Protein AF-A0A7W1ZS65-F1 (afdb_monomer_lite)

Structure (mmCIF, N/CA/C/O backbone):
data_AF-A0A7W1ZS65-F1
#
_entry.id   AF-A0A7W1ZS65-F1
#
loop_
_atom_site.group_PDB
_atom_site.id
_atom_site.type_symbol
_atom_site.label_atom_id
_atom_site.label_alt_id
_atom_site.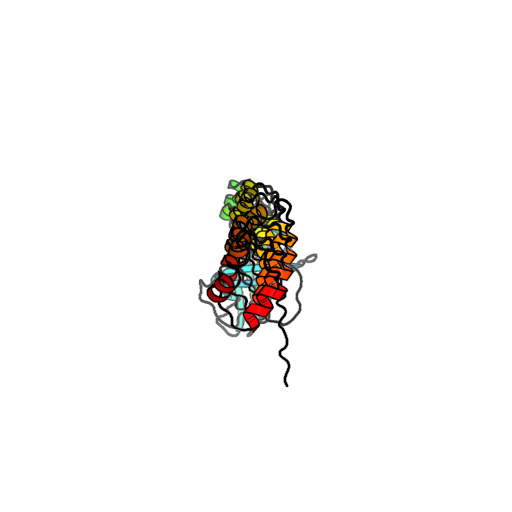label_comp_id
_atom_site.label_asym_id
_atom_site.label_entity_id
_atom_site.label_seq_id
_atom_site.pdbx_PDB_ins_code
_atom_site.Cartn_x
_atom_site.Cartn_y
_atom_site.Cartn_z
_atom_site.occupancy
_atom_site.B_iso_or_equiv
_atom_site.auth_seq_id
_atom_site.auth_comp_id
_atom_site.auth_asym_id
_atom_site.auth_atom_id
_atom_site.pdbx_PDB_model_num
ATOM 1 N N . MET A 1 1 ? 13.173 -16.748 40.685 1.00 35.66 1 MET A N 1
ATOM 2 C CA . MET A 1 1 ? 13.364 -15.341 40.264 1.00 35.66 1 MET A CA 1
ATOM 3 C C . MET A 1 1 ? 14.194 -15.289 38.989 1.00 35.66 1 MET A C 1
ATOM 5 O O . MET A 1 1 ? 15.410 -15.343 39.077 1.00 35.66 1 MET A O 1
ATOM 9 N N . ARG A 1 2 ? 13.559 -15.205 37.815 1.00 26.62 2 ARG A N 1
ATOM 10 C CA . ARG A 1 2 ? 14.152 -14.618 36.602 1.00 26.62 2 ARG A CA 1
ATOM 11 C C . ARG A 1 2 ? 13.025 -13.950 35.818 1.00 26.62 2 ARG A C 1
ATOM 13 O O . ARG A 1 2 ? 11.978 -14.543 35.590 1.00 26.62 2 ARG A O 1
ATOM 20 N N . THR A 1 3 ? 13.232 -12.673 35.559 1.00 27.73 3 THR A N 1
ATOM 21 C CA . THR A 1 3 ? 12.312 -11.674 35.022 1.00 27.73 3 THR A CA 1
ATOM 22 C C . THR A 1 3 ? 11.997 -11.933 33.549 1.00 27.73 3 THR A C 1
ATOM 24 O O . THR A 1 3 ? 12.894 -12.165 32.744 1.00 27.73 3 THR A O 1
ATOM 27 N N . ILE A 1 4 ? 10.710 -11.872 33.203 1.00 28.89 4 ILE A N 1
ATOM 28 C CA . ILE A 1 4 ? 10.190 -11.946 31.835 1.00 28.89 4 ILE A CA 1
ATOM 29 C C . ILE A 1 4 ? 10.238 -10.531 31.246 1.00 28.89 4 ILE A C 1
ATOM 31 O O . ILE A 1 4 ? 9.525 -9.636 31.699 1.00 28.89 4 ILE A O 1
ATOM 35 N N . GLY A 1 5 ? 11.122 -10.323 30.269 1.00 25.95 5 GLY A N 1
ATOM 36 C CA . GLY A 1 5 ? 11.260 -9.078 29.514 1.00 25.95 5 GLY A CA 1
ATOM 37 C C . GLY A 1 5 ? 10.257 -9.001 28.360 1.00 25.95 5 GLY A C 1
ATOM 38 O O . GLY A 1 5 ? 10.151 -9.907 27.541 1.00 25.95 5 GLY A O 1
ATOM 39 N N . ARG A 1 6 ? 9.513 -7.899 28.341 1.00 25.19 6 ARG A N 1
ATOM 40 C CA . ARG A 1 6 ? 8.398 -7.518 27.465 1.00 25.19 6 ARG A CA 1
ATOM 41 C C . ARG A 1 6 ? 8.912 -7.130 26.064 1.00 25.19 6 ARG A C 1
ATOM 43 O O . ARG A 1 6 ? 9.745 -6.235 25.966 1.00 25.19 6 ARG A O 1
ATOM 50 N N . TRP A 1 7 ? 8.413 -7.751 24.991 1.00 23.91 7 TRP A N 1
ATOM 51 C CA . TRP A 1 7 ? 8.736 -7.360 23.608 1.00 23.91 7 TRP A CA 1
ATOM 52 C C . TRP A 1 7 ? 7.819 -6.224 23.133 1.00 23.91 7 TR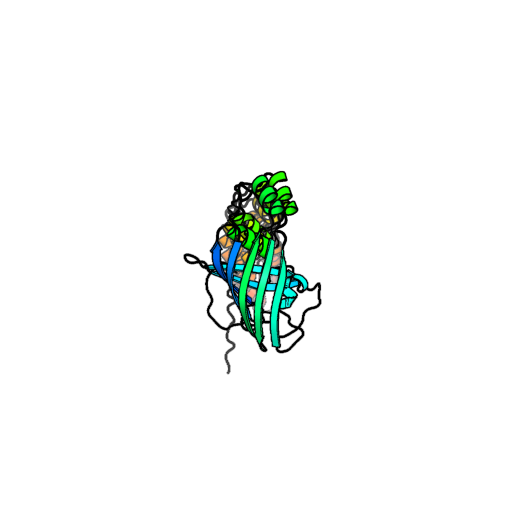P A C 1
ATOM 54 O O . TRP A 1 7 ? 6.597 -6.370 23.108 1.00 23.91 7 TRP A O 1
ATOM 64 N N . LEU A 1 8 ? 8.421 -5.090 22.765 1.00 21.08 8 LEU A N 1
ATOM 65 C CA . LEU A 1 8 ? 7.777 -3.961 22.094 1.00 21.08 8 LEU A CA 1
ATOM 66 C C . LEU A 1 8 ? 7.903 -4.182 20.576 1.00 21.08 8 LEU A C 1
ATOM 68 O O . LEU A 1 8 ? 9.012 -4.233 20.048 1.00 21.08 8 LEU A O 1
ATOM 72 N N . LEU A 1 9 ? 6.781 -4.347 19.876 1.00 22.48 9 LEU A N 1
ATOM 73 C CA . LEU A 1 9 ? 6.745 -4.545 18.425 1.00 22.48 9 LEU A CA 1
ATOM 74 C C . LEU A 1 9 ? 6.771 -3.169 17.730 1.00 22.48 9 LEU A C 1
ATOM 76 O O . LEU A 1 9 ? 5.744 -2.499 17.645 1.00 22.48 9 LEU A O 1
ATOM 80 N N . VAL A 1 10 ? 7.936 -2.726 17.253 1.00 22.97 10 VAL A N 1
ATOM 81 C CA . VAL A 1 10 ? 8.062 -1.513 16.423 1.00 22.97 10 VAL A CA 1
ATOM 82 C C . VAL A 1 10 ? 7.948 -1.919 14.952 1.00 22.97 10 VAL A C 1
ATOM 84 O O . VAL A 1 10 ? 8.750 -2.701 14.452 1.00 22.97 10 VAL A O 1
ATOM 87 N N . HIS A 1 11 ? 6.916 -1.418 14.268 1.00 24.03 11 HIS A N 1
ATOM 88 C CA . HIS A 1 11 ? 6.710 -1.597 12.828 1.00 24.03 11 HIS A CA 1
ATOM 89 C C . HIS A 1 11 ? 7.783 -0.833 12.035 1.00 24.03 11 HIS A C 1
ATOM 91 O O . HIS A 1 11 ? 7.823 0.396 12.073 1.00 24.03 11 HIS A O 1
ATOM 97 N N . LEU A 1 12 ? 8.630 -1.554 11.295 1.00 22.78 12 LEU A N 1
ATOM 98 C CA . LEU A 1 12 ? 9.552 -0.977 10.315 1.00 22.78 12 LEU A CA 1
ATOM 99 C C . LEU A 1 12 ? 8.816 -0.729 8.992 1.00 22.78 12 LEU A C 1
ATOM 101 O O . LEU A 1 12 ? 8.352 -1.649 8.321 1.00 22.78 12 LEU A O 1
ATOM 105 N N . VAL A 1 13 ? 8.705 0.553 8.657 1.00 25.09 13 VAL A N 1
ATOM 106 C CA . VAL A 1 13 ? 8.140 1.109 7.426 1.00 25.09 13 VAL A CA 1
ATOM 107 C C . VAL A 1 13 ? 9.149 0.924 6.287 1.00 25.09 13 VAL A C 1
ATOM 109 O O . VAL A 1 13 ? 10.250 1.467 6.335 1.00 25.09 13 VAL A O 1
ATOM 112 N N . GLY A 1 14 ? 8.783 0.154 5.261 1.00 23.91 14 GLY A N 1
ATOM 113 C CA . GLY A 1 14 ? 9.602 -0.072 4.068 1.00 23.91 14 GLY A CA 1
ATOM 114 C C . GLY A 1 14 ? 9.494 1.080 3.072 1.00 23.91 14 GLY A C 1
ATOM 115 O O . GLY A 1 14 ? 8.602 1.100 2.227 1.00 23.91 14 GLY A O 1
ATOM 116 N N . LEU A 1 15 ? 10.415 2.034 3.180 1.00 23.50 15 LEU A N 1
ATOM 117 C CA . LEU A 1 15 ? 10.683 3.077 2.197 1.00 23.50 15 LEU A CA 1
ATOM 118 C C . LEU A 1 15 ? 11.772 2.554 1.244 1.00 23.50 15 LEU A C 1
ATOM 120 O O . LEU A 1 15 ? 12.951 2.579 1.584 1.00 23.50 15 LEU A O 1
ATOM 124 N N . ALA A 1 16 ? 11.406 2.055 0.062 1.00 25.17 16 ALA A N 1
ATOM 125 C CA . ALA A 1 16 ? 12.384 1.775 -0.990 1.00 25.17 16 ALA A CA 1
ATOM 126 C C . ALA A 1 16 ? 12.754 3.098 -1.682 1.00 25.17 16 ALA A C 1
ATOM 128 O O . ALA A 1 16 ? 12.179 3.470 -2.705 1.00 25.17 16 ALA A O 1
ATOM 129 N N . LEU A 1 17 ? 13.669 3.849 -1.066 1.00 22.97 17 LEU A N 1
ATOM 130 C CA . LEU A 1 17 ? 14.401 4.918 -1.735 1.00 22.97 17 LEU A CA 1
ATOM 131 C C . LEU A 1 17 ? 15.629 4.302 -2.418 1.00 22.97 17 LEU A C 1
ATOM 133 O O . LEU A 1 17 ? 16.367 3.533 -1.802 1.00 22.97 17 LEU A O 1
ATOM 137 N N . LEU A 1 18 ? 15.877 4.689 -3.673 1.00 29.05 18 LEU A N 1
ATOM 138 C CA . LEU A 1 18 ? 17.245 4.765 -4.180 1.00 29.05 18 LEU A CA 1
ATOM 139 C C . LEU A 1 18 ? 18.079 5.539 -3.146 1.00 29.05 18 LEU A C 1
ATOM 141 O O . LEU A 1 18 ? 17.686 6.652 -2.811 1.00 29.05 18 LEU A O 1
ATOM 145 N N . VAL A 1 19 ? 19.185 4.959 -2.664 1.00 25.03 19 VAL A N 1
ATOM 146 C CA . VAL A 1 19 ? 20.503 5.592 -2.413 1.00 25.03 19 VAL A CA 1
ATOM 147 C C . VAL A 1 19 ? 21.371 4.676 -1.525 1.00 25.03 19 VAL A C 1
ATOM 149 O O . VAL A 1 19 ? 20.917 4.157 -0.515 1.00 25.03 19 VAL A O 1
ATOM 152 N N . ALA A 1 20 ? 22.628 4.512 -1.959 1.00 25.64 20 ALA A N 1
ATOM 153 C CA . ALA A 1 20 ? 23.846 4.118 -1.235 1.00 25.64 20 ALA A CA 1
ATOM 154 C C . ALA A 1 20 ? 23.787 3.003 -0.159 1.00 25.64 20 ALA A C 1
ATOM 156 O O . ALA A 1 20 ? 23.299 3.175 0.952 1.00 25.64 20 ALA A O 1
ATOM 157 N N . CYS A 1 21 ? 24.472 1.893 -0.463 1.00 24.88 21 CYS A N 1
ATOM 158 C CA . CYS A 1 21 ? 25.056 0.955 0.513 1.00 24.88 21 CYS A CA 1
ATOM 159 C C . CYS A 1 21 ? 25.908 1.745 1.542 1.00 24.88 21 CYS A C 1
ATOM 161 O O . CYS A 1 21 ? 26.608 2.659 1.095 1.00 24.88 21 CYS A O 1
ATOM 163 N N . PRO A 1 22 ? 25.939 1.418 2.858 1.00 34.38 22 PRO A N 1
ATOM 164 C CA . PRO A 1 22 ? 26.480 0.132 3.329 1.00 34.38 22 PRO A CA 1
ATOM 165 C C . PRO A 1 22 ? 25.867 -0.438 4.634 1.00 34.38 22 PRO A C 1
ATOM 167 O O . PRO A 1 22 ? 25.628 0.296 5.582 1.00 34.38 22 PRO A O 1
ATOM 170 N N . ALA A 1 23 ? 25.719 -1.766 4.734 1.00 25.64 23 ALA A N 1
ATOM 171 C CA . ALA A 1 23 ? 26.045 -2.579 5.925 1.00 25.64 23 ALA A CA 1
ATOM 172 C C . ALA A 1 23 ? 25.527 -4.018 5.774 1.00 25.64 23 ALA A C 1
ATOM 174 O O . ALA A 1 23 ? 24.454 -4.267 5.233 1.00 25.64 23 ALA A O 1
ATOM 175 N N . LYS A 1 24 ? 26.320 -4.971 6.274 1.00 30.25 24 LYS A N 1
ATOM 176 C CA . LYS A 1 24 ? 25.993 -6.397 6.363 1.00 30.25 24 LYS A CA 1
ATOM 177 C C . LYS A 1 24 ? 24.825 -6.608 7.332 1.00 30.25 24 LYS A C 1
ATOM 179 O O . LYS A 1 24 ? 24.974 -6.364 8.524 1.00 30.25 24 LYS A O 1
ATOM 184 N N . GLY A 1 25 ? 23.712 -7.111 6.820 1.00 25.52 25 GLY A N 1
ATOM 185 C CA . GLY A 1 25 ? 22.581 -7.601 7.598 1.00 25.52 25 GLY A CA 1
ATOM 186 C C . GLY A 1 25 ? 21.496 -8.077 6.645 1.00 25.52 25 GLY A C 1
ATOM 187 O O . GLY A 1 25 ? 21.153 -7.359 5.708 1.00 25.52 25 GLY A O 1
ATOM 188 N N . ASP A 1 26 ? 21.010 -9.300 6.838 1.00 25.50 26 ASP A N 1
ATOM 189 C CA . ASP A 1 26 ? 19.958 -9.879 6.006 1.00 25.50 26 ASP A CA 1
ATOM 190 C C . ASP A 1 26 ? 18.664 -9.072 6.183 1.00 25.50 26 ASP A C 1
ATOM 192 O O . ASP A 1 26 ? 18.070 -9.046 7.262 1.00 25.50 26 ASP A O 1
ATOM 196 N N . VAL A 1 27 ? 18.230 -8.388 5.122 1.00 26.95 27 VAL A N 1
ATOM 197 C CA . VAL A 1 27 ? 16.934 -7.705 5.069 1.00 26.95 27 VAL A CA 1
ATOM 198 C C . VAL A 1 27 ? 16.056 -8.450 4.074 1.00 26.95 27 VAL A C 1
ATOM 200 O O . VAL A 1 27 ? 16.292 -8.428 2.867 1.00 26.95 27 VAL A O 1
ATOM 203 N N . ASN A 1 28 ? 15.017 -9.103 4.593 1.00 25.05 28 ASN A N 1
ATOM 204 C CA . ASN A 1 28 ? 13.953 -9.688 3.785 1.00 25.05 28 ASN A CA 1
ATOM 205 C C . ASN A 1 28 ? 13.086 -8.563 3.206 1.00 25.05 28 ASN A C 1
ATOM 207 O O . ASN A 1 28 ? 12.281 -7.967 3.922 1.00 25.05 28 ASN A O 1
ATOM 211 N N . ILE A 1 29 ? 13.233 -8.279 1.911 1.00 28.14 29 ILE A N 1
ATOM 212 C CA . ILE A 1 29 ? 12.344 -7.367 1.186 1.00 28.14 29 ILE A CA 1
ATOM 213 C C . ILE A 1 29 ? 11.383 -8.213 0.349 1.00 28.14 29 ILE A C 1
ATOM 215 O O . ILE A 1 29 ? 11.762 -8.799 -0.662 1.00 28.14 29 ILE A O 1
ATOM 219 N N . ASN A 1 30 ? 10.122 -8.280 0.780 1.00 24.48 30 ASN A N 1
ATOM 220 C CA . ASN A 1 30 ? 9.039 -8.873 -0.003 1.00 24.48 30 ASN A CA 1
ATOM 221 C C . ASN A 1 30 ? 8.569 -7.862 -1.058 1.00 24.48 30 ASN A C 1
ATOM 223 O O . ASN A 1 30 ? 7.776 -6.973 -0.755 1.00 24.48 30 ASN A O 1
ATOM 227 N N . ILE A 1 31 ? 9.021 -8.021 -2.302 1.00 28.30 31 ILE A N 1
ATOM 228 C CA . ILE A 1 31 ? 8.366 -7.423 -3.472 1.00 28.30 31 ILE A CA 1
ATOM 229 C C . ILE A 1 31 ? 7.464 -8.517 -4.056 1.00 28.30 31 ILE A C 1
ATOM 231 O O . ILE A 1 31 ? 7.940 -9.539 -4.548 1.00 28.30 31 ILE A O 1
ATOM 235 N N . LEU A 1 32 ? 6.148 -8.354 -3.896 1.00 32.81 32 LEU A N 1
ATOM 236 C CA . LEU A 1 32 ? 5.144 -9.389 -4.168 1.00 32.81 32 LEU A CA 1
ATOM 237 C C . LEU A 1 32 ? 5.222 -9.915 -5.613 1.00 32.81 32 LEU A C 1
ATOM 239 O O . LEU A 1 32 ? 4.905 -9.204 -6.563 1.00 32.81 32 LEU A O 1
ATOM 243 N N . GLY A 1 33 ? 5.610 -11.188 -5.733 1.00 26.00 33 GLY A N 1
ATOM 244 C CA . GLY A 1 33 ? 5.665 -11.978 -6.969 1.00 26.00 33 GLY A CA 1
ATOM 245 C C . GLY A 1 33 ? 6.920 -12.848 -7.074 1.00 26.00 33 GLY A C 1
ATOM 246 O O . GLY A 1 33 ? 6.868 -13.935 -7.642 1.00 26.00 33 GLY A O 1
ATOM 247 N N . PHE A 1 34 ? 8.021 -12.423 -6.451 1.00 27.86 34 PHE A N 1
ATOM 248 C CA . PHE A 1 34 ? 9.287 -13.151 -6.455 1.00 27.86 34 PHE A CA 1
ATOM 249 C C . PHE A 1 34 ? 9.768 -13.342 -5.019 1.00 27.86 34 PHE A C 1
ATOM 251 O O . PHE A 1 34 ? 9.956 -12.384 -4.273 1.00 27.86 34 PHE A O 1
ATOM 258 N N . ARG A 1 35 ? 9.942 -14.602 -4.608 1.00 25.70 35 ARG A N 1
ATOM 259 C CA . ARG A 1 35 ? 10.555 -14.943 -3.323 1.00 25.70 35 ARG A CA 1
ATOM 260 C C . ARG A 1 35 ? 12.026 -14.510 -3.396 1.00 25.70 35 ARG A C 1
ATOM 262 O O . ARG A 1 35 ? 12.832 -15.187 -4.026 1.00 25.70 35 ARG A O 1
ATOM 269 N N . TYR A 1 36 ? 12.354 -13.361 -2.812 1.00 34.22 36 TYR A N 1
ATOM 270 C CA . TYR A 1 36 ? 13.725 -12.865 -2.728 1.00 34.22 36 TYR A CA 1
ATOM 271 C C . TYR A 1 36 ? 14.412 -13.517 -1.524 1.00 34.22 36 TYR A C 1
ATOM 273 O O . TYR A 1 36 ? 14.196 -13.116 -0.384 1.00 34.22 36 TYR A O 1
ATOM 281 N N . GLU A 1 37 ? 15.225 -14.546 -1.763 1.00 29.00 37 GLU A N 1
ATOM 282 C CA . GLU A 1 37 ? 16.276 -14.904 -0.811 1.00 29.00 37 GLU A CA 1
ATOM 283 C C . GLU A 1 37 ? 17.369 -13.844 -0.941 1.00 29.00 37 GLU A C 1
ATOM 285 O O . GLU A 1 37 ? 18.032 -13.757 -1.977 1.00 29.00 37 GLU A O 1
ATOM 290 N N . SER A 1 38 ? 17.553 -13.020 0.093 1.00 32.16 38 SER A N 1
ATOM 291 C CA . SER A 1 38 ? 18.659 -12.070 0.160 1.00 32.16 38 SER A CA 1
ATOM 292 C C . SER A 1 38 ? 19.981 -12.830 0.271 1.00 32.16 38 SER A C 1
ATOM 294 O O . SER A 1 38 ? 20.547 -12.985 1.349 1.00 32.16 38 SER A O 1
ATOM 296 N N . ARG A 1 39 ? 20.511 -13.323 -0.848 1.00 34.09 39 ARG A N 1
ATOM 297 C CA . ARG A 1 39 ? 21.933 -13.653 -0.909 1.00 34.09 39 ARG A CA 1
ATOM 298 C C . ARG A 1 39 ? 22.685 -12.332 -0.863 1.00 34.09 39 ARG A C 1
ATOM 300 O O . ARG A 1 39 ? 22.390 -11.420 -1.631 1.00 34.09 39 ARG A O 1
ATOM 307 N N . SER A 1 40 ? 23.618 -12.216 0.079 1.00 34.66 40 SER A N 1
ATOM 308 C CA . SER A 1 40 ? 24.482 -11.048 0.244 1.00 34.66 40 SER A CA 1
ATOM 309 C C . SER A 1 40 ? 24.965 -10.520 -1.112 1.00 34.66 40 SER A C 1
ATOM 311 O O . SER A 1 40 ? 25.406 -11.310 -1.949 1.00 34.66 40 SER A O 1
ATOM 313 N N . SER A 1 41 ? 24.953 -9.198 -1.300 1.00 45.44 41 SER A N 1
ATOM 314 C CA . SER A 1 41 ? 25.356 -8.490 -2.531 1.00 45.44 41 SER A CA 1
ATOM 315 C C . SER A 1 41 ? 26.721 -8.891 -3.116 1.00 45.44 41 SER A C 1
ATOM 317 O O . SER A 1 41 ? 26.999 -8.600 -4.273 1.00 45.44 41 SER A O 1
ATOM 319 N N . SER A 1 42 ? 27.565 -9.595 -2.357 1.00 42.19 42 SER A N 1
ATOM 320 C CA . SER A 1 42 ? 28.833 -10.176 -2.806 1.00 42.19 42 SER A CA 1
ATOM 321 C C . SER A 1 42 ? 28.707 -11.434 -3.683 1.00 42.19 42 SER A C 1
ATOM 323 O O . SER A 1 42 ? 29.729 -11.928 -4.160 1.00 42.19 42 SER A O 1
ATOM 325 N N . GLN A 1 43 ? 27.503 -11.985 -3.880 1.00 54.62 43 GLN A N 1
ATOM 326 C CA . GLN A 1 43 ? 27.282 -13.205 -4.674 1.00 54.62 43 GLN A CA 1
ATOM 327 C C . GLN A 1 43 ? 26.440 -13.004 -5.938 1.00 54.62 43 GLN A C 1
ATOM 329 O O . GLN A 1 43 ? 26.360 -13.924 -6.756 1.00 54.62 43 GLN A O 1
ATOM 334 N N . SER A 1 44 ? 25.820 -11.838 -6.111 1.00 67.31 44 SER A N 1
ATOM 335 C CA . SER A 1 44 ? 25.012 -11.565 -7.297 1.00 67.31 44 SER A CA 1
ATOM 336 C C . SER A 1 44 ? 25.898 -11.145 -8.470 1.00 67.31 44 SER A C 1
ATOM 338 O O . SER A 1 44 ? 26.819 -10.346 -8.275 1.00 67.31 44 SER A O 1
ATOM 340 N N . PRO A 1 45 ? 25.637 -11.649 -9.687 1.00 79.88 45 PRO A N 1
ATOM 341 C CA . PRO A 1 45 ? 26.351 -11.192 -10.866 1.00 79.88 45 PRO A CA 1
ATOM 342 C C . PRO A 1 45 ? 26.161 -9.682 -11.069 1.00 79.88 45 PRO A C 1
ATOM 344 O O . PRO A 1 45 ? 25.109 -9.118 -10.756 1.00 79.88 45 PRO A O 1
ATOM 347 N N . SER A 1 46 ? 27.190 -9.015 -11.582 1.00 84.12 46 SER A N 1
ATOM 348 C CA . SER A 1 46 ? 27.150 -7.579 -11.872 1.00 84.12 46 SER A CA 1
ATOM 349 C C . SER A 1 46 ? 27.947 -7.260 -13.125 1.00 84.12 46 SER A C 1
ATOM 351 O O . SER A 1 46 ? 28.964 -7.902 -13.369 1.00 84.12 46 SER A O 1
ATOM 353 N N . LEU A 1 47 ? 27.535 -6.233 -13.863 1.00 86.88 47 LEU A N 1
ATOM 354 C CA . LEU A 1 47 ? 28.247 -5.676 -15.010 1.00 86.88 47 LEU A CA 1
ATOM 355 C C . LEU A 1 47 ? 28.493 -4.185 -14.772 1.00 86.88 47 LEU A C 1
ATOM 357 O O . LEU A 1 47 ? 27.562 -3.432 -14.504 1.00 86.88 47 LEU A O 1
ATOM 361 N N . THR A 1 48 ? 29.732 -3.747 -14.922 1.00 89.25 48 THR A N 1
ATOM 362 C CA . THR A 1 48 ? 30.113 -2.338 -14.871 1.00 89.25 48 THR A CA 1
ATOM 363 C C . THR A 1 48 ? 30.713 -1.947 -16.209 1.00 89.25 48 THR A C 1
ATOM 365 O O . THR A 1 48 ? 31.662 -2.580 -16.658 1.00 89.25 48 THR A O 1
ATOM 368 N N . LEU A 1 49 ? 30.189 -0.893 -16.826 1.00 89.75 49 LEU A N 1
ATOM 369 C CA . LEU A 1 49 ? 30.687 -0.288 -18.055 1.00 89.75 49 LEU A CA 1
ATOM 370 C C . LEU A 1 49 ? 31.231 1.103 -17.729 1.00 89.75 49 LEU A C 1
ATOM 372 O O . LEU A 1 49 ? 30.507 1.947 -17.210 1.00 89.75 49 LEU A O 1
ATOM 376 N N . LYS A 1 50 ? 32.496 1.363 -18.047 1.00 92.06 50 LYS A N 1
ATOM 377 C CA . LYS A 1 50 ? 33.059 2.717 -18.075 1.00 92.06 50 LYS A CA 1
ATOM 378 C C . LYS A 1 50 ? 33.019 3.202 -19.511 1.00 92.06 50 LYS A C 1
ATOM 380 O O . LYS A 1 50 ? 33.806 2.722 -20.328 1.00 92.06 50 LYS A O 1
ATOM 385 N N . VAL A 1 51 ? 32.085 4.093 -19.810 1.00 92.06 51 VAL A N 1
ATOM 386 C CA . VAL A 1 51 ? 31.735 4.491 -21.171 1.00 92.06 51 VAL A CA 1
ATOM 387 C C . VAL A 1 51 ? 32.543 5.699 -21.637 1.00 92.06 51 VAL A C 1
ATOM 389 O O . VAL A 1 51 ? 32.851 6.618 -20.879 1.00 92.06 51 VAL A O 1
ATOM 392 N N . ARG A 1 52 ? 32.861 5.694 -22.926 1.00 89.31 52 ARG A N 1
ATOM 393 C CA . ARG A 1 52 ? 33.307 6.829 -23.725 1.00 89.31 52 ARG A CA 1
ATOM 394 C C . ARG A 1 52 ? 32.380 6.917 -24.927 1.00 89.31 52 ARG A C 1
ATOM 396 O O . ARG A 1 52 ? 32.285 5.965 -25.706 1.00 89.31 52 ARG A O 1
ATOM 403 N N . GLU A 1 53 ? 31.685 8.037 -25.053 1.00 86.00 53 GLU A N 1
ATOM 404 C CA . GLU A 1 53 ? 30.845 8.311 -26.215 1.00 86.00 53 GLU A CA 1
ATOM 405 C C . GLU A 1 53 ? 31.717 8.682 -27.411 1.00 86.00 53 GLU A C 1
ATOM 407 O O . GLU A 1 53 ? 32.658 9.464 -27.289 1.00 86.00 53 GLU A O 1
ATOM 412 N N . ASN A 1 54 ? 31.407 8.090 -28.559 1.00 87.38 54 ASN A N 1
ATOM 413 C CA . ASN A 1 54 ? 32.037 8.387 -29.836 1.00 87.38 54 ASN A CA 1
ATOM 414 C C . ASN A 1 54 ? 30.929 8.656 -30.856 1.00 87.38 54 ASN A C 1
ATOM 416 O O . ASN A 1 54 ? 29.760 8.318 -30.642 1.00 87.38 54 ASN A O 1
ATOM 420 N N . GLU A 1 55 ? 31.292 9.253 -31.984 1.00 85.31 55 GLU A N 1
ATOM 421 C CA . GLU A 1 55 ? 30.345 9.482 -33.069 1.00 85.31 55 GLU A CA 1
ATOM 422 C C . GLU A 1 55 ? 29.845 8.134 -33.619 1.00 85.31 55 GLU A C 1
ATOM 424 O O . GLU A 1 55 ? 30.617 7.326 -34.132 1.00 85.31 55 GLU A O 1
ATOM 429 N N . GLY A 1 56 ? 28.551 7.854 -33.437 1.00 88.50 56 GLY A N 1
ATOM 430 C CA . GLY A 1 56 ? 27.897 6.636 -33.924 1.00 88.50 56 GLY A CA 1
ATOM 431 C C . GLY A 1 56 ? 28.111 5.356 -33.102 1.00 88.50 56 GLY A C 1
ATOM 432 O O . GLY A 1 56 ? 27.515 4.339 -33.445 1.00 88.50 56 GLY A O 1
ATOM 433 N N . PHE A 1 57 ? 28.901 5.359 -32.020 1.00 93.50 57 PHE A N 1
ATOM 434 C CA . PHE A 1 57 ? 29.086 4.178 -31.157 1.00 93.50 57 PHE A CA 1
ATOM 435 C C . PHE A 1 57 ? 29.523 4.534 -29.727 1.00 93.50 57 PHE A C 1
ATOM 437 O O . PHE A 1 57 ? 30.106 5.586 -29.469 1.00 93.50 57 PHE A O 1
ATOM 444 N N . VAL A 1 58 ? 29.289 3.629 -28.774 1.00 94.69 58 VAL A N 1
ATOM 445 C CA . VAL A 1 58 ? 29.827 3.744 -27.404 1.00 94.69 58 VAL A CA 1
ATOM 446 C C . VAL A 1 58 ? 30.940 2.724 -27.233 1.00 94.69 58 VAL A C 1
ATOM 448 O O . VAL A 1 58 ? 30.800 1.580 -27.646 1.00 94.69 58 VAL A O 1
ATOM 451 N N . SER A 1 59 ? 32.051 3.104 -26.618 1.00 95.44 59 SER A N 1
ATOM 452 C CA . SER A 1 59 ? 33.132 2.166 -26.303 1.00 95.44 59 SER A CA 1
ATOM 453 C C . SER A 1 59 ? 33.637 2.376 -24.887 1.00 95.44 59 SER A C 1
ATOM 455 O O . SER A 1 59 ? 33.232 3.313 -24.202 1.00 95.44 59 SER A O 1
ATOM 457 N N . GLY A 1 60 ? 34.528 1.510 -24.422 1.00 94.12 60 GLY A N 1
ATOM 458 C CA . GLY A 1 60 ? 35.175 1.706 -23.137 1.00 94.12 60 GLY A CA 1
ATOM 459 C C . GLY A 1 60 ? 35.645 0.410 -22.519 1.00 94.12 60 GLY A C 1
ATOM 460 O O . GLY A 1 60 ? 35.896 -0.561 -23.223 1.00 94.12 60 GLY A O 1
ATOM 461 N N . THR A 1 61 ? 35.751 0.410 -21.195 1.00 94.56 61 THR A N 1
ATOM 462 C CA . THR A 1 61 ? 36.145 -0.785 -20.441 1.00 94.56 61 THR A CA 1
ATOM 463 C C . THR A 1 61 ? 34.950 -1.345 -19.699 1.00 94.56 61 THR A C 1
ATOM 465 O O . THR A 1 61 ? 34.070 -0.600 -19.269 1.00 94.56 61 THR A O 1
ATOM 468 N N . TRP A 1 62 ? 34.915 -2.657 -19.533 1.00 93.19 62 TRP A N 1
ATOM 469 C CA . TRP A 1 62 ? 33.905 -3.329 -18.739 1.00 93.19 62 TRP A CA 1
ATOM 470 C C . TRP A 1 62 ? 34.557 -4.219 -17.689 1.00 93.19 62 TRP A C 1
ATOM 472 O O . TRP A 1 62 ? 35.675 -4.710 -17.860 1.00 93.19 62 TRP A O 1
ATOM 482 N N . SER A 1 63 ? 33.843 -4.434 -16.593 1.00 90.75 63 SER A N 1
ATOM 483 C CA . SER A 1 63 ? 34.164 -5.455 -15.608 1.00 90.75 63 SER A CA 1
AT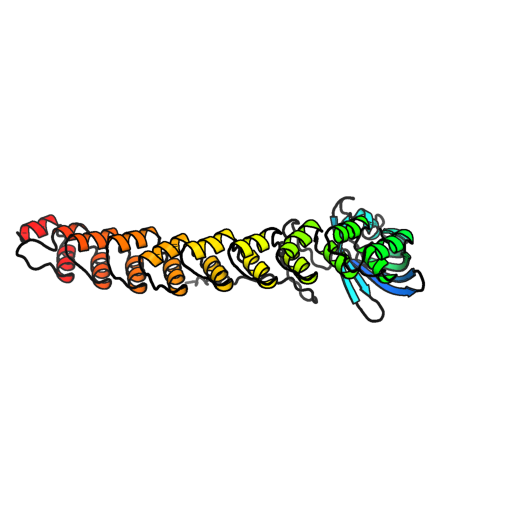OM 484 C C . SER A 1 63 ? 32.897 -6.135 -15.117 1.00 90.75 63 SER A C 1
ATOM 486 O O . SER A 1 63 ? 31.816 -5.553 -15.147 1.00 90.75 63 SER A O 1
ATOM 488 N N . ALA A 1 64 ? 33.010 -7.381 -14.677 1.00 87.81 64 ALA A N 1
ATOM 489 C CA . ALA A 1 64 ? 31.886 -8.126 -14.149 1.00 87.81 64 ALA A CA 1
ATOM 490 C C . ALA A 1 64 ? 32.275 -9.003 -12.963 1.00 87.81 64 ALA A C 1
ATOM 492 O O . ALA A 1 64 ? 33.366 -9.580 -12.936 1.00 87.81 64 ALA A O 1
ATOM 493 N N . ASN A 1 65 ? 31.340 -9.143 -12.024 1.00 86.44 65 ASN A N 1
ATOM 494 C CA . ASN A 1 65 ? 31.328 -10.246 -11.071 1.00 86.44 65 ASN A CA 1
ATOM 495 C C . ASN A 1 65 ? 30.424 -11.333 -11.645 1.00 86.44 65 ASN A C 1
ATOM 497 O O . ASN A 1 65 ? 29.304 -11.054 -12.071 1.00 86.44 65 ASN A O 1
ATOM 501 N N . LEU A 1 66 ? 30.923 -12.561 -11.687 1.00 82.19 66 LEU A N 1
ATOM 502 C CA . LEU A 1 66 ? 30.253 -13.685 -12.331 1.00 82.19 66 LEU A CA 1
ATOM 503 C C . LEU A 1 66 ? 29.467 -14.484 -11.297 1.00 82.19 66 LEU A C 1
ATOM 505 O O . LEU A 1 66 ? 29.886 -14.619 -10.143 1.00 82.19 66 LEU A O 1
ATOM 509 N N . ALA A 1 67 ? 28.335 -15.043 -11.715 1.00 75.69 67 ALA A N 1
ATOM 510 C CA . ALA A 1 67 ? 27.547 -15.892 -10.835 1.00 75.69 67 ALA A CA 1
ATOM 511 C C . ALA A 1 67 ? 28.291 -17.200 -10.535 1.00 75.69 67 ALA A C 1
ATOM 513 O O . ALA A 1 67 ? 28.915 -17.798 -11.410 1.00 75.69 67 ALA A O 1
ATOM 514 N N . GLN A 1 68 ? 28.177 -17.682 -9.297 1.00 69.25 68 GLN A N 1
ATOM 515 C CA . GLN A 1 68 ? 28.818 -18.936 -8.878 1.00 69.25 68 GLN A CA 1
ATOM 516 C C . GLN A 1 68 ? 28.030 -20.185 -9.299 1.00 69.25 68 GLN A C 1
ATOM 518 O O . GLN A 1 68 ? 28.584 -21.281 -9.338 1.00 69.25 68 GLN A O 1
ATOM 523 N N . SER A 1 69 ? 26.741 -20.031 -9.608 1.00 71.56 69 SER A N 1
ATOM 524 C CA . SER A 1 69 ? 25.850 -21.117 -10.018 1.00 71.56 69 SER A CA 1
ATOM 525 C C . SER A 1 69 ? 25.153 -20.772 -11.324 1.00 71.56 69 SER A C 1
ATOM 527 O O . SER A 1 69 ? 24.709 -19.638 -11.512 1.00 71.56 69 SER A O 1
ATOM 529 N N . ARG A 1 70 ? 25.013 -21.768 -12.204 1.00 71.19 70 ARG A N 1
ATOM 530 C CA . ARG A 1 70 ? 24.322 -21.606 -13.481 1.00 71.19 70 ARG A CA 1
ATOM 531 C C . ARG A 1 70 ? 22.801 -21.713 -13.279 1.00 71.19 70 ARG A C 1
ATOM 533 O O . ARG A 1 70 ? 22.343 -22.755 -12.812 1.00 71.19 70 ARG A O 1
ATOM 540 N N . PRO A 1 71 ? 22.025 -20.682 -13.636 1.00 74.81 71 PRO A N 1
ATOM 541 C CA . PRO A 1 71 ? 20.568 -20.757 -13.674 1.00 74.81 71 PRO A CA 1
ATOM 542 C C . PRO A 1 71 ? 20.093 -21.581 -14.886 1.00 74.81 71 PRO A C 1
ATOM 544 O O . PRO A 1 71 ? 20.853 -21.818 -15.832 1.00 74.81 71 PRO A O 1
ATOM 547 N N . SER A 1 72 ? 18.823 -21.992 -14.898 1.00 74.69 72 SER A N 1
ATOM 548 C CA . SER A 1 72 ? 18.217 -22.547 -16.123 1.00 74.69 72 SER A CA 1
ATOM 549 C C . SER A 1 72 ? 18.176 -21.479 -17.226 1.00 74.69 72 SER A C 1
ATOM 551 O O . SER A 1 72 ? 18.096 -20.293 -16.925 1.00 74.69 72 SER A O 1
ATOM 553 N N . ALA A 1 73 ? 18.219 -21.865 -18.506 1.00 68.19 73 ALA A N 1
ATOM 554 C CA . ALA A 1 73 ? 18.342 -20.902 -19.614 1.00 68.19 73 ALA A CA 1
ATOM 555 C C . ALA A 1 73 ? 17.245 -19.814 -19.620 1.00 68.19 73 ALA A C 1
ATOM 557 O O . ALA A 1 73 ? 17.547 -18.644 -19.845 1.00 68.19 73 ALA A O 1
ATOM 558 N N . ASN A 1 74 ? 16.009 -20.203 -19.289 1.00 73.50 74 ASN A N 1
ATOM 559 C CA . ASN A 1 74 ? 14.836 -19.320 -19.235 1.00 73.50 74 ASN A CA 1
ATOM 560 C C . ASN A 1 74 ? 14.525 -18.836 -17.810 1.00 73.50 74 ASN A C 1
ATOM 562 O O . ASN A 1 74 ? 13.429 -18.361 -17.524 1.00 73.50 74 ASN A O 1
ATOM 566 N N . GLN A 1 75 ? 15.450 -19.036 -16.872 1.00 75.56 75 GLN A N 1
ATOM 567 C CA . GLN A 1 75 ? 15.295 -18.499 -15.532 1.00 75.56 75 GLN A CA 1
ATOM 568 C C . GLN A 1 75 ? 15.640 -17.012 -15.566 1.00 75.56 75 GLN A C 1
ATOM 570 O O . GLN A 1 75 ? 16.728 -16.620 -15.996 1.00 75.56 75 GLN A O 1
ATOM 575 N N . GLN A 1 76 ? 14.714 -16.201 -15.066 1.00 71.62 76 GLN A N 1
ATOM 576 C CA . GLN A 1 76 ? 14.948 -14.788 -14.810 1.00 71.62 76 GLN A CA 1
ATOM 577 C C . GLN A 1 76 ? 16.040 -14.643 -13.751 1.00 71.62 76 GLN A C 1
ATOM 579 O O . GLN A 1 76 ? 15.941 -15.198 -12.652 1.00 71.62 76 GLN A O 1
ATOM 584 N N . VAL A 1 77 ? 17.089 -13.906 -14.097 1.00 68.94 77 VAL A N 1
ATOM 585 C CA . VAL A 1 77 ? 18.194 -13.593 -13.198 1.00 68.94 77 VAL A CA 1
ATOM 586 C C . VAL A 1 77 ? 18.247 -12.110 -12.919 1.00 68.94 77 VAL A C 1
ATOM 588 O O . VAL A 1 77 ? 18.077 -11.278 -13.808 1.00 68.94 77 VAL A O 1
ATOM 591 N N . TRP A 1 78 ? 18.517 -11.805 -11.656 1.00 71.31 78 TRP A N 1
ATOM 592 C CA . TRP A 1 78 ? 18.806 -10.458 -11.213 1.00 71.31 78 TRP A CA 1
ATOM 593 C C . TRP A 1 78 ? 20.305 -10.192 -11.313 1.00 71.31 78 TRP A C 1
ATOM 595 O O . TRP A 1 78 ? 21.118 -10.991 -10.838 1.00 71.31 78 TRP A O 1
ATOM 605 N N . PHE A 1 79 ? 20.667 -9.053 -11.890 1.00 71.00 79 PHE A N 1
ATOM 606 C CA . PHE A 1 79 ? 22.019 -8.513 -11.823 1.00 71.00 79 PHE A CA 1
ATOM 607 C C . PHE A 1 79 ? 21.980 -6.987 -11.866 1.00 71.00 79 PHE A C 1
ATOM 609 O O . PHE A 1 79 ? 21.038 -6.364 -12.366 1.00 71.00 79 PHE A O 1
ATOM 616 N N . SER A 1 80 ? 23.031 -6.386 -11.316 1.00 75.38 80 SER A N 1
ATOM 617 C CA . SER A 1 80 ? 23.223 -4.937 -11.344 1.00 75.38 80 SER A CA 1
ATOM 618 C C . SER A 1 80 ? 24.042 -4.536 -12.566 1.00 75.38 80 SER A C 1
ATOM 620 O O . SER A 1 80 ? 25.079 -5.148 -12.839 1.00 75.38 80 SER A O 1
ATOM 622 N N . ILE A 1 81 ? 23.592 -3.497 -13.272 1.00 80.50 81 ILE A N 1
ATOM 623 C CA . ILE A 1 81 ? 24.344 -2.836 -14.334 1.00 80.50 81 ILE A CA 1
ATOM 624 C C . ILE A 1 81 ? 24.714 -1.432 -13.858 1.00 80.50 81 ILE A C 1
ATOM 626 O O . ILE A 1 81 ? 23.855 -0.637 -13.478 1.00 80.50 81 ILE A O 1
ATOM 630 N N . SER A 1 82 ? 26.006 -1.122 -13.885 1.00 81.94 82 SER A N 1
ATOM 631 C CA . SER A 1 82 ? 26.532 0.213 -13.594 1.00 81.94 82 SER A CA 1
ATOM 632 C C . SER A 1 82 ? 27.171 0.796 -14.847 1.00 81.94 82 SER A C 1
ATOM 634 O O . SER A 1 82 ? 28.021 0.158 -15.458 1.00 81.94 82 SER A O 1
ATOM 636 N N . ILE A 1 83 ? 26.775 2.004 -15.227 1.00 82.19 83 ILE A N 1
ATOM 637 C CA . ILE A 1 83 ? 27.304 2.744 -16.370 1.00 82.19 83 ILE A CA 1
ATOM 638 C C . ILE A 1 83 ? 27.946 4.020 -15.839 1.00 82.19 83 ILE A C 1
ATOM 640 O O . ILE A 1 83 ? 27.296 4.830 -15.183 1.00 82.19 83 ILE A O 1
ATOM 644 N N . HIS A 1 84 ? 29.247 4.159 -16.055 1.00 83.25 84 HIS A N 1
ATOM 645 C CA . HIS A 1 84 ? 30.049 5.276 -15.575 1.00 83.25 84 HIS A CA 1
ATOM 646 C C . HIS A 1 84 ? 30.530 6.075 -16.782 1.00 83.25 84 HIS A C 1
ATOM 648 O O . HIS A 1 84 ? 31.355 5.572 -17.545 1.00 83.25 84 HIS A O 1
ATOM 654 N N . ASP A 1 85 ? 30.041 7.298 -16.945 1.00 78.81 85 ASP A N 1
ATOM 655 C CA . ASP A 1 85 ? 30.575 8.258 -17.911 1.00 78.81 85 ASP A CA 1
ATOM 656 C C . ASP A 1 85 ? 31.525 9.257 -17.212 1.00 78.81 85 ASP A C 1
ATOM 658 O O . ASP A 1 85 ? 31.847 9.117 -16.028 1.00 78.81 85 ASP A O 1
ATOM 662 N N . ALA A 1 86 ? 32.036 10.251 -17.944 1.00 73.25 86 ALA A N 1
ATOM 663 C CA . ALA A 1 86 ? 32.990 11.229 -17.410 1.00 73.25 86 ALA A CA 1
ATOM 664 C C . ALA A 1 86 ? 32.410 12.166 -16.326 1.00 73.25 86 ALA A C 1
ATOM 666 O O . ALA A 1 86 ? 33.169 12.802 -15.597 1.00 73.25 86 ALA A O 1
ATOM 667 N N . ARG A 1 87 ? 31.083 12.293 -16.244 1.00 72.75 87 ARG A N 1
ATOM 668 C CA . ARG A 1 87 ? 30.337 13.251 -15.412 1.00 72.75 87 ARG A CA 1
ATOM 669 C C . ARG A 1 87 ? 29.352 12.576 -14.457 1.00 72.75 87 ARG A C 1
ATOM 671 O O . ARG A 1 87 ? 28.929 13.210 -13.493 1.00 72.75 87 ARG A O 1
ATOM 678 N N . SER A 1 88 ? 28.961 11.330 -14.716 1.00 74.31 88 SER A N 1
ATOM 679 C CA . SER A 1 88 ? 27.887 10.647 -14.007 1.00 74.31 88 SER A CA 1
ATOM 680 C C . SER A 1 88 ? 28.150 9.153 -13.819 1.00 74.31 88 SER A C 1
ATOM 682 O O . SER A 1 88 ? 28.862 8.496 -14.580 1.00 74.31 88 SER A O 1
ATOM 684 N N . GLN A 1 89 ? 27.552 8.609 -12.762 1.00 75.50 89 GLN A N 1
ATOM 685 C CA . GLN A 1 89 ? 27.429 7.174 -12.550 1.00 75.50 89 GLN A CA 1
ATOM 686 C C . GLN A 1 89 ? 25.945 6.851 -12.468 1.00 75.50 89 GLN A C 1
ATOM 688 O O . GLN A 1 89 ? 25.248 7.315 -11.565 1.00 75.50 89 GLN A O 1
ATOM 693 N N . LYS A 1 90 ? 25.462 6.051 -13.413 1.00 71.75 90 LYS A N 1
ATOM 694 C CA . LYS A 1 90 ? 24.105 5.518 -13.413 1.00 71.75 90 LYS A CA 1
ATOM 695 C C . LYS A 1 90 ? 24.156 4.051 -13.029 1.00 71.75 90 LYS A C 1
ATOM 697 O O . LYS A 1 90 ? 24.977 3.290 -13.534 1.00 71.75 90 LYS A O 1
ATOM 702 N N . MET A 1 91 ? 23.252 3.643 -12.153 1.00 69.00 91 MET A N 1
ATOM 703 C CA . MET A 1 91 ? 23.060 2.243 -11.804 1.00 69.00 91 MET A CA 1
ATOM 704 C C . MET A 1 91 ? 21.601 1.895 -12.034 1.00 69.00 91 MET A C 1
ATOM 706 O O . MET A 1 91 ? 20.712 2.598 -11.555 1.00 69.00 91 MET A O 1
ATOM 710 N N . PHE A 1 92 ? 21.358 0.804 -12.745 1.00 65.38 92 PHE A N 1
ATOM 711 C CA . PHE A 1 92 ? 20.033 0.215 -12.832 1.00 65.38 92 PHE A CA 1
ATOM 712 C C . PHE A 1 92 ? 20.128 -1.295 -12.650 1.00 65.38 92 PHE A C 1
ATOM 714 O O . PHE A 1 92 ? 21.133 -1.936 -12.953 1.00 65.38 92 PHE A O 1
ATOM 721 N N . SER A 1 93 ? 19.070 -1.862 -12.084 1.00 65.31 93 SER A N 1
ATOM 722 C CA . SER A 1 93 ? 18.923 -3.308 -11.969 1.00 65.31 93 SER A CA 1
ATOM 723 C C . SER A 1 93 ? 18.136 -3.815 -13.166 1.00 65.31 93 SER A C 1
ATOM 725 O O . SER A 1 93 ? 17.126 -3.213 -13.537 1.00 65.31 93 SER A O 1
ATOM 727 N N . ALA A 1 94 ? 18.578 -4.924 -13.745 1.00 60.66 94 ALA A N 1
ATOM 728 C CA . ALA A 1 94 ? 17.860 -5.598 -14.814 1.00 60.66 94 ALA A CA 1
ATOM 729 C C . ALA A 1 94 ? 17.429 -6.991 -14.344 1.00 60.66 94 ALA A C 1
ATOM 731 O O . ALA A 1 94 ? 18.183 -7.702 -13.676 1.00 60.66 94 ALA A O 1
ATOM 732 N N . HIS A 1 95 ? 16.198 -7.358 -14.699 1.00 64.12 95 HIS A N 1
ATOM 733 C CA . HIS A 1 95 ? 15.756 -8.746 -14.720 1.00 64.12 95 HIS A CA 1
ATOM 734 C C . HIS A 1 95 ? 15.744 -9.156 -16.184 1.00 64.12 95 HIS A C 1
ATOM 736 O O . HIS A 1 95 ? 15.068 -8.527 -17.001 1.00 64.12 95 HIS A O 1
ATOM 742 N N . ALA A 1 96 ? 16.538 -10.158 -16.522 1.00 65.00 96 ALA A N 1
ATOM 743 C CA . ALA A 1 96 ? 16.567 -10.699 -17.865 1.00 65.00 96 ALA A CA 1
ATOM 744 C C . ALA A 1 96 ? 16.683 -12.214 -17.804 1.00 65.00 96 ALA A C 1
ATOM 746 O O . ALA A 1 96 ? 17.154 -12.779 -16.813 1.00 65.00 96 ALA A O 1
ATOM 747 N N . ASP A 1 97 ? 16.275 -12.871 -18.884 1.00 65.88 97 ASP A N 1
ATOM 748 C CA . ASP A 1 97 ? 16.548 -14.290 -19.046 1.00 65.88 97 ASP A CA 1
ATOM 749 C C . ASP A 1 97 ? 18.061 -14.504 -19.048 1.00 65.88 97 ASP A C 1
ATOM 751 O O . ASP A 1 97 ? 18.806 -13.793 -19.732 1.00 65.88 97 ASP A O 1
ATOM 755 N N . ALA A 1 98 ? 18.520 -15.495 -18.282 1.00 69.69 98 ALA A N 1
ATOM 756 C CA . ALA A 1 98 ? 19.943 -15.779 -18.127 1.00 69.69 98 ALA A CA 1
ATOM 757 C C . ALA A 1 98 ? 20.671 -15.994 -19.461 1.00 69.69 98 ALA A C 1
ATOM 759 O O . ALA A 1 98 ? 21.872 -15.741 -19.559 1.00 69.69 98 ALA A O 1
ATOM 760 N N . ILE A 1 99 ? 19.948 -16.433 -20.494 1.00 70.00 99 ILE A N 1
ATOM 761 C CA . ILE A 1 99 ? 20.475 -16.600 -21.848 1.00 70.00 99 ILE A CA 1
ATOM 762 C C . ILE A 1 99 ? 20.983 -15.287 -22.466 1.00 70.00 99 ILE A C 1
ATOM 764 O O . ILE A 1 99 ? 22.047 -15.290 -23.087 1.00 70.00 99 ILE A O 1
ATOM 768 N N . ASN A 1 100 ? 20.302 -14.162 -22.217 1.00 71.69 100 ASN A N 1
ATOM 769 C CA . ASN A 1 100 ? 20.670 -12.850 -22.765 1.00 71.69 100 ASN A CA 1
ATOM 770 C C . ASN A 1 100 ? 21.968 -12.314 -22.147 1.00 71.69 100 ASN A C 1
ATOM 772 O O . ASN A 1 100 ? 22.657 -11.507 -22.755 1.00 71.69 100 ASN A O 1
ATOM 776 N N . TYR A 1 101 ? 22.330 -12.816 -20.964 1.00 76.69 101 TYR A N 1
ATOM 777 C CA . TYR A 1 101 ? 23.545 -12.453 -20.235 1.00 76.69 101 TYR A CA 1
ATOM 778 C C . TYR A 1 101 ? 24.419 -13.678 -19.977 1.00 76.69 101 TYR A C 1
ATOM 780 O O . TYR A 1 101 ? 25.105 -13.765 -18.960 1.00 76.69 101 TYR A O 1
ATOM 788 N N . SER A 1 102 ? 24.406 -14.642 -20.902 1.00 73.94 102 SER A N 1
ATOM 789 C CA . SER A 1 102 ? 25.105 -15.925 -20.752 1.00 73.94 102 SER A CA 1
ATOM 790 C C . SER A 1 102 ? 26.605 -15.784 -20.456 1.00 73.94 102 SER A C 1
ATOM 792 O O . SER A 1 102 ? 27.176 -16.645 -19.787 1.00 73.94 102 SER A O 1
ATOM 794 N N . PHE A 1 103 ? 27.240 -14.680 -20.865 1.00 76.56 103 PHE A N 1
ATOM 795 C CA . PHE A 1 103 ? 28.633 -14.372 -20.526 1.00 76.56 103 PHE A CA 1
ATOM 796 C C . PHE A 1 103 ? 28.878 -14.150 -19.025 1.00 76.56 103 PHE A C 1
ATOM 798 O O . PHE A 1 103 ? 29.986 -14.388 -18.551 1.00 76.56 103 PHE A O 1
ATOM 805 N N . LEU A 1 104 ? 27.856 -13.758 -18.255 1.00 76.81 104 LEU A N 1
ATOM 806 C CA . LEU A 1 104 ? 27.917 -13.690 -16.789 1.00 76.81 104 LEU A CA 1
ATOM 807 C C . LEU A 1 104 ? 27.850 -15.084 -16.130 1.00 76.81 104 LEU A C 1
ATOM 809 O O . LEU A 1 104 ? 28.060 -15.202 -14.920 1.00 76.81 104 LEU A O 1
ATOM 813 N N . PHE A 1 105 ? 27.599 -16.137 -16.922 1.00 76.88 105 PHE A N 1
ATOM 814 C CA . PHE A 1 105 ? 27.440 -17.536 -16.506 1.00 76.88 105 PHE A CA 1
ATOM 815 C C . PHE A 1 105 ? 28.359 -18.486 -17.319 1.00 76.88 105 PHE A C 1
ATOM 817 O O . PHE A 1 105 ? 27.871 -19.398 -18.006 1.00 76.88 105 PHE A O 1
ATOM 824 N N . PRO A 1 106 ? 29.694 -18.295 -17.295 1.00 70.19 106 PRO A N 1
ATOM 825 C CA . PRO A 1 106 ? 30.606 -18.999 -18.196 1.00 70.19 106 PRO A CA 1
ATOM 826 C C . PRO A 1 106 ? 30.646 -20.517 -17.959 1.00 70.19 106 PRO A C 1
ATOM 828 O O . PRO A 1 106 ? 30.658 -20.999 -16.829 1.00 70.19 106 PRO A O 1
ATOM 831 N N . GLN A 1 107 ? 30.734 -21.282 -19.055 1.00 66.25 107 GLN A N 1
ATOM 832 C CA . GLN A 1 107 ? 30.867 -22.751 -19.033 1.00 66.25 107 GLN A CA 1
ATOM 833 C C . GLN A 1 107 ? 32.285 -23.239 -18.703 1.00 66.25 107 GLN A C 1
ATOM 835 O O . GLN A 1 107 ? 32.478 -24.388 -18.314 1.00 66.25 107 GLN A O 1
ATOM 840 N N . LYS A 1 108 ? 33.294 -22.385 -18.904 1.00 67.19 108 LYS A N 1
ATOM 841 C CA . LYS A 1 108 ? 34.716 -22.699 -18.716 1.00 67.19 108 LYS A CA 1
ATOM 842 C C . LYS A 1 108 ? 35.276 -21.857 -17.571 1.00 67.19 108 LYS A C 1
ATOM 844 O O . LYS A 1 108 ? 34.879 -20.708 -17.407 1.00 67.19 108 LYS A O 1
ATOM 849 N N . LYS A 1 109 ? 36.234 -22.408 -16.812 1.00 61.47 109 LYS A N 1
ATOM 850 C CA . LYS A 1 109 ? 36.888 -21.713 -15.679 1.00 61.47 109 LYS A CA 1
ATOM 851 C C . LYS A 1 109 ? 37.653 -20.448 -16.096 1.00 61.47 109 LYS A C 1
ATOM 853 O O . LYS A 1 109 ? 37.836 -19.551 -15.273 1.00 61.47 109 LYS A O 1
ATOM 858 N N . SER A 1 110 ? 38.098 -20.389 -17.349 1.00 64.31 110 SER A N 1
ATOM 859 C CA . SER A 1 110 ? 38.716 -19.218 -17.964 1.00 64.31 110 SER A CA 1
ATOM 860 C C . SER A 1 110 ? 38.559 -19.246 -19.486 1.00 64.31 110 SER A C 1
ATOM 862 O O . SER A 1 110 ? 38.440 -20.313 -20.096 1.00 64.31 110 SER A O 1
ATOM 864 N N . TRP A 1 111 ? 38.534 -18.063 -20.097 1.00 66.12 111 TRP A N 1
ATOM 865 C CA . TRP A 1 111 ? 38.555 -17.872 -21.549 1.00 66.12 111 TRP A CA 1
ATOM 866 C C . TRP A 1 111 ? 38.995 -16.441 -21.888 1.00 66.12 111 TRP A C 1
ATOM 868 O O . TRP A 1 111 ? 38.787 -15.529 -21.086 1.00 66.12 111 TRP A O 1
ATOM 878 N N . ARG A 1 112 ? 39.589 -16.268 -23.077 1.00 73.88 112 ARG A N 1
ATOM 879 C CA . ARG A 1 112 ? 39.953 -14.984 -23.685 1.00 73.88 112 ARG A CA 1
ATOM 880 C C . ARG A 1 112 ? 39.327 -14.899 -25.076 1.00 73.88 112 ARG A C 1
ATOM 882 O O . ARG A 1 112 ? 39.535 -15.804 -25.882 1.00 73.88 112 ARG A O 1
ATOM 889 N N . GLY A 1 113 ? 38.606 -13.821 -25.362 1.00 81.06 113 GLY A N 1
ATOM 890 C CA . GLY A 1 113 ? 38.037 -13.576 -26.687 1.00 81.06 113 GLY A CA 1
ATOM 891 C C . GLY A 1 113 ? 36.903 -12.555 -26.676 1.00 81.06 113 GLY A C 1
ATOM 892 O O . GLY A 1 113 ? 36.838 -11.712 -25.781 1.00 81.06 113 GLY A O 1
ATOM 893 N N . GLN A 1 114 ? 36.037 -12.623 -27.690 1.00 85.62 114 GLN A N 1
ATOM 894 C CA . GLN A 1 114 ? 34.915 -11.702 -27.890 1.00 85.62 114 GLN A CA 1
ATOM 895 C C . GLN A 1 114 ? 33.562 -12.384 -27.685 1.00 85.62 114 GLN A C 1
ATOM 897 O O . GLN A 1 114 ? 33.336 -13.491 -28.173 1.00 85.62 114 GLN A O 1
ATOM 902 N N . HIS A 1 115 ? 32.681 -11.739 -26.928 1.00 85.06 115 HIS A N 1
ATOM 903 C CA . HIS A 1 115 ? 31.297 -12.142 -26.735 1.00 85.06 115 HIS A CA 1
ATOM 904 C C . HIS A 1 115 ? 30.387 -11.067 -27.315 1.00 85.06 115 HIS A C 1
ATOM 906 O O . HIS A 1 115 ? 30.515 -9.895 -26.968 1.00 85.06 115 HIS A O 1
ATOM 912 N N . GLN A 1 116 ? 29.470 -11.469 -28.187 1.00 88.38 116 GLN A N 1
ATOM 913 C CA . GLN A 1 116 ? 28.494 -10.575 -28.790 1.00 88.38 116 GLN A CA 1
ATOM 914 C C . GLN A 1 116 ? 27.136 -10.780 -28.125 1.00 88.38 116 GLN A C 1
ATOM 916 O O . GLN A 1 116 ? 26.622 -11.897 -28.081 1.00 88.38 116 GLN A O 1
ATOM 921 N N . MET A 1 117 ? 26.553 -9.689 -27.645 1.00 86.44 117 MET A N 1
ATOM 922 C CA . MET A 1 117 ? 25.208 -9.633 -27.098 1.00 86.44 117 MET A CA 1
ATOM 923 C C . MET A 1 117 ? 24.342 -8.772 -28.014 1.00 86.44 117 MET A C 1
ATOM 925 O O . MET A 1 117 ? 24.604 -7.583 -28.210 1.00 86.44 117 MET A O 1
ATOM 929 N N . LEU A 1 118 ? 23.312 -9.391 -28.585 1.00 89.69 118 LEU A N 1
ATOM 930 C CA . LEU A 1 118 ? 22.296 -8.696 -29.364 1.00 89.69 118 LEU A CA 1
ATOM 931 C C . LEU A 1 118 ? 21.258 -8.120 -28.403 1.00 89.69 118 LEU A C 1
ATOM 933 O O . LEU A 1 118 ? 20.692 -8.842 -27.584 1.00 89.69 118 LEU A O 1
ATOM 937 N N . THR A 1 119 ? 21.022 -6.819 -28.498 1.00 90.19 119 THR A N 1
ATOM 938 C CA . THR A 1 119 ? 19.983 -6.116 -27.740 1.00 90.19 119 THR A CA 1
ATOM 939 C C . THR A 1 119 ? 18.952 -5.547 -28.710 1.00 90.19 119 THR A C 1
ATOM 941 O O . THR A 1 119 ? 19.263 -5.411 -29.895 1.00 90.19 119 THR A O 1
ATOM 944 N N . PRO A 1 120 ? 17.757 -5.142 -28.241 1.00 90.38 120 PRO A N 1
ATOM 945 C CA . PRO A 1 120 ? 16.802 -4.455 -29.106 1.00 90.38 120 PRO A CA 1
ATOM 946 C C . PRO A 1 120 ? 17.391 -3.213 -29.791 1.00 90.38 120 PRO A C 1
ATOM 948 O O . PRO A 1 120 ? 17.059 -2.944 -30.938 1.00 90.38 120 PRO A O 1
ATOM 951 N N . ALA A 1 121 ? 18.276 -2.482 -29.103 1.00 95.38 121 ALA A N 1
ATOM 952 C CA . ALA A 1 121 ? 18.781 -1.181 -29.542 1.00 95.38 121 ALA A CA 1
ATOM 953 C C . ALA A 1 121 ? 20.120 -1.230 -30.297 1.00 95.38 121 ALA A C 1
ATOM 955 O O . ALA A 1 121 ? 20.629 -0.188 -30.710 1.00 95.38 121 ALA A O 1
ATOM 956 N N . GLY A 1 122 ? 20.724 -2.410 -30.447 1.00 95.75 122 GLY A N 1
ATOM 957 C CA . GLY A 1 122 ? 22.035 -2.552 -31.070 1.00 95.75 122 GLY A CA 1
ATOM 958 C C . GLY A 1 122 ? 22.835 -3.745 -30.565 1.00 95.75 122 GLY A C 1
ATOM 959 O O . GLY A 1 122 ? 22.358 -4.582 -29.793 1.00 95.75 122 GLY A O 1
ATOM 960 N N . THR A 1 123 ? 24.086 -3.810 -30.999 1.00 95.44 123 THR A N 1
ATOM 961 C CA . THR A 1 123 ? 25.006 -4.904 -30.683 1.00 95.44 123 THR A CA 1
ATOM 962 C C . THR A 1 123 ? 26.049 -4.454 -29.671 1.00 95.44 123 THR A C 1
ATOM 964 O O . THR A 1 123 ? 26.784 -3.506 -29.931 1.00 95.44 123 THR A O 1
ATOM 967 N N . LEU A 1 124 ? 26.166 -5.173 -28.550 1.00 93.06 124 LEU A N 1
ATOM 968 C CA . LEU A 1 124 ? 27.251 -5.016 -27.583 1.00 93.06 124 LEU A CA 1
ATOM 969 C C . LEU A 1 124 ? 28.294 -6.120 -27.785 1.00 93.06 124 LEU A C 1
ATOM 971 O O . LEU A 1 124 ? 28.005 -7.300 -27.600 1.00 93.06 124 LEU A O 1
ATOM 975 N N . VAL A 1 125 ? 29.522 -5.740 -28.118 1.00 93.12 125 VAL A N 1
ATOM 976 C CA . VAL A 1 125 ? 30.674 -6.640 -28.210 1.00 93.12 125 VAL A CA 1
ATOM 977 C C . VAL A 1 125 ? 31.554 -6.439 -26.985 1.00 93.12 125 VAL A C 1
ATOM 979 O O . VAL A 1 125 ? 32.104 -5.360 -26.780 1.00 93.12 125 VAL A O 1
ATOM 982 N N . LEU A 1 126 ? 31.707 -7.488 -26.184 1.00 90.75 126 LEU A N 1
ATOM 983 C CA . LEU A 1 126 ? 32.588 -7.549 -25.022 1.00 90.75 126 LEU A CA 1
ATOM 984 C C . LEU A 1 126 ? 33.841 -8.340 -25.395 1.00 90.75 126 LEU A C 1
ATOM 986 O O . LEU A 1 126 ? 33.783 -9.553 -25.583 1.00 90.75 126 LEU A O 1
ATOM 990 N N . SER A 1 127 ? 34.981 -7.669 -25.492 1.00 91.19 127 SER A N 1
ATOM 991 C CA . SER A 1 127 ? 36.289 -8.303 -25.661 1.00 91.19 127 SER A CA 1
ATOM 992 C C . SER A 1 127 ? 36.975 -8.383 -24.308 1.00 91.19 127 SER A C 1
ATOM 994 O O . SER A 1 127 ? 37.010 -7.397 -23.578 1.00 91.19 127 SER A O 1
ATOM 996 N N . GLY A 1 128 ? 37.537 -9.527 -23.936 1.00 87.94 128 GLY A N 1
ATOM 997 C CA . GLY A 1 128 ? 38.228 -9.605 -22.656 1.00 87.94 128 GLY A CA 1
ATOM 998 C C . GLY A 1 128 ? 38.586 -11.005 -22.215 1.00 87.94 128 GLY A C 1
ATOM 999 O O . GLY A 1 128 ? 38.675 -11.939 -23.014 1.00 87.94 128 GLY A O 1
ATOM 1000 N N . GLN A 1 129 ? 38.814 -11.123 -20.913 1.00 83.06 129 GLN A N 1
ATOM 1001 C CA . GLN A 1 129 ? 39.136 -12.381 -20.261 1.00 83.06 129 GLN A CA 1
ATOM 1002 C C . GLN A 1 129 ? 38.319 -12.565 -18.984 1.00 83.06 129 GLN A C 1
ATOM 1004 O O . GLN A 1 129 ? 38.042 -11.610 -18.257 1.00 83.06 129 GLN A O 1
ATOM 1009 N N . PHE A 1 130 ? 37.958 -13.816 -18.712 1.00 78.88 130 PHE A N 1
ATOM 1010 C CA . PHE A 1 130 ? 37.232 -14.236 -17.516 1.00 78.88 130 PHE A CA 1
ATOM 1011 C C . PHE A 1 130 ? 38.136 -15.171 -16.706 1.00 78.88 130 PHE A C 1
ATOM 1013 O O . PHE A 1 130 ? 38.788 -16.050 -17.277 1.00 78.88 130 PHE A O 1
ATOM 1020 N N . SER A 1 131 ? 38.167 -15.003 -15.385 1.00 72.06 131 SER A N 1
ATOM 1021 C CA . SER A 1 131 ? 38.900 -15.869 -14.460 1.00 72.06 131 SER A CA 1
ATOM 1022 C C . SER A 1 131 ? 38.068 -16.120 -13.212 1.00 72.06 131 SER A C 1
ATOM 1024 O O . SER A 1 131 ? 37.826 -15.198 -12.435 1.00 72.06 131 SER A O 1
ATOM 1026 N N . SER A 1 132 ? 37.674 -17.380 -12.997 1.00 71.62 132 SER A N 1
ATOM 1027 C CA . SER A 1 132 ? 37.008 -17.894 -11.788 1.00 71.62 132 SER A CA 1
ATOM 1028 C C . SER A 1 132 ? 35.718 -17.163 -11.376 1.00 71.62 132 SER A C 1
ATOM 1030 O O . SER A 1 132 ? 34.634 -17.717 -11.526 1.00 71.62 132 SER A O 1
ATOM 1032 N N . LYS A 1 133 ? 35.815 -15.933 -10.858 1.00 79.56 133 LYS A N 1
ATOM 1033 C CA . LYS A 1 133 ? 34.708 -15.128 -10.316 1.00 79.56 133 LYS A CA 1
ATOM 1034 C C . LYS A 1 133 ? 34.566 -13.747 -10.956 1.00 79.56 133 LYS A C 1
ATOM 1036 O O . LYS A 1 133 ? 33.568 -13.080 -10.701 1.00 79.56 133 LYS A O 1
ATOM 1041 N N . THR A 1 134 ? 35.538 -13.303 -11.749 1.00 85.19 134 THR A N 1
ATOM 1042 C CA . THR A 1 134 ? 35.543 -11.955 -12.327 1.00 85.19 134 THR A CA 1
ATOM 1043 C C . THR A 1 134 ? 35.894 -11.973 -13.802 1.00 85.19 134 THR A C 1
ATOM 1045 O O . THR A 1 134 ? 36.476 -12.929 -14.324 1.00 85.19 134 THR A O 1
ATOM 1048 N N . ALA A 1 135 ? 35.531 -10.891 -14.479 1.00 87.50 135 ALA A N 1
ATOM 1049 C CA . ALA A 1 135 ? 35.876 -10.678 -15.869 1.00 87.50 135 ALA A CA 1
ATOM 1050 C C . ALA A 1 135 ? 36.069 -9.205 -16.179 1.00 87.50 135 ALA A C 1
ATOM 1052 O O . ALA A 1 135 ? 35.500 -8.356 -15.495 1.00 87.50 135 ALA A O 1
ATOM 1053 N N . ALA A 1 136 ? 36.886 -8.915 -17.186 1.00 90.75 136 ALA A N 1
ATOM 1054 C CA . ALA A 1 136 ? 37.115 -7.553 -17.634 1.00 90.75 136 ALA A CA 1
ATOM 1055 C C . ALA A 1 136 ? 37.678 -7.502 -19.055 1.00 90.75 136 ALA A C 1
ATOM 1057 O O . ALA A 1 136 ? 38.272 -8.470 -19.547 1.00 90.75 136 ALA A O 1
ATOM 1058 N N . GLY A 1 137 ? 37.550 -6.332 -19.668 1.00 93.00 137 GLY A N 1
ATOM 1059 C CA . GLY A 1 137 ? 38.212 -5.986 -20.916 1.00 93.00 137 GLY A CA 1
ATOM 1060 C C . GLY A 1 137 ? 37.611 -4.738 -21.545 1.00 93.00 137 GLY A C 1
ATOM 1061 O O . GLY A 1 137 ? 37.114 -3.863 -20.836 1.00 93.00 137 GLY A O 1
ATOM 1062 N N . ASP A 1 138 ? 37.641 -4.680 -22.869 1.00 94.56 138 ASP A N 1
ATOM 1063 C CA . ASP A 1 138 ? 37.111 -3.573 -23.656 1.00 94.56 138 ASP A CA 1
ATOM 1064 C C . ASP A 1 138 ? 35.754 -3.935 -24.250 1.00 94.56 138 ASP A C 1
ATOM 1066 O O . ASP A 1 138 ? 35.488 -5.095 -24.571 1.00 94.56 138 ASP A O 1
ATOM 1070 N N . PHE A 1 139 ? 34.878 -2.950 -24.402 1.00 94.50 139 PHE A N 1
ATOM 1071 C CA . PHE A 1 139 ? 33.614 -3.141 -25.095 1.00 94.50 139 PHE A CA 1
ATOM 1072 C C . PHE A 1 139 ? 33.400 -2.112 -26.193 1.00 94.50 139 PHE A C 1
ATOM 1074 O O . PHE A 1 139 ? 33.963 -1.015 -26.189 1.00 94.50 139 PHE A O 1
ATOM 1081 N N . THR A 1 140 ? 32.541 -2.477 -27.134 1.00 96.06 140 THR A N 1
ATOM 1082 C CA . THR A 1 140 ? 31.975 -1.570 -28.128 1.00 96.06 140 THR A CA 1
ATOM 1083 C C . THR A 1 140 ? 30.492 -1.866 -28.269 1.00 96.06 140 THR A C 1
ATOM 1085 O O . THR A 1 140 ? 30.090 -3.024 -28.328 1.00 96.06 140 THR A O 1
ATOM 1088 N N . PHE A 1 141 ? 29.679 -0.821 -28.298 1.00 96.56 141 PHE A N 1
ATOM 1089 C CA . PHE A 1 141 ? 28.262 -0.871 -28.596 1.00 96.56 141 PHE A CA 1
ATOM 1090 C C . PHE A 1 141 ? 27.992 -0.102 -29.881 1.00 96.56 141 PHE A C 1
ATOM 1092 O O . PHE A 1 141 ? 28.268 1.097 -29.961 1.00 96.56 141 PHE A O 1
ATOM 1099 N N . THR A 1 142 ? 27.425 -0.799 -30.857 1.00 97.38 142 THR A N 1
ATOM 1100 C CA . THR A 1 142 ? 27.001 -0.230 -32.134 1.00 97.38 142 THR A CA 1
ATOM 1101 C C . THR A 1 142 ? 25.473 -0.195 -32.163 1.00 97.38 142 THR A C 1
ATOM 1103 O O . THR A 1 142 ? 24.857 -1.267 -32.140 1.00 97.38 142 THR A O 1
ATOM 1106 N N . PRO A 1 143 ? 24.855 1.000 -32.187 1.00 97.06 143 PRO A N 1
ATOM 1107 C CA . PRO A 1 143 ? 23.412 1.149 -32.304 1.00 97.06 143 PRO A CA 1
ATOM 1108 C C . PRO A 1 143 ? 22.837 0.497 -33.560 1.00 97.06 143 PRO A C 1
ATOM 1110 O O . PRO A 1 143 ? 23.459 0.511 -34.621 1.00 97.06 143 PRO A O 1
ATOM 1113 N N . ASP A 1 144 ? 21.610 -0.004 -33.451 1.00 97.56 144 ASP A N 1
ATOM 1114 C CA . ASP A 1 144 ? 20.808 -0.375 -34.612 1.00 97.56 144 ASP A CA 1
ATOM 1115 C C . ASP A 1 144 ? 20.107 0.868 -35.189 1.00 97.56 144 ASP A C 1
ATOM 1117 O O . ASP A 1 144 ? 19.373 1.575 -34.491 1.00 97.56 144 ASP A O 1
ATOM 1121 N N . ALA A 1 145 ? 20.339 1.149 -36.474 1.00 96.56 145 ALA A N 1
ATOM 1122 C CA . ALA A 1 145 ? 19.809 2.342 -37.134 1.00 96.56 145 ALA A CA 1
ATOM 1123 C C . ALA A 1 145 ? 18.273 2.329 -37.248 1.00 96.56 145 ALA A C 1
ATOM 1125 O O . ALA A 1 145 ? 17.641 3.383 -37.135 1.00 96.56 145 ALA A O 1
ATOM 1126 N N . ASN A 1 146 ? 17.660 1.151 -37.420 1.00 97.44 146 ASN A N 1
ATOM 1127 C CA . ASN A 1 146 ? 16.205 1.023 -37.502 1.00 97.44 146 ASN A CA 1
ATOM 1128 C C . ASN A 1 146 ? 15.559 1.244 -36.134 1.00 97.44 146 ASN A C 1
ATOM 1130 O O . ASN A 1 146 ? 14.500 1.868 -36.050 1.00 97.44 146 ASN A O 1
ATOM 1134 N N . TYR A 1 147 ? 16.182 0.754 -35.061 1.00 97.81 147 TYR A N 1
ATOM 1135 C CA . TYR A 1 147 ? 15.740 1.016 -33.699 1.00 97.81 147 TYR A CA 1
ATOM 1136 C C . TYR A 1 147 ? 15.863 2.500 -33.362 1.00 97.81 147 TYR A C 1
ATOM 1138 O O . TYR A 1 147 ? 14.908 3.065 -32.842 1.00 97.81 147 TYR A O 1
ATOM 1146 N N . LEU A 1 148 ? 16.985 3.156 -33.688 1.00 96.88 148 LEU A N 1
ATOM 1147 C CA . LEU A 1 148 ? 17.143 4.600 -33.478 1.00 96.88 148 LEU A CA 1
ATOM 1148 C C . LEU A 1 148 ? 16.040 5.395 -34.194 1.00 96.88 148 LEU A C 1
ATOM 1150 O O . LEU A 1 148 ? 15.412 6.254 -33.575 1.00 96.88 148 LEU A O 1
ATOM 1154 N N . ALA A 1 149 ? 15.765 5.086 -35.464 1.00 97.50 149 ALA A N 1
ATOM 1155 C CA . ALA A 1 149 ? 14.710 5.752 -36.225 1.00 97.50 149 ALA A CA 1
ATOM 1156 C C . ALA A 1 149 ? 13.324 5.568 -35.577 1.00 97.50 149 ALA A C 1
ATOM 1158 O O . ALA A 1 149 ? 12.585 6.537 -35.396 1.00 97.50 149 ALA A O 1
ATOM 1159 N N . GLN A 1 150 ? 12.987 4.341 -35.170 1.00 97.62 150 GLN A N 1
ATOM 1160 C CA . GLN A 1 150 ? 11.713 4.036 -34.511 1.00 97.62 150 GLN A CA 1
ATOM 1161 C C . GLN A 1 150 ? 11.611 4.669 -33.116 1.00 97.62 150 GLN A C 1
ATOM 1163 O O . GLN A 1 150 ? 10.588 5.260 -32.775 1.00 97.62 150 GLN A O 1
ATOM 1168 N N . ALA A 1 151 ? 12.675 4.605 -32.317 1.00 97.31 151 ALA A N 1
ATOM 1169 C CA . ALA A 1 151 ? 12.729 5.242 -31.009 1.00 97.31 151 ALA A CA 1
ATOM 1170 C C . ALA A 1 151 ? 12.568 6.763 -31.134 1.00 97.31 151 ALA A C 1
ATOM 1172 O O . ALA A 1 151 ? 11.790 7.352 -30.393 1.00 97.31 151 ALA A O 1
ATOM 1173 N N . GLY A 1 152 ? 13.213 7.400 -32.116 1.00 96.12 152 GLY A N 1
ATOM 1174 C CA . GLY A 1 152 ? 13.034 8.828 -32.391 1.00 96.12 152 GLY A CA 1
ATOM 1175 C C . GLY A 1 152 ? 11.615 9.211 -32.817 1.00 96.12 152 GLY A C 1
ATOM 1176 O O . GLY A 1 152 ? 11.171 10.316 -32.513 1.00 96.12 152 GLY A O 1
ATOM 1177 N N . ALA A 1 153 ? 10.879 8.303 -33.463 1.00 96.88 153 ALA A N 1
ATOM 1178 C CA . ALA A 1 153 ? 9.479 8.524 -33.820 1.00 96.88 153 ALA A CA 1
ATOM 1179 C C . ALA A 1 153 ? 8.526 8.384 -32.617 1.00 96.88 153 ALA A C 1
ATOM 1181 O O . ALA A 1 153 ? 7.555 9.139 -32.517 1.00 96.88 153 ALA A O 1
ATOM 1182 N N . HIS A 1 154 ? 8.798 7.447 -31.702 1.00 97.25 154 HIS A N 1
ATOM 1183 C CA . HIS A 1 154 ? 7.870 7.048 -30.634 1.00 97.25 154 HIS A CA 1
ATOM 1184 C C . HIS A 1 154 ? 8.210 7.595 -29.239 1.00 97.25 154 HIS A C 1
ATOM 1186 O O . HIS A 1 154 ? 7.347 7.594 -28.363 1.00 97.25 154 HIS A O 1
ATOM 1192 N N . LEU A 1 155 ? 9.424 8.101 -29.014 1.00 97.31 155 LEU A N 1
ATOM 1193 C CA . LEU A 1 155 ? 9.821 8.776 -27.774 1.00 97.31 155 LEU A CA 1
ATOM 1194 C C . LEU A 1 155 ? 9.621 10.294 -27.868 1.00 97.31 155 LEU A C 1
ATOM 1196 O O . LEU A 1 155 ? 9.406 10.849 -28.943 1.00 97.31 155 LEU A O 1
ATOM 1200 N N . THR A 1 156 ? 9.698 10.991 -26.734 1.00 97.00 156 THR A N 1
ATOM 1201 C CA . THR A 1 156 ? 9.592 12.466 -26.686 1.00 97.00 156 THR A CA 1
ATOM 1202 C C . THR A 1 156 ? 10.716 13.182 -27.438 1.00 97.00 156 THR A C 1
ATOM 1204 O O . THR A 1 156 ? 10.542 14.323 -27.856 1.00 97.00 156 THR A O 1
ATOM 1207 N N . SER A 1 157 ? 11.865 12.528 -27.593 1.00 96.00 157 SER A N 1
ATOM 1208 C CA . SER A 1 157 ? 13.027 13.004 -28.340 1.00 96.00 157 SER A CA 1
ATOM 1209 C C . SER A 1 157 ? 13.840 11.808 -28.831 1.00 96.00 157 SER A C 1
ATOM 1211 O O . SER A 1 157 ? 13.795 10.736 -28.223 1.00 96.00 157 SER A O 1
ATOM 1213 N N . ALA A 1 158 ? 14.608 11.995 -29.906 1.00 95.62 158 ALA A N 1
ATOM 1214 C CA . ALA A 1 158 ? 15.538 10.972 -30.373 1.00 95.62 158 ALA A CA 1
ATOM 1215 C C . ALA A 1 158 ? 16.578 10.654 -29.281 1.00 95.62 158 ALA A C 1
ATOM 1217 O O . ALA A 1 158 ? 17.168 11.591 -28.735 1.00 95.62 158 ALA A O 1
ATOM 1218 N N . PRO A 1 159 ? 16.795 9.369 -28.944 1.00 95.38 159 PRO A N 1
ATOM 1219 C CA . PRO A 1 159 ? 17.784 8.990 -27.946 1.00 95.38 159 PRO A CA 1
ATOM 1220 C C . PRO A 1 159 ? 19.204 9.184 -28.486 1.00 95.38 159 PRO A C 1
ATOM 1222 O O . PRO A 1 159 ? 19.500 8.885 -29.644 1.00 95.38 159 PRO A O 1
ATOM 1225 N N . SER A 1 160 ? 20.097 9.644 -27.617 1.00 93.31 160 SER A N 1
ATOM 1226 C CA . SER A 1 160 ? 21.545 9.633 -27.837 1.00 93.31 160 SER A CA 1
ATOM 1227 C C . SER A 1 160 ? 22.100 8.207 -27.961 1.00 93.31 160 SER A C 1
ATOM 1229 O O . SER A 1 160 ? 21.480 7.231 -27.534 1.00 93.31 160 SER A O 1
ATOM 1231 N N . THR A 1 161 ? 23.320 8.069 -28.486 1.00 93.06 161 THR A N 1
ATOM 1232 C CA . THR A 1 161 ? 24.022 6.775 -28.575 1.00 93.06 161 THR A CA 1
ATOM 1233 C C . THR A 1 161 ? 24.155 6.095 -27.204 1.00 93.06 161 THR A C 1
ATOM 1235 O O . THR A 1 161 ? 24.020 4.874 -27.103 1.00 93.06 161 THR A O 1
ATOM 1238 N N . LEU A 1 162 ? 24.385 6.873 -26.138 1.00 90.50 162 LEU A N 1
ATOM 1239 C CA . LEU A 1 162 ? 24.436 6.351 -24.772 1.00 90.50 162 LEU A CA 1
ATOM 1240 C C . LEU A 1 162 ? 23.057 5.892 -24.278 1.00 90.50 162 LEU A C 1
ATOM 1242 O O . LEU A 1 162 ? 22.948 4.813 -23.700 1.00 90.50 162 LEU A O 1
ATOM 1246 N N . GLU A 1 163 ? 21.991 6.647 -24.549 1.00 92.06 163 GLU A N 1
ATOM 1247 C CA . GLU A 1 163 ? 20.627 6.220 -24.208 1.00 92.06 163 GLU A CA 1
ATOM 1248 C C . GLU A 1 163 ? 20.198 4.968 -24.982 1.00 92.06 163 GLU A C 1
ATOM 1250 O O . GLU A 1 163 ? 19.466 4.146 -24.440 1.00 92.06 163 GLU A O 1
ATOM 1255 N N . LEU A 1 164 ? 20.679 4.764 -26.212 1.00 94.88 164 LEU A N 1
ATOM 1256 C CA . LEU A 1 164 ? 20.456 3.520 -26.956 1.00 94.88 164 LEU A CA 1
ATOM 1257 C C . LEU A 1 164 ? 21.132 2.321 -26.282 1.00 94.88 164 LEU A C 1
ATOM 1259 O O . LEU A 1 164 ? 20.509 1.267 -26.160 1.00 94.88 164 LEU A O 1
ATOM 1263 N N . LEU A 1 165 ? 22.364 2.481 -25.785 1.00 92.38 165 LEU A N 1
ATOM 1264 C CA . LEU A 1 165 ? 23.014 1.451 -24.968 1.00 92.38 165 LEU A CA 1
ATOM 1265 C C . LEU A 1 165 ? 22.176 1.144 -23.716 1.00 92.38 165 LEU A C 1
ATOM 1267 O O . LEU A 1 165 ? 21.936 -0.022 -23.404 1.00 92.38 165 LEU A O 1
ATOM 1271 N N . GLU A 1 166 ? 21.700 2.176 -23.016 1.00 89.44 166 GLU A N 1
ATOM 1272 C CA . GLU A 1 166 ? 20.868 2.035 -21.814 1.00 89.44 166 GLU A CA 1
ATOM 1273 C C . GLU A 1 166 ? 19.527 1.335 -22.108 1.00 89.44 166 GLU A C 1
ATOM 1275 O O . GLU A 1 166 ? 19.155 0.396 -21.402 1.00 89.44 166 GLU A O 1
ATOM 1280 N N . LEU A 1 167 ? 18.827 1.729 -23.175 1.00 91.81 167 LEU A N 1
ATOM 1281 C CA . LEU A 1 167 ? 17.576 1.116 -23.634 1.00 91.81 167 LEU A CA 1
ATOM 1282 C C . LEU A 1 167 ? 17.768 -0.354 -24.026 1.00 91.81 167 LEU A C 1
ATOM 1284 O O . LEU A 1 167 ? 16.958 -1.206 -23.648 1.00 91.81 167 LEU A O 1
ATOM 1288 N N . GLY A 1 168 ? 18.852 -0.655 -24.747 1.00 91.12 168 GLY A N 1
ATOM 1289 C CA . GLY A 1 168 ? 19.214 -2.010 -25.152 1.00 91.12 168 GLY A CA 1
ATOM 1290 C C . GLY A 1 168 ? 19.500 -2.909 -23.952 1.00 91.12 168 GLY A C 1
ATOM 1291 O O . GLY A 1 168 ? 18.948 -4.004 -23.856 1.00 91.12 168 GLY A O 1
ATOM 1292 N N . LEU A 1 169 ? 20.291 -2.420 -22.995 1.00 86.44 169 LEU A N 1
ATOM 1293 C CA . LEU A 1 169 ? 20.599 -3.131 -21.751 1.00 86.44 169 LEU A CA 1
ATOM 1294 C C . LEU A 1 169 ? 19.395 -3.272 -20.815 1.00 86.44 169 LEU A C 1
ATOM 1296 O O . LEU A 1 169 ? 19.320 -4.243 -20.068 1.00 86.44 169 LEU A O 1
ATOM 1300 N N . ALA A 1 170 ? 18.450 -2.333 -20.842 1.00 84.44 170 ALA A N 1
ATOM 1301 C CA . ALA A 1 170 ? 17.180 -2.459 -20.132 1.00 84.44 170 ALA A CA 1
ATOM 1302 C C . ALA A 1 170 ? 16.184 -3.387 -20.860 1.00 84.44 170 ALA A C 1
ATOM 1304 O O . ALA A 1 170 ? 15.152 -3.753 -20.293 1.00 84.44 170 ALA A O 1
ATOM 1305 N N . GLY A 1 171 ? 16.467 -3.771 -22.110 1.00 87.69 171 GLY A N 1
ATOM 1306 C CA . GLY A 1 171 ? 15.585 -4.601 -22.926 1.00 87.69 171 GLY A CA 1
ATOM 1307 C C . GLY A 1 171 ? 14.265 -3.907 -23.270 1.00 87.69 171 GLY A C 1
ATOM 1308 O O . GLY A 1 171 ? 13.213 -4.555 -23.283 1.00 87.69 171 GLY A O 1
ATOM 1309 N N . VAL A 1 172 ? 14.293 -2.588 -23.483 1.00 91.19 172 VAL A N 1
ATOM 1310 C CA . VAL A 1 172 ? 13.124 -1.820 -23.932 1.00 91.19 172 VAL A CA 1
ATOM 1311 C C . VAL A 1 172 ? 12.940 -2.039 -25.430 1.00 91.19 172 VAL A C 1
ATOM 1313 O O . VAL A 1 172 ? 13.845 -1.763 -26.216 1.00 91.19 172 VAL A O 1
ATOM 1316 N N . THR A 1 173 ? 11.770 -2.522 -25.841 1.00 94.50 173 THR A N 1
ATOM 1317 C CA . THR A 1 173 ? 11.472 -2.767 -27.261 1.00 94.50 173 THR A CA 1
ATOM 1318 C C . THR A 1 173 ? 10.688 -1.612 -27.887 1.00 94.50 173 THR A C 1
ATOM 1320 O O . THR A 1 173 ? 10.052 -0.826 -27.176 1.00 94.50 173 THR A O 1
ATOM 1323 N N . VAL A 1 174 ? 10.698 -1.517 -29.220 1.00 96.44 174 VAL A N 1
ATOM 1324 C CA . VAL A 1 174 ? 9.898 -0.514 -29.942 1.00 96.44 174 VAL A CA 1
ATOM 1325 C C . VAL A 1 174 ? 8.407 -0.729 -29.684 1.00 96.44 174 VAL A C 1
ATOM 1327 O O . VAL A 1 174 ? 7.679 0.235 -29.467 1.00 96.44 174 VAL A O 1
ATOM 1330 N N . GLU A 1 175 ? 7.943 -1.979 -29.609 1.00 96.00 175 GLU A N 1
ATOM 1331 C CA . GLU A 1 175 ? 6.541 -2.296 -29.316 1.00 96.00 175 GLU A CA 1
ATOM 1332 C C . GLU A 1 175 ? 6.110 -1.722 -27.964 1.00 96.00 175 GLU A C 1
ATOM 1334 O O . GLU A 1 175 ? 4.987 -1.236 -27.830 1.00 96.00 175 GLU A O 1
ATOM 1339 N N . GLN A 1 176 ? 7.004 -1.731 -26.968 1.00 94.31 176 GLN A N 1
ATOM 1340 C CA . GLN A 1 176 ? 6.732 -1.103 -25.677 1.00 94.31 176 GLN A CA 1
ATOM 1341 C C . GLN A 1 176 ? 6.608 0.419 -25.812 1.00 94.31 176 GLN A C 1
ATOM 1343 O O . GLN A 1 176 ? 5.660 0.983 -25.271 1.00 94.31 176 GLN A O 1
ATOM 1348 N N . MET A 1 177 ? 7.505 1.081 -26.552 1.00 96.88 177 MET A N 1
ATOM 1349 C CA . MET A 1 177 ? 7.426 2.532 -26.798 1.00 96.88 177 MET A CA 1
ATOM 1350 C C . MET A 1 177 ? 6.116 2.910 -27.498 1.00 96.88 177 MET A C 1
ATOM 1352 O O . MET A 1 177 ? 5.398 3.794 -27.035 1.00 96.88 177 MET A O 1
ATOM 1356 N N . VAL A 1 178 ? 5.757 2.173 -28.553 1.00 96.75 178 VAL A N 1
ATOM 1357 C CA . VAL A 1 178 ? 4.500 2.343 -29.296 1.00 96.75 178 VAL A CA 1
ATOM 1358 C C . VAL A 1 178 ? 3.291 2.132 -28.387 1.00 96.75 178 VAL A C 1
ATOM 1360 O O . VAL A 1 178 ? 2.316 2.876 -28.474 1.00 96.75 178 VAL A O 1
ATOM 1363 N N . ALA A 1 179 ? 3.323 1.126 -27.509 1.00 95.50 179 ALA A N 1
ATOM 1364 C CA . ALA A 1 179 ? 2.225 0.865 -26.585 1.00 95.50 179 ALA A CA 1
ATOM 1365 C C . ALA A 1 179 ? 2.033 2.014 -25.583 1.00 95.50 179 ALA A C 1
ATOM 1367 O O . ALA A 1 179 ? 0.896 2.422 -25.346 1.00 95.50 179 ALA A O 1
ATOM 1368 N N . PHE A 1 180 ? 3.121 2.568 -25.036 1.00 95.00 180 PHE A N 1
ATOM 1369 C CA . PHE A 1 180 ? 3.067 3.746 -24.167 1.00 95.00 180 PHE A CA 1
ATOM 1370 C C . PHE A 1 180 ? 2.569 4.990 -24.923 1.00 95.00 180 PHE A C 1
ATOM 1372 O O . PHE A 1 180 ? 1.649 5.658 -24.446 1.00 95.00 180 PHE A O 1
ATOM 1379 N N . GLU A 1 181 ? 3.050 5.248 -26.141 1.00 95.31 181 GLU A N 1
ATOM 1380 C CA . GLU A 1 181 ? 2.568 6.359 -26.974 1.00 95.31 181 GLU A CA 1
ATOM 1381 C C . GLU A 1 181 ? 1.070 6.244 -27.298 1.00 95.31 181 GLU A C 1
ATOM 1383 O O . GLU A 1 181 ? 0.315 7.181 -27.037 1.00 95.31 181 GLU A O 1
ATOM 1388 N N . LYS A 1 182 ? 0.605 5.085 -27.789 1.00 93.88 182 LYS A N 1
ATOM 1389 C CA . LYS A 1 182 ? -0.820 4.829 -28.098 1.00 93.88 182 LYS A CA 1
ATOM 1390 C C . LYS A 1 182 ? -1.731 4.976 -26.884 1.00 93.88 182 LYS A C 1
ATOM 1392 O O . LYS A 1 182 ? -2.924 5.222 -27.023 1.00 93.88 182 LYS A O 1
ATOM 1397 N N . SER A 1 183 ? -1.164 4.815 -25.696 1.00 89.38 183 SER A N 1
ATOM 1398 C CA . SER A 1 183 ? -1.850 4.984 -24.422 1.00 89.38 183 SER A CA 1
ATOM 1399 C C . SER A 1 183 ? -1.861 6.447 -23.931 1.00 89.38 183 SER A C 1
ATOM 1401 O O . SER A 1 183 ? -2.317 6.734 -22.827 1.00 89.38 183 SER A O 1
ATOM 1403 N N . GLY A 1 184 ? -1.380 7.389 -24.753 1.00 88.81 184 GLY A N 1
ATOM 1404 C CA . GLY A 1 184 ? -1.299 8.818 -24.439 1.00 88.81 184 GLY A CA 1
ATOM 1405 C C . GLY A 1 184 ? -0.091 9.192 -23.577 1.00 88.81 184 GLY A C 1
ATOM 1406 O O . GLY A 1 184 ? -0.045 10.285 -23.016 1.00 88.81 184 GLY A O 1
ATOM 1407 N N . MET A 1 185 ? 0.887 8.293 -23.445 1.00 89.12 185 MET A N 1
ATOM 1408 C CA . MET A 1 185 ? 2.079 8.468 -22.615 1.00 89.12 185 MET A CA 1
ATOM 1409 C C . MET A 1 185 ? 3.340 8.350 -23.457 1.00 89.12 185 MET A C 1
ATOM 1411 O O . MET A 1 185 ? 4.162 7.462 -23.258 1.00 89.12 185 MET A O 1
ATOM 1415 N N . LYS A 1 186 ? 3.494 9.261 -24.417 1.00 93.12 186 LYS A N 1
ATOM 1416 C CA . LYS A 1 186 ? 4.780 9.431 -25.088 1.00 93.12 186 LYS A CA 1
ATOM 1417 C C . LYS A 1 186 ? 5.827 9.807 -24.033 1.00 93.12 186 LYS A C 1
ATOM 1419 O O . LYS A 1 186 ? 5.634 10.783 -23.311 1.00 93.12 186 LYS A O 1
ATOM 1424 N N . SER A 1 187 ? 6.883 9.009 -23.918 1.00 94.38 187 SER A N 1
ATOM 1425 C CA . SER A 1 187 ? 7.864 9.090 -22.828 1.00 94.38 187 SER A CA 1
ATOM 1426 C C . SER A 1 187 ? 9.282 9.269 -23.353 1.00 94.38 187 SER A C 1
ATOM 1428 O O . SER A 1 187 ? 9.584 8.943 -24.500 1.00 94.38 187 SER A O 1
ATOM 1430 N N . SER A 1 188 ? 10.157 9.798 -22.508 1.00 95.69 188 SER A N 1
ATOM 1431 C CA . SER A 1 188 ? 11.597 9.865 -22.761 1.00 95.69 188 SER A CA 1
ATOM 1432 C C . SER A 1 188 ? 12.257 8.488 -22.642 1.00 95.69 188 SER A C 1
ATOM 1434 O O . SER A 1 188 ? 11.711 7.567 -22.025 1.00 95.69 188 SER A O 1
ATOM 1436 N N . ALA A 1 189 ? 13.472 8.344 -23.183 1.00 93.88 189 ALA A N 1
ATOM 1437 C CA . ALA A 1 189 ? 14.267 7.123 -23.027 1.00 93.88 189 ALA A CA 1
ATOM 1438 C C . ALA A 1 189 ? 14.466 6.764 -21.541 1.00 93.88 189 ALA A C 1
ATOM 1440 O O . ALA A 1 189 ? 14.239 5.624 -21.131 1.00 93.88 189 ALA A O 1
ATOM 1441 N N . ALA A 1 190 ? 14.798 7.763 -20.717 1.00 89.69 190 ALA A N 1
ATOM 1442 C CA . ALA A 1 190 ? 14.992 7.596 -19.280 1.00 89.69 190 ALA A CA 1
ATOM 1443 C C . ALA A 1 190 ? 13.727 7.099 -18.556 1.00 89.69 190 ALA A C 1
ATOM 1445 O O . ALA A 1 190 ? 13.819 6.236 -17.682 1.00 89.69 190 ALA A O 1
ATOM 1446 N N . GLU A 1 191 ? 12.544 7.611 -18.905 1.00 93.00 191 GLU A N 1
ATOM 1447 C CA . GLU A 1 191 ? 11.274 7.142 -18.333 1.00 93.00 191 GLU A CA 1
ATOM 1448 C C . GLU A 1 191 ? 10.952 5.712 -18.770 1.00 93.00 191 GLU A C 1
ATOM 1450 O O . GLU A 1 191 ? 10.578 4.894 -17.932 1.00 93.00 191 GLU A O 1
ATOM 1455 N N . MET A 1 192 ? 11.171 5.370 -20.043 1.00 93.62 192 MET A N 1
ATOM 1456 C CA . MET A 1 192 ? 10.958 4.009 -20.546 1.00 93.62 192 MET A CA 1
ATOM 1457 C C . MET A 1 192 ? 11.836 2.979 -19.825 1.00 93.62 192 MET A C 1
ATOM 1459 O O . MET A 1 192 ? 11.353 1.907 -19.449 1.00 93.62 192 MET A O 1
ATOM 1463 N N . ILE A 1 193 ? 13.103 3.316 -19.562 1.00 88.00 193 ILE A N 1
ATOM 1464 C CA . ILE A 1 193 ? 14.023 2.481 -18.772 1.00 88.00 193 ILE A CA 1
ATOM 1465 C C . ILE A 1 193 ? 13.501 2.298 -17.337 1.00 88.00 193 ILE A C 1
ATOM 1467 O O . ILE A 1 193 ? 13.515 1.186 -16.798 1.00 88.00 193 ILE A O 1
ATOM 1471 N N . ARG A 1 194 ? 12.993 3.364 -16.705 1.00 86.75 194 ARG A N 1
ATOM 1472 C CA . ARG A 1 194 ? 12.410 3.288 -15.351 1.00 86.75 194 ARG A CA 1
ATOM 1473 C C . ARG A 1 194 ? 11.137 2.453 -15.319 1.00 86.75 194 ARG A C 1
ATOM 1475 O O . ARG A 1 194 ? 10.991 1.611 -14.434 1.00 86.75 194 ARG A O 1
ATOM 1482 N N . PHE A 1 195 ? 10.242 2.633 -16.289 1.00 90.31 195 PHE A N 1
ATOM 1483 C CA . PHE A 1 195 ? 9.020 1.842 -16.397 1.00 90.31 195 PHE A CA 1
ATOM 1484 C C . PHE A 1 195 ? 9.332 0.360 -16.570 1.00 90.31 195 PHE A C 1
ATOM 1486 O O . PHE A 1 195 ? 8.789 -0.465 -15.835 1.00 90.31 195 PHE A O 1
ATOM 1493 N N . LYS A 1 196 ? 10.264 0.023 -17.466 1.00 87.06 196 LYS A N 1
ATOM 1494 C CA . LYS A 1 196 ? 10.707 -1.355 -17.686 1.00 87.06 196 LYS A CA 1
ATOM 1495 C C . LYS A 1 196 ? 11.315 -1.970 -16.427 1.00 87.06 196 LYS A C 1
ATOM 1497 O O . LYS A 1 196 ? 10.889 -3.049 -16.022 1.00 87.06 196 LYS A O 1
ATOM 1502 N N . SER A 1 197 ? 12.261 -1.280 -15.789 1.00 81.56 197 SER A N 1
ATOM 1503 C CA . SER A 1 197 ? 12.953 -1.792 -14.594 1.00 81.56 197 SER A CA 1
ATOM 1504 C C . SER A 1 197 ? 12.038 -1.923 -13.371 1.00 81.56 197 SER A C 1
ATOM 1506 O O . SER A 1 197 ? 12.264 -2.792 -12.533 1.00 81.56 197 SER A O 1
ATOM 1508 N N . SER A 1 198 ? 10.973 -1.120 -13.300 1.00 83.94 198 SER A N 1
ATOM 1509 C CA . SER A 1 198 ? 9.980 -1.141 -12.214 1.00 83.94 198 SER A CA 1
ATOM 1510 C C . SER A 1 198 ? 8.724 -1.962 -12.546 1.00 83.94 198 SER A C 1
ATOM 1512 O O . SER A 1 198 ? 7.757 -1.964 -11.784 1.00 83.94 198 SER A O 1
ATOM 1514 N N . GLY A 1 199 ? 8.687 -2.637 -13.701 1.00 88.44 199 GLY A N 1
ATOM 1515 C CA . GLY A 1 199 ? 7.542 -3.449 -14.123 1.00 88.44 199 GLY A CA 1
ATOM 1516 C C . GLY A 1 199 ? 6.242 -2.653 -14.300 1.00 88.44 199 GLY A C 1
ATOM 1517 O O . GLY A 1 199 ? 5.155 -3.184 -14.044 1.00 88.44 199 GLY A O 1
ATOM 1518 N N . VAL A 1 200 ? 6.343 -1.380 -14.688 1.00 92.56 200 VAL A N 1
ATOM 1519 C CA . VAL A 1 200 ? 5.207 -0.522 -15.048 1.00 92.56 200 VAL A CA 1
ATOM 1520 C C . VAL A 1 200 ? 4.759 -0.881 -16.462 1.00 92.56 200 VAL A C 1
ATOM 1522 O O . VAL A 1 200 ? 5.546 -0.835 -17.407 1.00 92.56 200 VAL A O 1
ATOM 1525 N N . THR A 1 201 ? 3.485 -1.231 -16.613 1.00 94.00 201 THR A N 1
ATOM 1526 C CA . THR A 1 201 ? 2.872 -1.506 -17.916 1.00 94.00 201 THR A CA 1
ATOM 1527 C C . THR A 1 201 ? 2.127 -0.271 -18.436 1.00 94.00 201 THR A C 1
ATOM 1529 O O . THR A 1 201 ? 1.699 0.559 -17.625 1.00 94.00 201 THR A O 1
ATOM 1532 N N . PRO A 1 202 ? 1.907 -0.147 -19.761 1.00 92.81 202 PRO A N 1
ATOM 1533 C CA . PRO A 1 202 ? 1.054 0.905 -20.316 1.00 92.81 202 PRO A CA 1
ATOM 1534 C C . PRO A 1 202 ? -0.342 0.922 -19.679 1.00 92.81 202 PRO A C 1
ATOM 1536 O O . PRO A 1 202 ? -0.858 1.984 -19.344 1.00 92.81 202 PRO A O 1
ATOM 1539 N N . GLN A 1 203 ? -0.927 -0.259 -19.439 1.00 94.44 203 GLN A N 1
ATOM 1540 C CA . GLN A 1 203 ? -2.249 -0.408 -18.824 1.00 94.44 203 GLN A CA 1
ATOM 1541 C C . GLN A 1 203 ? -2.279 0.181 -17.409 1.00 94.44 203 GLN A C 1
ATOM 1543 O O . GLN A 1 203 ? -3.129 1.021 -17.117 1.00 94.44 203 GLN A O 1
ATOM 1548 N N . TYR A 1 204 ? -1.305 -0.191 -16.571 1.00 96.44 204 TYR A N 1
ATOM 1549 C CA . TYR A 1 204 ? -1.200 0.300 -15.199 1.00 96.44 204 TYR A CA 1
ATOM 1550 C C . TYR A 1 204 ? -1.043 1.822 -15.165 1.00 96.44 204 TYR A C 1
ATOM 1552 O O . TYR A 1 204 ? -1.752 2.519 -14.439 1.00 96.44 204 TYR A O 1
ATOM 1560 N N . ALA A 1 205 ? -0.120 2.347 -15.973 1.00 95.00 205 ALA A N 1
ATOM 1561 C CA . ALA A 1 205 ? 0.194 3.766 -15.996 1.00 95.00 205 ALA A CA 1
ATOM 1562 C C . ALA A 1 205 ? -0.983 4.616 -16.521 1.00 95.00 205 ALA A C 1
ATOM 1564 O O . ALA A 1 205 ? -1.275 5.661 -15.938 1.00 95.00 205 ALA A O 1
ATOM 1565 N N . VAL A 1 206 ? -1.735 4.142 -17.525 1.00 93.94 206 VAL A N 1
ATOM 1566 C CA . VAL A 1 206 ? -2.977 4.802 -17.970 1.00 93.94 206 VAL A CA 1
ATOM 1567 C C . VAL A 1 206 ? -4.044 4.771 -16.891 1.00 93.94 206 VAL A C 1
ATOM 1569 O O . VAL A 1 206 ? -4.672 5.796 -16.628 1.00 93.94 206 VAL A O 1
ATOM 1572 N N . ALA A 1 207 ? -4.260 3.616 -16.263 1.00 95.75 207 ALA A N 1
ATOM 1573 C CA . ALA A 1 207 ? -5.304 3.455 -15.262 1.00 95.75 207 ALA A CA 1
ATOM 1574 C C . ALA A 1 207 ? -5.118 4.427 -14.089 1.00 95.75 207 ALA A C 1
ATOM 1576 O O . ALA A 1 207 ? -6.069 5.112 -13.711 1.00 95.75 207 ALA A O 1
ATOM 1577 N N . VAL A 1 208 ? -3.891 4.569 -13.572 1.00 96.75 208 VAL A N 1
ATOM 1578 C CA . VAL A 1 208 ? -3.620 5.526 -12.488 1.00 96.75 208 VAL A CA 1
ATOM 1579 C C . VAL A 1 208 ? -3.657 6.981 -12.969 1.00 96.75 208 VAL A C 1
ATOM 1581 O O . VAL A 1 208 ? -4.198 7.830 -12.262 1.00 96.75 208 VAL A O 1
ATOM 1584 N N . ARG A 1 209 ? -3.167 7.287 -14.184 1.00 94.50 209 ARG A N 1
ATOM 1585 C CA . ARG A 1 209 ? -3.183 8.658 -14.734 1.00 94.50 209 ARG A CA 1
ATOM 1586 C C . ARG A 1 209 ? -4.572 9.162 -15.112 1.00 94.50 209 ARG A C 1
ATOM 1588 O O . ARG A 1 209 ? -4.809 10.365 -15.076 1.00 94.50 209 ARG A O 1
ATOM 1595 N N . LYS A 1 210 ? -5.497 8.256 -15.442 1.00 94.88 210 LYS A N 1
ATOM 1596 C CA . LYS A 1 210 ? -6.909 8.587 -15.683 1.00 94.88 210 LYS A CA 1
ATOM 1597 C C . LYS A 1 210 ? -7.561 9.219 -14.452 1.00 94.88 210 LYS A C 1
ATOM 1599 O O . LYS A 1 210 ? -8.510 9.983 -14.590 1.00 94.88 210 LYS A O 1
ATOM 1604 N N . VAL A 1 211 ? -7.067 8.885 -13.260 1.00 96.75 211 VAL A N 1
ATOM 1605 C CA . VAL A 1 211 ? -7.577 9.419 -11.994 1.00 96.75 211 VAL A CA 1
ATOM 1606 C C . VAL A 1 211 ? -7.012 10.810 -11.724 1.00 96.75 211 VAL A C 1
ATOM 1608 O O . VAL A 1 211 ? -7.768 11.709 -11.368 1.00 96.75 211 VAL A O 1
ATOM 1611 N N . GLN A 1 212 ? -5.698 10.987 -11.894 1.00 95.38 212 GLN A N 1
ATOM 1612 C CA . GLN A 1 212 ? -5.013 12.278 -11.785 1.00 95.38 212 GLN A CA 1
ATOM 1613 C C . GLN A 1 212 ? -3.623 12.223 -12.445 1.00 95.38 212 GLN A C 1
ATOM 1615 O O . GLN A 1 212 ? -3.079 11.129 -12.602 1.00 95.38 212 GLN A O 1
ATOM 1620 N N . PRO A 1 213 ? -3.010 13.364 -12.817 1.00 93.81 213 PRO A N 1
ATOM 1621 C CA . PRO A 1 213 ? -1.789 13.386 -13.623 1.00 93.81 213 PRO A CA 1
ATOM 1622 C C . PRO A 1 213 ? -0.522 13.068 -12.807 1.00 93.81 213 PRO A C 1
ATOM 1624 O O . PRO A 1 213 ? 0.334 13.926 -12.622 1.00 93.81 213 PRO A O 1
ATOM 1627 N N . PHE A 1 214 ? -0.381 11.824 -12.342 1.00 95.12 214 PHE A N 1
ATOM 1628 C CA . PHE A 1 214 ? 0.851 11.350 -11.710 1.00 95.12 214 PHE A CA 1
ATOM 1629 C C . PHE A 1 214 ? 2.045 11.455 -12.667 1.00 95.12 214 PHE A C 1
ATOM 1631 O O . PHE A 1 214 ? 1.964 11.047 -13.831 1.00 95.12 214 PHE A O 1
ATOM 1638 N N . SER A 1 215 ? 3.163 11.957 -12.150 1.00 93.31 215 SER A N 1
ATOM 1639 C CA . SER A 1 215 ? 4.462 11.938 -12.823 1.00 93.31 215 SER A CA 1
ATOM 1640 C C . SER A 1 215 ? 4.992 10.508 -12.995 1.00 93.31 215 SER A C 1
ATOM 1642 O O . SER A 1 215 ? 4.557 9.574 -12.314 1.00 93.31 215 SER A O 1
ATOM 1644 N N . ALA A 1 216 ? 5.973 10.316 -13.881 1.00 90.19 216 ALA A N 1
ATOM 1645 C CA . ALA A 1 216 ? 6.594 9.007 -14.093 1.00 90.19 216 ALA A CA 1
ATOM 1646 C C . ALA A 1 216 ? 7.183 8.416 -12.796 1.00 90.19 216 ALA A C 1
ATOM 1648 O O . ALA A 1 216 ? 6.964 7.238 -12.503 1.00 90.19 216 ALA A O 1
ATOM 1649 N N . ASP A 1 217 ? 7.858 9.237 -11.984 1.00 90.44 217 ASP A N 1
ATOM 1650 C CA . ASP A 1 217 ? 8.438 8.810 -10.704 1.00 90.44 217 ASP A CA 1
ATOM 1651 C C . ASP A 1 217 ? 7.355 8.411 -9.684 1.00 90.44 217 ASP A C 1
ATOM 1653 O O . ASP A 1 217 ? 7.531 7.456 -8.922 1.00 90.44 217 ASP A O 1
ATOM 1657 N N . GLU A 1 218 ? 6.201 9.081 -9.684 1.00 96.31 218 GLU A N 1
ATOM 1658 C CA . GLU A 1 218 ? 5.063 8.700 -8.842 1.00 96.31 218 GLU A CA 1
ATOM 1659 C C . GLU A 1 218 ? 4.421 7.389 -9.295 1.00 96.31 218 GLU A C 1
ATOM 1661 O O . GLU A 1 218 ? 4.132 6.535 -8.459 1.00 96.31 218 GLU A O 1
ATOM 1666 N N . ILE A 1 219 ? 4.247 7.172 -10.601 1.00 96.00 219 ILE A N 1
ATOM 1667 C CA . ILE A 1 219 ? 3.717 5.908 -11.140 1.00 96.00 219 ILE A CA 1
ATOM 1668 C C . ILE A 1 219 ? 4.634 4.742 -10.761 1.00 96.00 219 ILE A C 1
ATOM 1670 O O . ILE A 1 219 ? 4.157 3.705 -10.290 1.00 96.00 219 ILE A O 1
ATOM 1674 N N . VAL A 1 220 ? 5.948 4.928 -10.917 1.00 91.44 220 VAL A N 1
ATOM 1675 C CA . VAL A 1 220 ? 6.968 3.962 -10.494 1.00 91.44 220 VAL A CA 1
ATOM 1676 C C . VAL A 1 220 ? 6.877 3.699 -8.991 1.00 91.44 220 VAL A C 1
ATOM 1678 O O . VAL A 1 220 ? 6.840 2.540 -8.575 1.00 91.44 220 VAL A O 1
ATOM 1681 N N . ARG A 1 221 ? 6.765 4.746 -8.163 1.00 95.12 221 ARG A N 1
ATOM 1682 C CA . ARG A 1 221 ? 6.589 4.612 -6.708 1.00 95.12 221 ARG A CA 1
ATOM 1683 C C . ARG A 1 221 ? 5.347 3.794 -6.357 1.00 95.12 221 ARG A C 1
ATOM 1685 O O . ARG A 1 221 ? 5.438 2.885 -5.530 1.00 95.12 221 ARG A O 1
ATOM 1692 N N . LEU A 1 222 ? 4.204 4.100 -6.971 1.00 97.12 222 LEU A N 1
ATOM 1693 C CA . LEU A 1 222 ? 2.950 3.379 -6.744 1.00 97.12 222 LEU A CA 1
ATOM 1694 C C . LEU A 1 222 ? 3.106 1.898 -7.110 1.00 97.12 222 LEU A C 1
ATOM 1696 O O . LEU A 1 222 ? 2.741 1.024 -6.320 1.00 97.12 222 LEU A O 1
ATOM 1700 N N . ARG A 1 223 ? 3.710 1.619 -8.273 1.00 94.94 223 ARG A N 1
ATOM 1701 C CA . ARG A 1 223 ? 3.926 0.257 -8.768 1.00 94.94 223 ARG A CA 1
ATOM 1702 C C . ARG A 1 223 ? 4.840 -0.548 -7.847 1.00 94.94 223 ARG A C 1
ATOM 1704 O O . ARG A 1 223 ? 4.459 -1.639 -7.429 1.00 94.94 223 ARG A O 1
ATOM 1711 N N . ASN A 1 224 ? 5.991 0.012 -7.478 1.00 90.19 224 ASN A N 1
ATOM 1712 C CA . ASN A 1 224 ? 6.962 -0.632 -6.588 1.00 90.19 224 ASN A CA 1
ATOM 1713 C C . ASN A 1 224 ? 6.394 -0.887 -5.185 1.00 90.19 224 ASN A C 1
ATOM 1715 O O . ASN A 1 224 ? 6.769 -1.856 -4.533 1.00 90.19 224 ASN A O 1
ATOM 1719 N N . SER A 1 225 ? 5.452 -0.053 -4.740 1.00 92.25 225 SER A N 1
ATOM 1720 C CA . SER A 1 225 ? 4.762 -0.221 -3.454 1.00 92.25 225 SER A CA 1
ATOM 1721 C C . SER A 1 225 ? 3.564 -1.180 -3.526 1.00 92.25 225 SER A C 1
ATOM 1723 O O . SER A 1 225 ? 2.833 -1.337 -2.549 1.00 92.25 225 SER A O 1
ATOM 1725 N N . GLY A 1 226 ? 3.311 -1.802 -4.682 1.00 95.00 226 GLY A N 1
ATOM 1726 C CA . GLY A 1 226 ? 2.217 -2.754 -4.861 1.00 95.00 226 GLY A CA 1
ATOM 1727 C C . GLY A 1 226 ? 0.825 -2.127 -4.761 1.00 95.00 226 GLY A C 1
ATOM 1728 O O . GLY A 1 226 ? -0.123 -2.811 -4.357 1.00 95.00 226 GLY A O 1
ATOM 1729 N N . VAL A 1 227 ? 0.690 -0.838 -5.089 1.00 97.12 227 VAL A N 1
ATOM 1730 C CA . VAL A 1 227 ? -0.615 -0.180 -5.208 1.00 97.12 227 VAL A CA 1
ATOM 1731 C C . VAL A 1 227 ? -1.333 -0.750 -6.441 1.00 97.12 227 VAL A C 1
ATOM 1733 O O . VAL A 1 227 ? -0.759 -0.733 -7.526 1.00 97.12 227 VAL A O 1
ATOM 1736 N N . PRO A 1 228 ? -2.558 -1.293 -6.317 1.00 97.00 228 PRO A N 1
ATOM 1737 C CA . PRO A 1 228 ? -3.327 -1.749 -7.475 1.00 97.00 228 PRO A CA 1
ATOM 1738 C C . PRO A 1 228 ? -3.758 -0.580 -8.368 1.00 97.00 228 PRO A C 1
ATOM 1740 O O . PRO A 1 228 ? -4.086 0.492 -7.865 1.00 97.00 228 PRO A O 1
ATOM 1743 N N . GLU A 1 229 ? -3.858 -0.800 -9.680 1.00 96.44 229 GLU A N 1
ATOM 1744 C CA . GLU A 1 229 ? -4.261 0.242 -10.640 1.00 96.44 229 GLU A CA 1
ATOM 1745 C C . GLU A 1 229 ? -5.681 0.792 -10.411 1.00 96.44 229 GLU A C 1
ATOM 1747 O O . GLU A 1 229 ? -5.963 1.946 -10.722 1.00 96.44 229 GLU A O 1
ATOM 1752 N N . THR A 1 230 ? -6.566 -0.009 -9.810 1.00 97.69 230 THR A N 1
ATOM 1753 C CA . THR A 1 230 ? -7.946 0.375 -9.469 1.00 97.69 230 THR A CA 1
ATOM 1754 C C . THR A 1 230 ? -8.053 1.158 -8.160 1.00 97.69 230 THR A C 1
ATOM 1756 O O . THR A 1 230 ? -9.069 1.809 -7.912 1.00 97.69 230 THR A O 1
ATOM 1759 N N . PHE A 1 231 ? -7.021 1.116 -7.312 1.00 98.25 231 PHE A N 1
ATOM 1760 C CA . PHE A 1 231 ? -7.071 1.672 -5.961 1.00 98.25 231 PHE A CA 1
ATOM 1761 C C . PHE A 1 231 ? -7.231 3.203 -5.930 1.00 98.25 231 PHE A C 1
ATOM 1763 O O . PHE A 1 231 ? -8.104 3.669 -5.195 1.00 98.25 231 PHE A O 1
ATOM 1770 N N . PRO A 1 232 ? -6.503 4.003 -6.742 1.00 98.44 232 PRO A N 1
ATOM 1771 C CA . PRO A 1 232 ? -6.703 5.453 -6.774 1.00 98.44 232 PRO A CA 1
ATOM 1772 C C . PRO A 1 232 ? -8.135 5.841 -7.172 1.00 98.44 232 PRO A C 1
ATOM 1774 O O . PRO A 1 232 ? -8.752 6.689 -6.530 1.00 98.44 232 PRO A O 1
ATOM 1777 N N . ALA A 1 233 ? -8.702 5.184 -8.191 1.00 98.25 233 ALA A N 1
ATOM 1778 C CA . ALA A 1 233 ? -10.066 5.457 -8.643 1.00 98.25 233 ALA A CA 1
ATOM 1779 C C . ALA A 1 233 ? -11.088 5.156 -7.537 1.00 98.25 233 ALA A C 1
ATOM 1781 O O . ALA A 1 233 ? -11.959 5.978 -7.260 1.00 98.25 233 ALA A O 1
ATOM 1782 N N . ALA A 1 234 ? -10.934 4.018 -6.853 1.00 98.12 234 ALA A N 1
ATOM 1783 C CA . ALA A 1 234 ? -11.805 3.634 -5.749 1.00 98.12 234 ALA A CA 1
ATOM 1784 C C . ALA A 1 234 ? -11.714 4.614 -4.562 1.00 98.12 234 ALA A C 1
ATOM 1786 O O . ALA A 1 234 ? -12.738 4.973 -3.982 1.00 98.12 234 ALA A O 1
ATOM 1787 N N . MET A 1 235 ? -10.514 5.105 -4.231 1.00 98.25 235 MET A N 1
ATOM 1788 C CA . MET A 1 235 ? -10.334 6.127 -3.191 1.00 98.25 235 MET A CA 1
ATOM 1789 C C . MET A 1 235 ? -10.993 7.463 -3.572 1.00 98.25 235 MET A C 1
ATOM 1791 O O . MET A 1 235 ? -11.660 8.068 -2.731 1.00 98.25 235 MET A O 1
ATOM 1795 N N . LYS A 1 236 ? -10.906 7.889 -4.843 1.00 97.50 236 LYS A N 1
ATOM 1796 C CA . LYS A 1 236 ? -11.647 9.064 -5.339 1.00 97.50 236 LYS A CA 1
ATOM 1797 C C . LYS A 1 236 ? -13.155 8.865 -5.228 1.00 97.50 236 LYS A C 1
ATOM 1799 O O . LYS A 1 236 ? -13.846 9.765 -4.763 1.00 97.50 236 LYS A O 1
ATOM 1804 N N . SER A 1 237 ? -13.670 7.684 -5.579 1.00 96.81 237 SER A N 1
ATOM 1805 C CA . SER A 1 237 ? -15.093 7.349 -5.419 1.00 96.81 237 SER A CA 1
ATOM 1806 C C . SER A 1 237 ? -15.548 7.316 -3.956 1.00 96.81 237 SER A C 1
ATOM 1808 O O . SER A 1 237 ? -16.694 7.649 -3.670 1.00 96.81 237 SER A O 1
ATOM 1810 N N . ALA A 1 238 ? -14.659 6.982 -3.016 1.00 96.44 238 ALA A N 1
ATOM 1811 C CA . ALA A 1 238 ? -14.903 7.124 -1.577 1.00 96.44 238 ALA A CA 1
ATOM 1812 C C . ALA A 1 238 ? -14.845 8.597 -1.093 1.00 96.44 238 ALA A C 1
ATOM 1814 O O . ALA A 1 238 ? -15.083 8.892 0.083 1.00 96.44 238 ALA A O 1
ATOM 1815 N N . GLY A 1 239 ? -14.565 9.540 -1.995 1.00 96.12 239 GLY A N 1
ATOM 1816 C CA . GLY A 1 239 ? -14.529 10.977 -1.741 1.00 96.12 239 GLY A CA 1
ATOM 1817 C C . GLY A 1 239 ? -13.250 11.428 -1.045 1.00 96.12 239 GLY A C 1
ATOM 1818 O O . GLY A 1 239 ? -13.328 12.249 -0.133 1.00 96.12 239 GLY A O 1
ATOM 1819 N N . TYR A 1 240 ? -12.111 10.840 -1.410 1.00 97.69 240 TYR A N 1
ATOM 1820 C CA . TYR A 1 240 ? -10.802 11.209 -0.883 1.00 97.69 240 TYR A CA 1
ATOM 1821 C C . TYR A 1 240 ? -9.893 11.762 -1.972 1.00 97.69 240 TYR A C 1
ATOM 1823 O O . TYR A 1 240 ? -9.757 11.174 -3.047 1.00 97.69 240 TYR A O 1
ATOM 1831 N N . ASP A 1 241 ? -9.225 12.860 -1.642 1.00 97.00 241 ASP A N 1
ATOM 1832 C CA . ASP A 1 241 ? -8.073 13.366 -2.374 1.00 97.00 241 ASP A CA 1
ATOM 1833 C C . ASP A 1 241 ? -6.792 12.762 -1.805 1.00 97.00 241 ASP A C 1
ATOM 1835 O O . ASP A 1 241 ? -6.723 12.438 -0.618 1.00 97.00 241 ASP A O 1
ATOM 1839 N N . PHE A 1 242 ? -5.790 12.572 -2.660 1.00 97.81 242 PHE A N 1
ATOM 1840 C CA . PHE A 1 242 ? -4.526 11.957 -2.275 1.00 97.81 242 PHE A CA 1
ATOM 1841 C C . PHE A 1 242 ? -3.389 12.371 -3.205 1.00 97.81 242 PHE A C 1
ATOM 1843 O O . PHE A 1 242 ? -3.587 12.605 -4.399 1.00 97.81 242 PHE A O 1
ATOM 1850 N N . ASP A 1 243 ? -2.176 12.347 -2.674 1.00 97.69 243 ASP A N 1
ATOM 1851 C CA . ASP A 1 243 ? -0.953 12.246 -3.462 1.00 97.69 243 ASP A CA 1
ATOM 1852 C C . ASP A 1 243 ? -0.469 10.781 -3.572 1.00 97.69 243 ASP A C 1
ATOM 1854 O O . ASP A 1 243 ? -1.055 9.840 -3.016 1.00 97.69 243 ASP A O 1
ATOM 1858 N N . ALA A 1 244 ? 0.616 10.559 -4.319 1.00 97.00 244 ALA A N 1
ATOM 1859 C CA . ALA A 1 244 ? 1.187 9.225 -4.479 1.00 97.00 244 ALA A CA 1
ATOM 1860 C C . ALA A 1 244 ? 1.733 8.639 -3.162 1.00 97.00 244 ALA A C 1
ATOM 1862 O O . ALA A 1 244 ? 1.660 7.428 -2.948 1.00 97.00 244 ALA A O 1
ATOM 1863 N N . VAL A 1 245 ? 2.272 9.472 -2.267 1.00 97.50 245 VAL A N 1
ATOM 1864 C CA . VAL A 1 245 ? 2.840 9.048 -0.976 1.00 97.50 245 VAL A CA 1
ATOM 1865 C C . VAL A 1 245 ? 1.734 8.546 -0.046 1.00 97.50 245 VAL A C 1
ATOM 1867 O O . VAL A 1 245 ? 1.880 7.497 0.588 1.00 97.50 245 VAL A O 1
ATOM 1870 N N . GLN A 1 246 ? 0.603 9.240 -0.009 1.00 98.38 246 GLN A N 1
ATOM 1871 C CA . GLN A 1 246 ? -0.569 8.880 0.776 1.00 98.38 246 GLN A CA 1
ATOM 1872 C C . GLN A 1 246 ? -1.194 7.569 0.286 1.00 98.38 246 GLN A C 1
ATOM 1874 O O . GLN A 1 246 ? -1.504 6.706 1.107 1.00 98.38 246 GLN A O 1
ATOM 1879 N N . LEU A 1 247 ? -1.298 7.348 -1.030 1.00 98.31 247 LEU A N 1
ATOM 1880 C CA . LEU A 1 247 ? -1.760 6.063 -1.575 1.00 98.31 247 LEU A CA 1
ATOM 1881 C C . LEU A 1 247 ? -0.870 4.892 -1.149 1.00 98.31 247 LEU A C 1
ATOM 1883 O O . LEU A 1 247 ? -1.379 3.844 -0.743 1.00 98.31 247 LEU A O 1
ATOM 1887 N N . VAL A 1 248 ? 0.452 5.074 -1.199 1.00 97.69 248 VAL A N 1
ATOM 1888 C CA . VAL A 1 248 ? 1.409 4.073 -0.708 1.00 97.69 248 VAL A CA 1
ATOM 1889 C C . VAL A 1 248 ? 1.200 3.808 0.782 1.00 97.69 248 VAL A C 1
ATOM 1891 O O . VAL A 1 248 ? 1.149 2.652 1.204 1.00 97.69 248 VAL A O 1
ATOM 1894 N N . LYS A 1 249 ? 1.021 4.856 1.590 1.00 97.69 249 LYS A N 1
ATOM 1895 C CA . LYS A 1 249 ? 0.793 4.718 3.032 1.00 97.69 249 LYS A CA 1
ATOM 1896 C C . LYS A 1 249 ? -0.493 3.954 3.354 1.00 97.69 249 LYS A C 1
ATOM 1898 O O . LYS A 1 249 ? -0.466 3.056 4.199 1.00 97.69 249 LYS A O 1
ATOM 1903 N N . LEU A 1 250 ? -1.592 4.259 2.664 1.00 98.06 250 LEU A N 1
ATOM 1904 C CA . LEU A 1 250 ? -2.861 3.536 2.799 1.00 98.06 250 LEU A CA 1
ATOM 1905 C C . LEU A 1 250 ? -2.692 2.059 2.432 1.00 98.06 250 LEU A C 1
ATOM 1907 O O . LEU A 1 250 ? -3.085 1.181 3.204 1.00 98.06 250 LEU A O 1
ATOM 1911 N N . ARG A 1 251 ? -2.038 1.785 1.295 1.00 95.62 251 ARG A N 1
ATOM 1912 C CA . ARG A 1 251 ? -1.768 0.426 0.814 1.00 95.62 251 ARG A CA 1
ATOM 1913 C C . ARG A 1 251 ? -0.944 -0.387 1.810 1.00 95.62 251 ARG A C 1
ATOM 1915 O O . ARG A 1 251 ? -1.297 -1.539 2.075 1.00 95.62 251 ARG A O 1
ATOM 1922 N N . ASN A 1 252 ? 0.112 0.209 2.361 1.00 95.00 252 ASN A N 1
ATOM 1923 C CA . ASN A 1 252 ? 1.003 -0.421 3.339 1.00 95.00 252 ASN A CA 1
ATOM 1924 C C . ASN A 1 252 ? 0.312 -0.660 4.686 1.00 95.00 252 ASN A C 1
ATOM 1926 O O . ASN A 1 252 ? 0.589 -1.654 5.349 1.00 95.00 252 ASN A O 1
ATOM 1930 N N . SER A 1 253 ? -0.623 0.213 5.064 1.00 95.00 253 SER A N 1
ATOM 1931 C CA . SER A 1 253 ? -1.431 0.061 6.283 1.00 95.00 253 SER A CA 1
ATOM 1932 C C . SER A 1 253 ? -2.631 -0.880 6.085 1.00 95.00 253 SER A C 1
ATOM 1934 O O . SER A 1 253 ? -3.359 -1.185 7.027 1.00 95.00 253 SER A O 1
ATOM 1936 N N . GLY A 1 254 ? -2.862 -1.347 4.854 1.00 95.81 254 GLY A N 1
ATOM 1937 C CA . GLY A 1 254 ? -3.970 -2.235 4.512 1.00 95.81 254 GLY A CA 1
ATOM 1938 C C . GLY A 1 254 ? -5.346 -1.570 4.574 1.00 95.81 254 GLY A C 1
ATOM 1939 O O . GLY A 1 254 ? -6.331 -2.277 4.787 1.00 95.81 254 GLY A O 1
ATOM 1940 N N . VAL A 1 255 ? -5.418 -0.246 4.411 1.00 97.62 255 VAL A N 1
ATOM 1941 C CA . VAL A 1 255 ? -6.683 0.495 4.302 1.00 97.62 255 VAL A CA 1
ATOM 1942 C C . VAL A 1 255 ? -7.252 0.292 2.897 1.00 97.62 255 VAL A C 1
ATOM 1944 O O . VAL A 1 255 ? -6.563 0.546 1.909 1.00 97.62 255 VAL A O 1
ATOM 1947 N N . SER A 1 256 ? -8.502 -0.165 2.796 1.00 96.81 256 SER A N 1
ATOM 1948 C CA . SER A 1 256 ? -9.214 -0.292 1.518 1.00 96.81 256 SER A CA 1
ATOM 1949 C C . SER A 1 256 ? -10.148 0.895 1.261 1.00 96.81 256 SER A C 1
ATOM 1951 O O . SER A 1 256 ? -10.588 1.568 2.194 1.00 96.81 256 SER A O 1
ATOM 1953 N N . ALA A 1 257 ? -10.499 1.125 -0.007 1.00 97.19 257 ALA A N 1
ATOM 1954 C CA . ALA A 1 257 ? -11.497 2.131 -0.373 1.00 97.19 257 ALA A CA 1
ATOM 1955 C C . ALA A 1 257 ? -12.888 1.814 0.207 1.00 97.19 257 ALA A C 1
ATOM 1957 O O . ALA A 1 257 ? -13.591 2.723 0.643 1.00 97.19 257 ALA A O 1
ATOM 1958 N N . ASP A 1 258 ? -13.255 0.530 0.292 1.00 97.00 258 ASP A N 1
ATOM 1959 C CA . ASP A 1 258 ? -14.509 0.094 0.920 1.00 97.00 258 ASP A CA 1
ATOM 1960 C C . ASP A 1 258 ? -14.544 0.426 2.414 1.00 97.00 258 ASP A C 1
ATOM 1962 O O . ASP A 1 258 ? -15.563 0.887 2.927 1.00 97.00 258 ASP A O 1
ATOM 1966 N N . GLU A 1 259 ? -13.422 0.230 3.115 1.00 96.62 259 GLU A N 1
ATOM 1967 C CA . GLU A 1 259 ? -13.291 0.618 4.518 1.00 96.62 259 GLU A CA 1
ATOM 1968 C C . GLU A 1 259 ? -13.402 2.139 4.677 1.00 96.62 259 GLU A C 1
ATOM 1970 O O . GLU A 1 259 ? -14.149 2.608 5.535 1.00 96.62 259 GLU A O 1
ATOM 1975 N N . ALA A 1 260 ? -12.721 2.909 3.824 1.00 97.12 260 ALA A N 1
ATOM 1976 C CA . ALA A 1 260 ? -12.785 4.369 3.825 1.00 97.12 260 ALA A CA 1
ATOM 1977 C C . ALA A 1 260 ? -14.222 4.884 3.600 1.00 97.12 260 ALA A C 1
ATOM 1979 O O . ALA A 1 260 ? -14.716 5.728 4.348 1.00 97.12 260 ALA A O 1
ATOM 1980 N N . ALA A 1 261 ? -14.945 4.316 2.630 1.00 96.69 261 ALA A N 1
ATOM 1981 C CA . ALA A 1 261 ? -16.350 4.640 2.386 1.00 96.69 261 ALA A CA 1
ATOM 1982 C C . ALA A 1 261 ? -17.263 4.217 3.554 1.00 96.69 261 ALA A C 1
ATOM 1984 O O . ALA A 1 261 ? -18.226 4.914 3.885 1.00 96.69 261 ALA A O 1
ATOM 1985 N N . ALA A 1 262 ? -16.972 3.084 4.200 1.00 96.38 262 ALA A N 1
ATOM 1986 C CA . ALA A 1 262 ? -17.722 2.609 5.358 1.00 96.38 262 ALA A CA 1
ATOM 1987 C C . ALA A 1 262 ? -17.574 3.533 6.578 1.00 96.38 262 ALA A C 1
ATOM 1989 O O . ALA A 1 262 ? -18.539 3.694 7.324 1.00 96.38 262 ALA A O 1
ATOM 1990 N N . TRP A 1 263 ? -16.424 4.191 6.760 1.00 96.19 263 TRP A N 1
ATOM 1991 C CA . TRP A 1 263 ? -16.238 5.198 7.810 1.00 96.19 263 TRP A CA 1
ATOM 1992 C C . TRP A 1 263 ? -17.169 6.403 7.645 1.00 96.19 263 TRP A C 1
ATOM 1994 O O . TRP A 1 263 ? -17.868 6.764 8.597 1.00 96.19 263 TRP A O 1
ATOM 2004 N N . LYS A 1 264 ? -17.292 6.939 6.424 1.00 93.62 264 LYS A N 1
ATOM 2005 C CA . LYS A 1 264 ? -18.257 8.011 6.123 1.00 93.62 264 LYS A CA 1
ATOM 2006 C C . LYS A 1 264 ? -19.700 7.573 6.371 1.00 93.62 264 LYS A C 1
ATOM 2008 O O . LYS A 1 264 ? -20.462 8.300 7.003 1.00 93.62 264 LYS A O 1
ATOM 2013 N N . LYS A 1 265 ? -20.070 6.348 5.970 1.00 92.00 265 LYS A N 1
ATOM 2014 C CA . LYS A 1 265 ? -21.399 5.763 6.255 1.00 92.00 265 LYS A CA 1
ATOM 2015 C C . LYS A 1 265 ? -21.663 5.565 7.751 1.00 92.00 265 LYS A C 1
ATOM 2017 O O . LYS A 1 265 ? -22.806 5.659 8.184 1.00 92.00 265 LYS A O 1
ATOM 2022 N N . ALA A 1 266 ? -20.622 5.312 8.544 1.00 90.88 266 ALA A N 1
ATOM 2023 C CA . ALA A 1 266 ? -20.704 5.263 10.003 1.00 90.88 266 ALA A CA 1
ATOM 2024 C C . ALA A 1 266 ? -20.804 6.664 10.647 1.00 90.88 266 ALA A C 1
ATOM 2026 O O . ALA A 1 266 ? -20.915 6.775 11.868 1.00 90.88 266 ALA A O 1
ATOM 2027 N N . GLY A 1 267 ? -20.790 7.732 9.843 1.00 89.62 267 GLY A N 1
ATOM 2028 C CA . GLY A 1 267 ? -20.894 9.113 10.297 1.00 89.62 267 GLY A CA 1
ATOM 2029 C C . GLY A 1 267 ? -19.581 9.676 10.839 1.00 89.62 267 GLY A C 1
ATOM 2030 O O . GLY A 1 267 ? -19.629 10.570 11.686 1.00 89.62 267 GLY A O 1
ATOM 2031 N N . PHE A 1 268 ? -18.438 9.142 10.402 1.00 91.50 268 PHE A N 1
ATOM 2032 C CA . PHE A 1 268 ? -17.111 9.667 10.713 1.00 91.50 268 PHE A CA 1
ATOM 2033 C C . PHE A 1 268 ? -16.467 10.219 9.441 1.00 91.50 268 PHE A C 1
ATOM 2035 O O . PHE A 1 268 ? -16.264 9.482 8.477 1.00 91.50 268 PHE A O 1
ATOM 2042 N N . ASP A 1 269 ? -16.125 11.506 9.454 1.00 91.88 269 ASP A N 1
ATOM 2043 C CA . ASP A 1 269 ? -15.395 12.157 8.365 1.00 91.88 269 ASP A CA 1
ATOM 2044 C C . ASP A 1 269 ? -13.895 12.166 8.681 1.00 91.88 269 ASP A C 1
ATOM 2046 O O . ASP A 1 269 ? -13.324 13.147 9.152 1.00 91.88 269 ASP A O 1
ATOM 2050 N N . PHE A 1 270 ? -13.275 10.995 8.552 1.00 95.06 270 PHE A N 1
ATOM 2051 C CA . PHE A 1 270 ? -11.850 10.823 8.813 1.00 95.06 270 PHE A CA 1
ATOM 2052 C C . PHE A 1 270 ? -11.026 11.196 7.596 1.00 95.06 270 PHE A C 1
ATOM 2054 O O . PHE A 1 270 ? -11.310 10.702 6.509 1.00 95.06 270 PHE A O 1
ATOM 2061 N N . ASP A 1 271 ? -9.965 11.974 7.809 1.00 96.38 271 ASP A N 1
ATOM 2062 C CA . ASP A 1 271 ? -8.883 12.140 6.842 1.00 96.38 271 ASP A CA 1
ATOM 2063 C C . ASP A 1 271 ? -8.080 10.835 6.659 1.00 96.38 271 ASP A C 1
ATOM 2065 O O . ASP A 1 271 ? -8.243 9.853 7.393 1.00 96.38 271 ASP A O 1
ATOM 2069 N N . LEU A 1 272 ? -7.198 10.805 5.655 1.00 97.25 272 LEU A N 1
ATOM 2070 C CA . LEU A 1 272 ? -6.416 9.607 5.321 1.00 97.25 272 LEU A CA 1
ATOM 2071 C C . LEU A 1 272 ? -5.534 9.123 6.481 1.00 97.25 272 LEU A C 1
ATOM 2073 O O . LEU A 1 272 ? -5.371 7.918 6.677 1.00 97.25 272 LEU A O 1
ATOM 2077 N N . GLU A 1 273 ? -4.995 10.047 7.273 1.00 96.06 273 GLU A N 1
ATOM 2078 C CA . GLU A 1 273 ? -4.187 9.734 8.454 1.00 96.06 273 GLU A CA 1
ATOM 2079 C C . GLU A 1 273 ? -5.018 9.070 9.553 1.00 96.06 273 GLU A C 1
ATOM 2081 O O . GLU A 1 273 ? -4.608 8.069 10.150 1.00 96.06 273 GLU A O 1
ATOM 2086 N N . SER A 1 274 ? -6.229 9.572 9.783 1.00 96.00 274 SER A N 1
ATOM 2087 C CA . SER A 1 274 ? -7.171 8.997 10.734 1.00 96.00 274 SER A CA 1
ATOM 2088 C C . SER A 1 274 ? -7.648 7.617 10.292 1.00 96.00 274 SER A C 1
ATOM 2090 O O . SER A 1 274 ? -7.744 6.727 11.139 1.00 96.00 274 SER A O 1
ATOM 2092 N N . LEU A 1 275 ? -7.864 7.382 8.991 1.00 97.50 275 LEU A N 1
ATOM 2093 C CA . LEU A 1 275 ? -8.163 6.042 8.466 1.00 97.50 275 LEU A CA 1
ATOM 2094 C C . LEU A 1 275 ? -7.047 5.045 8.803 1.00 97.50 275 LEU A C 1
ATOM 2096 O O . LEU A 1 275 ? -7.313 3.969 9.342 1.00 97.50 275 LEU A O 1
ATOM 2100 N N . VAL A 1 276 ? -5.789 5.424 8.555 1.00 96.88 276 VAL A N 1
ATOM 2101 C CA . VAL A 1 276 ? -4.618 4.608 8.913 1.00 96.88 276 VAL A CA 1
ATOM 2102 C C . VAL A 1 276 ? -4.568 4.354 10.421 1.00 96.88 276 VAL A C 1
ATOM 2104 O O . VAL A 1 276 ? -4.365 3.218 10.852 1.00 96.88 276 VAL A O 1
ATOM 2107 N N . LYS A 1 277 ? -4.807 5.381 11.245 1.00 95.50 277 LYS A N 1
ATOM 2108 C CA . LYS A 1 277 ? -4.834 5.249 12.708 1.00 95.50 277 LYS A CA 1
ATOM 2109 C C . LYS A 1 277 ? -5.911 4.271 13.181 1.00 95.50 277 LYS A C 1
ATOM 2111 O O . LYS A 1 277 ? -5.625 3.437 14.044 1.00 95.50 277 LYS A O 1
ATOM 2116 N N . MET A 1 278 ? -7.128 4.352 12.639 1.00 96.69 278 MET A N 1
ATOM 2117 C CA . MET A 1 278 ? -8.222 3.444 13.001 1.00 96.69 278 MET A CA 1
ATOM 2118 C C . MET A 1 278 ? -7.894 2.000 12.623 1.00 96.69 278 MET A C 1
ATOM 2120 O O . MET A 1 278 ? -8.038 1.101 13.457 1.00 96.69 278 MET A O 1
ATOM 2124 N N . ARG A 1 279 ? -7.375 1.797 11.406 1.00 95.50 279 ARG A N 1
ATOM 2125 C CA . ARG A 1 279 ? -6.953 0.490 10.900 1.00 95.50 279 ARG A CA 1
ATOM 2126 C C . ARG A 1 279 ? -5.868 -0.135 11.775 1.0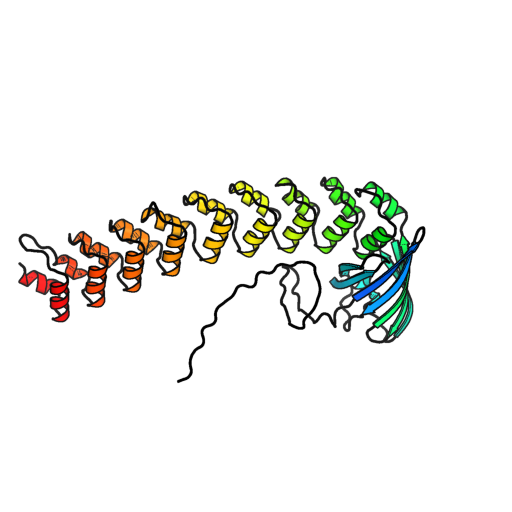0 95.50 279 ARG A C 1
ATOM 2128 O O . ARG A 1 279 ? -6.033 -1.264 12.233 1.00 95.50 279 ARG A O 1
ATOM 2135 N N . ASN A 1 280 ? -4.813 0.620 12.082 1.00 94.81 280 ASN A N 1
ATOM 2136 C CA . ASN A 1 280 ? -3.708 0.170 12.937 1.00 94.81 280 ASN A CA 1
ATOM 2137 C C . ASN A 1 280 ? -4.153 -0.113 14.379 1.00 94.81 280 ASN A C 1
ATOM 2139 O O . ASN A 1 280 ? -3.575 -0.961 15.052 1.00 94.81 280 ASN A O 1
ATOM 2143 N N . SER A 1 281 ? -5.203 0.565 14.846 1.00 94.06 281 SER A N 1
ATOM 2144 C CA . SER A 1 281 ? -5.805 0.331 16.164 1.00 94.06 281 SER A CA 1
ATOM 2145 C C . SER A 1 281 ? -6.825 -0.820 16.167 1.00 94.06 281 SER A C 1
ATOM 2147 O O . SER A 1 281 ? -7.454 -1.091 17.189 1.00 94.06 281 SER A O 1
ATOM 2149 N N . GLY A 1 282 ? -7.047 -1.488 15.028 1.00 94.06 282 GLY A N 1
ATOM 2150 C CA . GLY A 1 282 ? -8.014 -2.580 14.904 1.00 94.06 282 GLY A CA 1
ATOM 2151 C C . GLY A 1 282 ? -9.466 -2.154 15.148 1.00 94.06 282 GLY A C 1
ATOM 2152 O O . GLY A 1 282 ? -10.293 -2.985 15.551 1.00 94.06 282 GLY A O 1
ATOM 2153 N N . VAL A 1 283 ? -9.776 -0.869 14.946 1.00 96.19 283 VAL A N 1
ATOM 2154 C CA . VAL A 1 283 ? -11.131 -0.321 15.047 1.00 96.19 283 VAL A CA 1
ATOM 2155 C C . VAL A 1 283 ? -11.827 -0.500 13.701 1.00 96.19 283 VAL A C 1
ATOM 2157 O O . VAL A 1 283 ? -11.270 -0.166 12.661 1.00 96.19 283 VAL A O 1
ATOM 2160 N N . LYS A 1 284 ? -13.057 -1.022 13.714 1.00 95.31 284 LYS A N 1
ATOM 2161 C CA . LYS A 1 284 ? -13.886 -1.191 12.511 1.00 95.31 284 LYS A CA 1
ATOM 2162 C C . LYS A 1 284 ? -15.023 -0.155 12.478 1.00 95.31 284 LYS A C 1
ATOM 2164 O O . LYS A 1 284 ? -15.550 0.150 13.553 1.00 95.31 284 LYS A O 1
ATOM 2169 N N . PRO A 1 285 ? -15.482 0.290 11.290 1.00 95.44 285 PRO A N 1
ATOM 2170 C CA . PRO A 1 285 ? -16.607 1.224 11.158 1.00 95.44 285 PRO A CA 1
ATOM 2171 C C . PRO A 1 285 ? -17.870 0.788 11.919 1.00 95.44 285 PRO A C 1
ATOM 2173 O O . PRO A 1 285 ? -18.503 1.590 12.599 1.00 95.44 285 PRO A O 1
ATOM 2176 N N . ASP A 1 286 ? -18.200 -0.507 11.889 1.00 94.62 286 ASP A N 1
ATOM 2177 C CA . ASP A 1 286 ? -19.375 -1.052 12.586 1.00 94.62 286 ASP A CA 1
ATOM 2178 C C . ASP A 1 286 ? -19.301 -0.956 14.110 1.00 94.62 286 ASP A C 1
ATOM 2180 O O . ASP A 1 286 ? -20.332 -0.788 14.762 1.00 94.62 286 ASP A O 1
ATOM 2184 N N . PHE A 1 287 ? -18.099 -1.071 14.679 1.00 95.50 287 PHE A N 1
ATOM 2185 C CA . PHE A 1 287 ? -17.893 -0.870 16.110 1.00 95.50 287 PHE A CA 1
ATOM 2186 C C . PHE A 1 287 ? -18.058 0.608 16.457 1.00 95.50 287 PHE A C 1
ATOM 2188 O O . PHE A 1 287 ? -18.806 0.941 17.368 1.00 95.50 287 PHE A O 1
ATOM 2195 N N . ALA A 1 288 ? -17.426 1.498 15.692 1.00 95.25 288 ALA A N 1
ATOM 2196 C CA . ALA A 1 288 ? -17.508 2.934 15.929 1.00 95.25 288 ALA A CA 1
ATOM 2197 C C . ALA A 1 288 ? -18.937 3.484 15.788 1.00 95.25 288 ALA A C 1
ATOM 2199 O O . ALA A 1 288 ? -19.338 4.348 16.562 1.00 95.25 288 ALA A O 1
ATOM 2200 N N . ARG A 1 289 ? -19.736 2.941 14.861 1.00 93.94 289 ARG A N 1
ATOM 2201 C CA . ARG A 1 289 ? -21.169 3.246 14.749 1.00 93.94 289 ARG A CA 1
ATOM 2202 C C . ARG A 1 289 ? -21.932 2.893 16.030 1.00 93.94 289 ARG A C 1
ATOM 2204 O O . ARG A 1 289 ? -22.648 3.739 16.548 1.00 93.94 289 ARG A O 1
ATOM 2211 N N . ALA A 1 290 ? -21.725 1.693 16.576 1.00 93.38 290 ALA A N 1
ATOM 2212 C CA . ALA A 1 290 ? -22.352 1.292 17.839 1.00 93.38 290 ALA A CA 1
ATOM 2213 C C . ALA A 1 290 ? -21.880 2.150 19.024 1.00 93.38 290 ALA A C 1
ATOM 2215 O O . ALA A 1 290 ? -22.665 2.479 19.907 1.00 93.38 290 ALA A O 1
ATOM 2216 N N . VAL A 1 291 ? -20.610 2.566 19.025 1.00 94.50 291 VAL A N 1
ATOM 2217 C CA . VAL A 1 291 ? -20.101 3.533 20.005 1.00 94.50 291 VAL A CA 1
ATOM 2218 C C . VAL A 1 291 ? -20.847 4.866 19.883 1.00 94.50 291 VAL A C 1
ATOM 2220 O O . VAL A 1 291 ? -21.247 5.416 20.903 1.00 94.50 291 VAL A O 1
ATOM 2223 N N . LYS A 1 292 ? -21.087 5.365 18.664 1.00 92.50 292 LYS A N 1
ATOM 2224 C CA . LYS A 1 292 ? -21.778 6.641 18.414 1.00 92.50 292 LYS A CA 1
ATOM 2225 C C . LYS A 1 292 ? -23.252 6.633 18.845 1.00 92.50 292 LYS A C 1
ATOM 2227 O O . LYS A 1 292 ? -23.782 7.671 19.222 1.00 92.50 292 LYS A O 1
ATOM 2232 N N . GLU A 1 293 ? -23.908 5.472 18.839 1.00 91.12 293 GLU A N 1
ATOM 2233 C CA . GLU A 1 293 ? -25.277 5.314 19.363 1.00 91.12 293 GLU A CA 1
ATOM 2234 C C . GLU A 1 293 ? -25.355 5.513 20.888 1.00 91.12 293 GLU A C 1
ATOM 2236 O O . GLU A 1 293 ? -26.371 5.993 21.408 1.00 91.12 293 GLU A O 1
ATOM 2241 N N . VAL A 1 294 ? -24.284 5.159 21.607 1.00 92.31 294 VAL A N 1
ATOM 2242 C CA . VAL A 1 294 ? -24.144 5.383 23.056 1.00 92.31 294 VAL A CA 1
ATOM 2243 C C . VAL A 1 294 ? -23.605 6.785 23.337 1.00 92.31 294 VAL A C 1
ATOM 2245 O O . VAL A 1 294 ? -24.130 7.481 24.197 1.00 92.31 294 VAL A O 1
ATOM 2248 N N . PHE A 1 295 ? -22.605 7.218 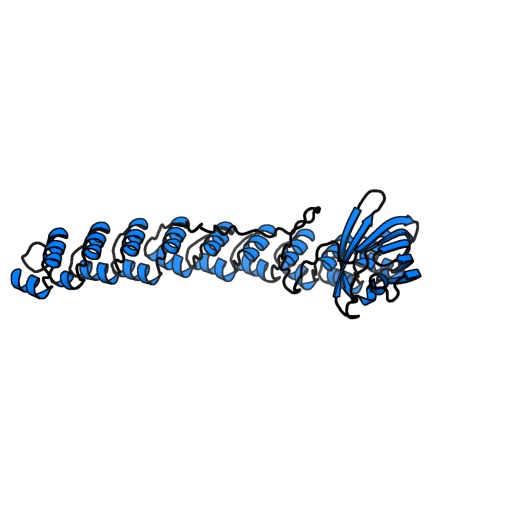22.568 1.00 93.31 295 PHE A N 1
ATOM 2249 C CA . PHE A 1 295 ? -21.888 8.478 22.730 1.00 93.31 295 PHE A CA 1
ATOM 2250 C C . PHE A 1 295 ? -21.954 9.318 21.444 1.00 93.31 295 PHE A C 1
ATOM 2252 O O . PHE A 1 295 ? -21.042 9.243 20.613 1.00 93.31 295 PHE A O 1
ATOM 2259 N N . PRO A 1 296 ? -22.999 10.148 21.258 1.00 90.75 296 PRO A N 1
ATOM 2260 C CA . PRO A 1 296 ? -23.180 10.915 20.023 1.00 90.75 296 PRO A CA 1
ATOM 2261 C C . PRO A 1 296 ? -22.003 11.838 19.669 1.00 90.75 296 PRO A C 1
ATOM 2263 O O . PRO A 1 296 ? -21.704 12.019 18.488 1.00 90.75 296 PRO A O 1
ATOM 2266 N N . SER A 1 297 ? -21.314 12.369 20.686 1.00 90.62 297 SER A N 1
ATOM 2267 C CA . SER A 1 297 ? -20.206 13.331 20.562 1.00 90.62 297 SER A CA 1
ATOM 2268 C C . SER A 1 297 ? -18.828 12.718 20.853 1.00 90.62 297 SER A C 1
ATOM 2270 O O . SER A 1 297 ? -17.968 13.380 21.428 1.00 90.62 297 SER A O 1
ATOM 2272 N N . ILE A 1 298 ? -18.613 11.444 20.509 1.00 93.38 298 ILE A N 1
ATOM 2273 C CA . ILE A 1 298 ? -17.357 10.748 20.820 1.00 93.38 298 ILE A CA 1
ATOM 2274 C C . ILE A 1 298 ? -16.191 11.134 19.900 1.00 93.38 298 ILE A C 1
ATOM 2276 O O . ILE A 1 298 ? -16.339 11.230 18.680 1.00 93.38 298 ILE A O 1
ATOM 2280 N N . SER A 1 299 ? -14.996 11.283 20.476 1.00 92.31 299 SER A N 1
ATOM 2281 C CA . SER A 1 299 ? -13.759 11.488 19.715 1.00 92.31 299 SER A CA 1
ATOM 2282 C C . SER A 1 299 ? -13.191 10.177 19.154 1.00 92.31 299 SER A C 1
ATOM 2284 O O . SER A 1 299 ? -13.347 9.099 19.732 1.00 92.31 299 SER A O 1
ATOM 2286 N N . SER A 1 300 ? -12.430 10.248 18.056 1.00 90.44 300 SER A N 1
ATOM 2287 C CA . SER A 1 300 ? -11.752 9.070 17.483 1.00 90.44 300 SER A CA 1
ATOM 2288 C C . SER A 1 300 ? -10.779 8.401 18.466 1.00 90.44 300 SER A C 1
ATOM 2290 O O . SER A 1 300 ? -10.642 7.177 18.477 1.00 90.44 300 SER A O 1
ATOM 2292 N N . SER A 1 301 ? -10.134 9.185 19.337 1.00 93.31 301 SER A N 1
ATOM 2293 C CA . SER A 1 301 ? -9.283 8.684 20.422 1.00 93.31 301 SER A CA 1
ATOM 2294 C C . SER A 1 301 ? -10.052 7.857 21.446 1.00 93.31 301 SER A C 1
ATOM 2296 O O . SER A 1 301 ? -9.536 6.840 21.903 1.00 93.31 301 SER A O 1
ATOM 2298 N N . GLU A 1 302 ? -11.277 8.247 21.788 1.00 95.69 302 GLU A N 1
ATOM 2299 C CA . GLU A 1 302 ? -12.113 7.496 22.726 1.00 95.69 302 GLU A CA 1
ATOM 2300 C C . GLU A 1 302 ? -12.661 6.212 22.101 1.00 95.69 302 GLU A C 1
ATOM 2302 O O . GLU A 1 302 ? -12.689 5.181 22.772 1.00 95.69 302 GLU A O 1
ATOM 2307 N N . VAL A 1 303 ? -12.997 6.219 20.805 1.00 95.44 303 VAL A N 1
ATOM 2308 C CA . VAL A 1 303 ? -13.355 4.982 20.086 1.00 95.44 303 VAL A CA 1
ATOM 2309 C C . VAL A 1 303 ? -12.195 3.979 20.142 1.00 95.44 303 VAL A C 1
ATOM 2311 O O . VAL A 1 303 ? -12.396 2.806 20.467 1.00 95.44 303 VAL A O 1
ATOM 2314 N N . VAL A 1 304 ? -10.966 4.441 19.886 1.00 95.31 304 VAL A N 1
ATOM 2315 C CA . VAL A 1 304 ? -9.751 3.619 20.024 1.00 95.31 304 VAL A CA 1
ATOM 2316 C C . VAL A 1 304 ? -9.565 3.150 21.468 1.00 95.31 304 VAL A C 1
ATOM 2318 O O . VAL A 1 304 ? -9.265 1.979 21.689 1.00 95.31 304 VAL A O 1
ATOM 2321 N N . LYS A 1 305 ? -9.782 4.024 22.459 1.00 96.81 305 LYS A N 1
ATOM 2322 C CA . LYS A 1 305 ? -9.679 3.683 23.886 1.00 96.81 305 LYS A CA 1
ATOM 2323 C C . LYS A 1 305 ? -10.628 2.540 24.254 1.00 96.81 305 LYS A C 1
ATOM 2325 O O . LYS A 1 305 ? -10.174 1.537 24.798 1.00 96.81 305 LYS A O 1
ATOM 2330 N N . LEU A 1 306 ? -11.905 2.638 23.877 1.00 96.81 306 LEU A N 1
ATOM 2331 C CA . LEU A 1 306 ? -12.907 1.586 24.091 1.00 96.81 306 LEU A CA 1
ATOM 2332 C C . LEU A 1 306 ? -12.490 0.266 23.432 1.00 96.81 306 LEU A C 1
ATOM 2334 O O . LEU A 1 306 ? -12.547 -0.791 24.067 1.00 96.81 306 LEU A O 1
ATOM 2338 N N . ARG A 1 307 ? -12.021 0.321 22.177 1.00 95.62 307 ARG A N 1
ATOM 2339 C CA . ARG A 1 307 ? -11.558 -0.868 21.450 1.00 95.62 307 ARG A CA 1
ATOM 2340 C C . ARG A 1 307 ? -10.368 -1.533 22.142 1.00 95.62 307 ARG A C 1
ATOM 2342 O O . ARG A 1 307 ? -10.390 -2.747 22.337 1.00 95.62 307 ARG A O 1
ATOM 2349 N N . ASN A 1 308 ? -9.372 -0.750 22.551 1.00 95.19 308 ASN A N 1
ATOM 2350 C CA . ASN A 1 308 ? -8.172 -1.232 23.240 1.00 95.19 308 ASN A CA 1
ATOM 2351 C C . ASN A 1 308 ? -8.479 -1.779 24.639 1.00 95.19 308 ASN A C 1
ATOM 2353 O O . ASN A 1 308 ? -7.804 -2.693 25.104 1.00 95.19 308 ASN A O 1
ATOM 2357 N N . SER A 1 309 ? -9.525 -1.274 25.297 1.00 94.69 309 SER A N 1
ATOM 2358 C CA . SER A 1 309 ? -10.055 -1.842 26.543 1.00 94.69 309 SER A CA 1
ATOM 2359 C C . SER A 1 309 ? -10.903 -3.103 26.330 1.00 94.69 309 SER A C 1
ATOM 2361 O O . SER A 1 309 ? -11.449 -3.644 27.288 1.00 94.69 309 SER A O 1
ATOM 2363 N N . GLY A 1 310 ? -11.021 -3.595 25.092 1.00 92.69 310 GLY A N 1
ATOM 2364 C CA . GLY A 1 310 ? -11.727 -4.829 24.760 1.00 92.69 310 GLY A CA 1
ATOM 2365 C C . GLY A 1 310 ? -13.247 -4.722 24.868 1.00 92.69 310 GLY A C 1
ATOM 2366 O O . GLY A 1 310 ? -13.911 -5.750 25.035 1.00 92.69 310 GLY A O 1
ATOM 2367 N N . ILE A 1 311 ? -13.805 -3.509 24.829 1.00 95.06 311 ILE A N 1
ATOM 2368 C CA . ILE A 1 311 ? -15.255 -3.301 24.768 1.00 95.06 311 ILE A CA 1
ATOM 2369 C C . ILE A 1 311 ? -15.769 -3.889 23.451 1.00 95.06 311 ILE A C 1
ATOM 2371 O O . ILE A 1 311 ? -15.193 -3.652 22.386 1.00 95.06 311 ILE A O 1
ATOM 2375 N N . SER A 1 312 ? -16.831 -4.691 23.530 1.00 92.44 312 SER A N 1
ATOM 2376 C CA . SER A 1 312 ? -17.476 -5.276 22.357 1.00 92.44 312 SER A CA 1
ATOM 2377 C C . SER A 1 312 ? -18.661 -4.427 21.898 1.00 92.44 312 SER A C 1
ATOM 2379 O O . SER A 1 312 ? -19.176 -3.587 22.640 1.00 92.44 312 SER A O 1
ATOM 2381 N N . LYS A 1 313 ? -19.101 -4.652 20.658 1.00 92.62 313 LYS A N 1
ATOM 2382 C CA . LYS A 1 313 ? -20.299 -4.009 20.111 1.00 92.62 313 LYS A CA 1
ATOM 2383 C C . LYS A 1 313 ? -21.544 -4.414 20.905 1.00 92.62 313 LYS A C 1
ATOM 2385 O O . LYS A 1 313 ? -22.391 -3.577 21.188 1.00 92.62 313 LYS A O 1
ATOM 2390 N N . GLU A 1 314 ? -21.623 -5.682 21.290 1.00 89.50 314 GLU A N 1
ATOM 2391 C CA . GLU A 1 314 ? -22.734 -6.271 22.040 1.00 89.50 314 GLU A CA 1
ATOM 2392 C C . GLU A 1 314 ? -22.861 -5.608 23.414 1.00 89.50 314 GLU A C 1
ATOM 2394 O O . GLU A 1 314 ? -23.953 -5.200 23.797 1.00 89.50 314 GLU A O 1
ATOM 2399 N N . PHE A 1 315 ? -21.732 -5.385 24.100 1.00 91.31 315 PHE A N 1
ATOM 2400 C CA . PHE A 1 315 ? -21.719 -4.675 25.377 1.00 91.31 315 PHE A CA 1
ATOM 2401 C C . PHE A 1 315 ? -22.279 -3.251 25.248 1.00 91.31 315 PHE A C 1
ATOM 2403 O O . PHE A 1 315 ? -23.083 -2.833 26.073 1.00 91.31 315 PHE A O 1
ATOM 2410 N N . LEU A 1 316 ? -21.909 -2.514 24.194 1.00 92.50 316 LEU A N 1
ATOM 2411 C CA . LEU A 1 316 ? -22.415 -1.155 23.946 1.00 92.50 316 LEU A CA 1
ATOM 2412 C C . LEU A 1 316 ? -23.914 -1.134 23.624 1.00 92.50 316 LEU A C 1
ATOM 2414 O O . LEU A 1 316 ? -24.636 -0.293 24.154 1.00 92.50 316 LEU A O 1
ATOM 2418 N N . ILE A 1 317 ? -24.393 -2.077 22.806 1.00 89.00 317 ILE A N 1
ATOM 2419 C CA . ILE A 1 317 ? -25.827 -2.236 22.509 1.00 89.00 317 ILE A CA 1
ATOM 2420 C C . ILE A 1 317 ? -26.607 -2.480 23.800 1.00 89.00 317 ILE A C 1
ATOM 2422 O O . ILE A 1 317 ? -27.674 -1.904 24.011 1.00 89.00 317 ILE A O 1
ATOM 2426 N N . ASP A 1 318 ? -26.082 -3.324 24.680 1.00 86.88 318 ASP A N 1
ATOM 2427 C CA . ASP A 1 318 ? -26.765 -3.653 25.918 1.00 86.88 318 ASP A CA 1
ATOM 2428 C C . ASP A 1 318 ? -26.729 -2.513 26.940 1.00 86.88 318 ASP A C 1
ATOM 2430 O O . ASP A 1 318 ? -27.726 -2.303 27.631 1.00 86.88 318 ASP A O 1
ATOM 2434 N N . ILE A 1 319 ? -25.641 -1.738 26.990 1.00 88.94 319 ILE A N 1
ATOM 2435 C CA . ILE A 1 319 ? -25.582 -0.474 27.735 1.00 88.94 319 ILE A CA 1
ATOM 2436 C C . ILE A 1 319 ? -26.634 0.506 27.205 1.00 88.94 319 ILE A C 1
ATOM 2438 O O . ILE A 1 319 ? -27.370 1.091 27.998 1.00 88.94 319 ILE A O 1
ATOM 2442 N N . LYS A 1 320 ? -26.784 0.629 25.878 1.00 88.62 320 LYS A N 1
ATOM 2443 C CA . LYS A 1 320 ? -27.816 1.484 25.274 1.00 88.62 320 LYS A CA 1
ATOM 2444 C C . LYS A 1 320 ? -29.227 1.047 25.667 1.00 88.62 320 LYS A C 1
ATOM 2446 O O . LYS A 1 320 ? -30.039 1.888 26.033 1.00 88.62 320 LYS A O 1
ATOM 2451 N N . LYS A 1 321 ? -29.515 -0.260 25.634 1.00 86.56 321 LYS A N 1
ATOM 2452 C CA . LYS A 1 321 ? -30.808 -0.828 26.071 1.00 86.56 321 LYS A CA 1
ATOM 2453 C C . LYS A 1 321 ? -31.066 -0.642 27.563 1.00 86.56 321 LYS A C 1
ATOM 2455 O O . LYS A 1 321 ? -32.217 -0.548 27.972 1.00 86.56 321 LYS A O 1
ATOM 2460 N N . ALA A 1 322 ? -30.007 -0.630 28.370 1.00 83.94 322 ALA A N 1
ATOM 2461 C CA . ALA A 1 322 ? -30.097 -0.310 29.785 1.00 83.94 322 ALA A CA 1
ATOM 2462 C C . ALA A 1 322 ? -30.378 1.180 30.028 1.00 83.94 322 ALA A C 1
ATOM 2464 O O . ALA A 1 322 ? -30.614 1.540 31.171 1.00 83.94 322 ALA A O 1
ATOM 2465 N N . ASP A 1 323 ? -30.342 2.041 29.003 1.00 84.00 323 ASP A N 1
ATOM 2466 C CA . ASP A 1 323 ? -30.667 3.471 29.094 1.00 84.00 323 ASP A CA 1
ATOM 2467 C C . ASP A 1 323 ? -29.849 4.225 30.172 1.00 84.00 323 ASP A C 1
ATOM 2469 O O . ASP A 1 323 ? -30.277 5.211 30.771 1.00 84.00 323 ASP A O 1
ATOM 2473 N N . VAL A 1 324 ? -28.656 3.719 30.497 1.00 83.62 324 VAL A N 1
ATOM 2474 C CA . VAL A 1 324 ? -27.748 4.296 31.501 1.00 83.62 324 VAL A CA 1
ATOM 2475 C C . VAL A 1 324 ? -26.836 5.340 30.870 1.00 83.62 324 VAL A C 1
ATOM 2477 O O . VAL A 1 324 ? -26.341 5.151 29.761 1.00 83.62 324 VAL A O 1
ATOM 2480 N N . ASP A 1 325 ? -26.581 6.413 31.614 1.00 86.62 325 ASP A N 1
ATOM 2481 C CA . ASP A 1 325 ? -25.652 7.468 31.223 1.00 86.62 325 ASP A CA 1
ATOM 2482 C C . ASP A 1 325 ? -24.319 7.266 31.954 1.00 86.62 325 ASP A C 1
ATOM 2484 O O . ASP A 1 325 ? -24.124 7.722 33.081 1.00 86.62 325 ASP A O 1
ATOM 2488 N N . PHE A 1 326 ? -23.433 6.474 31.349 1.00 92.12 326 PHE A N 1
ATOM 2489 C CA . PHE A 1 326 ? -22.073 6.256 31.839 1.00 92.12 326 PHE A CA 1
ATOM 2490 C C . PHE A 1 326 ? -21.078 6.907 30.899 1.00 92.12 326 PHE A C 1
ATOM 2492 O O . PHE A 1 326 ? -21.169 6.743 29.686 1.00 92.12 326 PHE A O 1
ATOM 2499 N N . THR A 1 327 ? -20.058 7.548 31.459 1.00 94.94 327 THR A N 1
ATOM 2500 C CA . THR A 1 327 ? -18.908 8.029 30.688 1.00 94.94 327 THR A CA 1
ATOM 2501 C C . THR A 1 327 ? -18.108 6.864 30.087 1.00 94.94 327 THR A C 1
ATOM 2503 O O . THR A 1 327 ? -18.170 5.721 30.552 1.00 94.94 327 THR A O 1
ATOM 2506 N N . VAL A 1 328 ? -17.280 7.154 29.077 1.00 96.06 328 VAL A N 1
ATOM 2507 C CA . VAL A 1 328 ? -16.356 6.178 28.463 1.00 96.06 328 VAL A CA 1
ATOM 2508 C C . VAL A 1 328 ? -15.502 5.463 29.518 1.00 96.06 328 VAL A C 1
ATOM 2510 O O . VAL A 1 328 ? -15.356 4.240 29.483 1.00 96.06 328 VAL A O 1
ATOM 2513 N N . ASP A 1 329 ? -14.978 6.206 30.493 1.00 96.88 329 ASP A N 1
ATOM 2514 C CA . ASP A 1 329 ? -14.114 5.660 31.544 1.00 96.88 329 ASP A CA 1
ATOM 2515 C C . ASP A 1 329 ? -14.867 4.798 32.555 1.00 96.88 329 ASP A C 1
ATOM 2517 O O . ASP A 1 329 ? -14.309 3.849 33.109 1.00 96.88 329 ASP A O 1
ATOM 2521 N N . GLU A 1 330 ? -16.140 5.087 32.796 1.00 96.31 330 GLU A N 1
ATOM 2522 C CA . GLU A 1 330 ? -16.996 4.238 33.620 1.00 96.31 330 GLU A CA 1
ATOM 2523 C C . GLU A 1 330 ? -17.342 2.932 32.915 1.00 96.31 330 GLU A C 1
ATOM 2525 O O . GLU A 1 330 ? -17.235 1.876 33.531 1.00 96.31 330 GLU A O 1
ATOM 253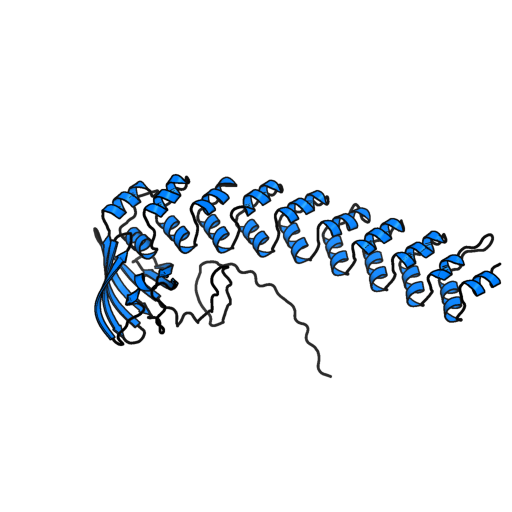0 N N . ILE A 1 331 ? -17.658 2.974 31.618 1.00 95.50 331 ILE A N 1
ATOM 2531 C CA . ILE A 1 331 ? -17.872 1.774 30.797 1.00 95.50 331 ILE A CA 1
ATOM 2532 C C . ILE A 1 331 ? -16.640 0.862 30.821 1.00 95.50 331 ILE A C 1
ATOM 2534 O O . ILE A 1 331 ? -16.760 -0.352 31.014 1.00 95.50 331 ILE A O 1
ATOM 2538 N N . ILE A 1 332 ? -15.447 1.441 30.670 1.00 96.19 332 ILE A N 1
ATOM 2539 C CA . ILE A 1 332 ? -14.186 0.694 30.734 1.00 96.19 332 ILE A CA 1
ATOM 2540 C C . ILE A 1 332 ? -13.991 0.074 32.123 1.00 96.19 332 ILE A C 1
ATOM 2542 O O . ILE A 1 332 ? -13.646 -1.106 32.217 1.00 96.19 332 ILE A O 1
ATOM 2546 N N . ARG A 1 333 ? -14.238 0.829 33.203 1.00 96.75 333 ARG A N 1
ATOM 2547 C CA . ARG A 1 333 ? -14.137 0.318 34.580 1.00 96.75 333 ARG A CA 1
ATOM 2548 C C . ARG A 1 333 ? -15.122 -0.820 34.846 1.00 96.75 333 ARG A C 1
ATOM 2550 O O . ARG A 1 333 ? -14.693 -1.875 35.302 1.00 96.75 333 ARG A O 1
ATOM 2557 N N . LEU A 1 334 ? -16.395 -0.653 34.485 1.00 95.44 334 LEU A N 1
ATOM 2558 C CA . LEU A 1 334 ? -17.436 -1.680 34.615 1.00 95.44 334 LEU A CA 1
ATOM 2559 C C . LEU A 1 334 ? -17.018 -2.985 33.928 1.00 95.44 334 LEU A C 1
ATOM 2561 O O . LEU A 1 334 ? -17.044 -4.052 34.544 1.00 95.44 334 LEU A O 1
ATOM 2565 N N . ARG A 1 335 ? -16.558 -2.889 32.675 1.00 93.69 335 ARG A N 1
ATOM 2566 C CA . ARG A 1 335 ? -16.069 -4.039 31.909 1.00 93.69 335 ARG A CA 1
ATOM 2567 C C . ARG A 1 335 ? -14.866 -4.702 32.581 1.00 93.69 335 ARG A C 1
ATOM 2569 O O . ARG A 1 335 ? -14.838 -5.923 32.714 1.00 93.69 335 ARG A O 1
ATOM 2576 N N . ASN A 1 336 ? -13.878 -3.917 33.008 1.00 94.94 336 ASN A N 1
ATOM 2577 C CA . ASN A 1 336 ? -12.670 -4.435 33.657 1.00 94.94 336 ASN A CA 1
ATOM 2578 C C . ASN A 1 336 ? -12.964 -5.105 35.007 1.00 94.94 336 ASN A C 1
ATOM 2580 O O . ASN A 1 336 ? -12.262 -6.039 35.383 1.00 94.94 336 ASN A O 1
ATOM 2584 N N . SER A 1 337 ? -14.020 -4.680 35.701 1.00 95.31 337 SER A N 1
ATOM 2585 C CA . SER A 1 337 ? -14.524 -5.314 36.925 1.00 95.31 337 SER A CA 1
ATOM 2586 C C . SER A 1 337 ? -15.505 -6.467 36.666 1.00 95.31 337 SER A C 1
ATOM 2588 O O . SER A 1 337 ? -16.107 -6.993 37.599 1.00 95.31 337 SER A O 1
ATOM 2590 N N . GLY A 1 338 ? -15.700 -6.878 35.408 1.00 92.94 338 GLY A N 1
ATOM 2591 C CA . GLY A 1 338 ? -16.566 -8.004 35.057 1.00 92.94 338 GLY A CA 1
ATOM 2592 C C . GLY A 1 338 ? -18.054 -7.752 35.315 1.00 92.94 338 GLY A C 1
ATOM 2593 O O . GLY A 1 338 ? -18.804 -8.712 35.523 1.00 92.94 338 GLY A O 1
ATOM 2594 N N . VAL A 1 339 ? -18.484 -6.487 35.331 1.00 94.25 339 VAL A N 1
ATOM 2595 C CA . VAL A 1 339 ? -19.897 -6.105 35.398 1.00 94.25 339 VAL A CA 1
ATOM 2596 C C . VAL A 1 339 ? -20.507 -6.284 34.007 1.00 94.25 339 VAL A C 1
ATOM 2598 O O . VAL A 1 339 ? -20.135 -5.585 33.066 1.00 94.25 339 VAL A O 1
ATOM 2601 N N . SER A 1 340 ? -21.424 -7.243 33.859 1.00 90.62 340 SER A N 1
ATOM 2602 C CA . SER A 1 340 ? -22.125 -7.480 32.592 1.00 90.62 340 SER A CA 1
ATOM 2603 C C . SER A 1 340 ? -23.271 -6.490 32.396 1.00 90.62 340 SER A C 1
ATOM 2605 O O . SER A 1 340 ? -23.830 -5.963 33.357 1.00 90.62 340 SER A O 1
ATOM 2607 N N . ALA A 1 341 ? -23.672 -6.265 31.148 1.00 87.38 341 ALA A N 1
ATOM 2608 C CA . ALA A 1 341 ? -24.811 -5.402 30.872 1.00 87.38 341 ALA A CA 1
ATOM 2609 C C . ALA A 1 341 ? -26.136 -5.990 31.399 1.00 87.38 341 ALA A C 1
ATOM 2611 O O . ALA A 1 341 ? -26.979 -5.241 31.883 1.00 87.38 341 ALA A O 1
ATOM 2612 N N . ASP A 1 342 ? -26.286 -7.320 31.416 1.00 88.88 342 ASP A N 1
ATOM 2613 C CA . ASP A 1 342 ? -27.409 -8.012 32.069 1.00 88.88 342 ASP A CA 1
ATOM 2614 C C . ASP A 1 342 ? -27.517 -7.654 33.554 1.00 88.88 342 ASP A C 1
ATOM 2616 O O . ASP A 1 342 ? -28.611 -7.393 34.055 1.00 88.88 342 ASP A O 1
ATOM 2620 N N . TYR A 1 343 ? -26.372 -7.589 34.242 1.00 92.38 343 TYR A N 1
ATOM 2621 C CA . TYR A 1 343 ? -26.304 -7.194 35.644 1.00 92.38 343 TYR A CA 1
ATOM 2622 C C . TYR A 1 343 ? -26.810 -5.761 35.829 1.00 92.38 343 TYR A C 1
ATOM 2624 O O . TYR A 1 343 ? -27.653 -5.509 36.681 1.00 92.38 343 TYR A O 1
ATOM 2632 N N . ILE A 1 344 ? -26.353 -4.834 34.983 1.00 92.06 344 ILE A N 1
ATOM 2633 C CA . ILE A 1 344 ? -26.769 -3.423 35.005 1.00 92.06 344 ILE A CA 1
ATOM 2634 C C . ILE A 1 344 ? -28.277 -3.294 34.742 1.00 92.06 344 ILE A C 1
ATOM 2636 O O . ILE A 1 344 ? -28.974 -2.591 35.477 1.00 92.06 344 ILE A O 1
ATOM 2640 N N . ARG A 1 345 ? -28.797 -4.000 33.727 1.00 88.44 345 ARG A N 1
ATOM 2641 C CA . ARG A 1 345 ? -30.224 -3.978 33.370 1.00 88.44 345 ARG A CA 1
ATOM 2642 C C . ARG A 1 345 ? -31.107 -4.473 34.505 1.00 88.44 345 ARG A C 1
ATOM 2644 O O . ARG A 1 345 ? -32.105 -3.825 34.792 1.00 88.44 345 ARG A O 1
ATOM 2651 N N . ALA A 1 346 ? -30.742 -5.571 35.165 1.00 90.12 346 ALA A N 1
ATOM 2652 C CA . ALA A 1 346 ? -31.551 -6.135 36.242 1.00 90.12 346 ALA A CA 1
ATOM 2653 C C . ALA A 1 346 ? -31.783 -5.137 37.385 1.00 90.12 346 ALA A C 1
ATOM 2655 O O . ALA A 1 346 ? -32.921 -4.946 37.814 1.00 90.12 346 ALA A O 1
ATOM 2656 N N . TRP A 1 347 ? -30.729 -4.440 37.825 1.00 91.31 347 TRP A N 1
ATOM 2657 C CA . TRP A 1 347 ? -30.853 -3.410 38.859 1.00 91.31 347 TRP A CA 1
ATOM 2658 C C . TRP A 1 347 ? -31.730 -2.244 38.408 1.00 91.31 347 TRP A C 1
ATOM 2660 O O . TRP A 1 347 ? -32.579 -1.787 39.176 1.00 91.31 347 TRP A O 1
ATOM 2670 N N . ARG A 1 348 ? -31.597 -1.815 37.148 1.00 87.69 348 ARG A N 1
ATOM 2671 C CA . ARG A 1 348 ? -32.426 -0.733 36.610 1.00 87.69 348 ARG A CA 1
ATOM 2672 C C . ARG A 1 348 ? -33.896 -1.124 36.481 1.00 87.69 348 ARG A C 1
ATOM 2674 O O . ARG A 1 348 ? -34.754 -0.340 36.869 1.00 87.69 348 ARG A O 1
ATOM 2681 N N . THR A 1 349 ? -34.202 -2.323 35.984 1.00 87.94 349 THR A N 1
ATOM 2682 C CA . THR A 1 349 ? -35.580 -2.835 35.883 1.00 87.94 349 THR A CA 1
ATOM 2683 C C . THR A 1 349 ? -36.237 -2.958 37.256 1.00 87.94 349 THR A C 1
ATOM 2685 O O . THR A 1 349 ? -37.429 -2.701 37.387 1.00 87.94 349 THR A O 1
ATOM 2688 N N . ALA A 1 350 ? -35.460 -3.257 38.297 1.00 87.81 350 ALA A N 1
ATOM 2689 C CA . ALA A 1 350 ? -35.925 -3.224 39.680 1.00 87.81 350 ALA A CA 1
ATOM 2690 C C . ALA A 1 350 ? -36.107 -1.801 40.258 1.00 87.81 350 ALA A C 1
ATOM 2692 O O . ALA A 1 350 ? -36.381 -1.633 41.447 1.00 87.81 350 ALA A O 1
ATOM 2693 N N . GLY A 1 351 ? -35.933 -0.757 39.447 1.00 84.31 351 GLY A N 1
ATOM 2694 C CA . GLY A 1 351 ? -36.074 0.638 39.858 1.00 84.31 351 GLY A CA 1
ATOM 2695 C C . GLY A 1 351 ? -34.891 1.179 40.661 1.00 84.31 351 GLY A C 1
ATOM 2696 O O . GLY A 1 351 ? -35.049 2.180 41.352 1.00 84.31 351 GLY A O 1
ATOM 2697 N N . SER A 1 352 ? -33.718 0.534 40.604 1.00 84.19 352 SER A N 1
ATOM 2698 C CA . SER A 1 352 ? -32.485 1.022 41.235 1.00 84.19 352 SER A CA 1
ATOM 2699 C C . SER A 1 352 ? -31.488 1.526 40.194 1.00 84.19 352 SER A C 1
ATOM 2701 O O . SER A 1 352 ? -31.008 0.775 39.349 1.00 84.19 352 SER A O 1
ATOM 2703 N N . THR A 1 353 ? -31.129 2.805 40.276 1.00 84.00 353 THR A N 1
ATOM 2704 C CA . THR A 1 353 ? -30.119 3.432 39.412 1.00 84.00 353 THR A CA 1
ATOM 2705 C C . THR A 1 353 ? -28.806 3.598 40.174 1.00 84.00 353 THR A C 1
ATOM 2707 O O . THR A 1 353 ? -28.519 4.669 40.709 1.00 84.00 353 THR A O 1
ATOM 2710 N N . PHE A 1 354 ? -28.022 2.524 40.256 1.00 89.50 354 PHE A N 1
ATOM 2711 C CA . PHE A 1 354 ? -26.696 2.558 40.875 1.00 89.50 354 PHE A CA 1
ATOM 2712 C C . PHE A 1 354 ? -25.665 3.235 39.969 1.00 89.50 354 PHE A C 1
ATOM 2714 O O . PHE A 1 354 ? -25.662 3.042 38.750 1.00 89.50 354 PHE A O 1
ATOM 2721 N N . ARG A 1 355 ? -24.752 3.997 40.578 1.00 92.62 355 ARG A N 1
ATOM 2722 C CA . ARG A 1 355 ? -23.570 4.539 39.898 1.00 92.62 355 ARG A CA 1
ATOM 2723 C C . ARG A 1 355 ? -22.621 3.410 39.495 1.00 92.62 355 ARG A C 1
ATOM 2725 O O . ARG A 1 355 ? -22.658 2.310 40.047 1.00 92.62 355 ARG A O 1
ATOM 2732 N N . SER A 1 356 ? -21.716 3.707 38.568 1.00 94.56 356 SER A N 1
ATOM 2733 C CA . SER A 1 356 ? -20.700 2.766 38.080 1.00 94.56 356 SER A CA 1
ATOM 2734 C C . SER A 1 356 ? -19.914 2.098 39.222 1.00 94.56 356 SER A C 1
ATOM 2736 O O . SER A 1 356 ? -19.819 0.874 39.277 1.00 94.56 356 SER A O 1
ATOM 2738 N N . GLU A 1 357 ? -19.438 2.888 40.186 1.00 96.38 357 GLU A N 1
ATOM 2739 C CA . GLU A 1 357 ? -18.697 2.403 41.359 1.00 96.38 357 GLU A CA 1
ATOM 2740 C C . GLU A 1 357 ? -19.534 1.479 42.258 1.00 96.38 357 GLU A C 1
ATOM 2742 O O . GLU A 1 357 ? -19.047 0.478 42.775 1.00 96.38 357 GLU A O 1
ATOM 2747 N N . GLU A 1 358 ? -20.822 1.767 42.422 1.00 96.00 358 GLU A N 1
ATOM 2748 C CA . GLU A 1 358 ? -21.728 0.953 43.236 1.00 96.00 358 GLU A CA 1
ATOM 2749 C C . GLU A 1 358 ? -21.974 -0.418 42.599 1.00 96.00 358 GLU A C 1
ATOM 2751 O O . GLU A 1 358 ? -21.910 -1.440 43.283 1.00 96.00 358 GLU A O 1
ATOM 2756 N N . LEU A 1 359 ? -22.168 -0.456 41.279 1.00 95.81 359 LEU A N 1
ATOM 2757 C CA . LEU A 1 359 ? -22.295 -1.700 40.516 1.00 95.81 359 LEU A CA 1
ATOM 2758 C C . LEU A 1 359 ? -21.020 -2.546 40.593 1.00 95.81 359 LEU A C 1
ATOM 2760 O O . LEU A 1 359 ? -21.099 -3.764 40.762 1.00 95.81 359 LEU A O 1
ATOM 2764 N N . ILE A 1 360 ? -19.852 -1.902 40.517 1.00 97.38 360 ILE A N 1
ATOM 2765 C CA . ILE A 1 360 ? -18.551 -2.558 40.688 1.00 97.38 360 ILE A CA 1
ATOM 2766 C C . ILE A 1 360 ? -18.437 -3.154 42.094 1.00 97.38 360 ILE A C 1
ATOM 2768 O O . ILE A 1 360 ? -18.074 -4.321 42.233 1.00 97.38 360 ILE A O 1
ATOM 2772 N N . ARG A 1 361 ? -18.801 -2.403 43.141 1.00 97.88 361 ARG A N 1
ATOM 2773 C CA . ARG A 1 361 ? -18.779 -2.892 44.531 1.00 97.88 361 ARG A CA 1
ATOM 2774 C C . ARG A 1 361 ? -19.706 -4.090 44.742 1.00 97.88 361 ARG A C 1
ATOM 2776 O O . ARG A 1 361 ? -19.280 -5.076 45.348 1.00 97.88 361 ARG A O 1
ATOM 2783 N N . LEU A 1 362 ? -20.939 -4.034 44.232 1.00 97.31 362 LEU A N 1
ATOM 2784 C CA . LEU A 1 362 ? -21.894 -5.149 44.296 1.00 97.31 362 LEU A CA 1
ATOM 2785 C C . LEU A 1 362 ? -21.341 -6.395 43.590 1.00 97.31 362 LEU A C 1
ATOM 2787 O O . LEU A 1 362 ? -21.328 -7.483 44.171 1.00 97.31 362 LEU A O 1
ATOM 2791 N N . ARG A 1 363 ? -20.812 -6.225 42.371 1.00 96.50 363 ARG A N 1
ATOM 2792 C CA . ARG A 1 363 ? -20.232 -7.314 41.578 1.00 96.50 363 ARG A CA 1
ATOM 2793 C C . ARG A 1 363 ? -19.013 -7.937 42.255 1.00 96.50 363 ARG A C 1
ATOM 2795 O O . ARG A 1 363 ? -18.960 -9.158 42.374 1.00 96.50 363 ARG A O 1
ATOM 2802 N N . ASN A 1 364 ? -18.077 -7.118 42.733 1.00 97.12 364 ASN A N 1
ATOM 2803 C CA . ASN A 1 364 ? -16.863 -7.575 43.416 1.00 97.12 364 ASN A CA 1
ATOM 2804 C C . ASN A 1 364 ? -17.170 -8.286 44.740 1.00 97.12 364 ASN A C 1
ATOM 2806 O O . ASN A 1 364 ? -16.438 -9.188 45.133 1.00 97.12 364 ASN A O 1
ATOM 2810 N N . SER A 1 365 ? -18.269 -7.919 45.404 1.00 96.94 365 SER A N 1
ATOM 2811 C CA . SER A 1 365 ? -18.745 -8.593 46.620 1.00 96.94 365 SER A CA 1
ATOM 2812 C C . SER A 1 365 ? -19.579 -9.848 46.326 1.00 96.94 365 SER A C 1
ATOM 2814 O O . SER A 1 365 ? -20.136 -10.453 47.238 1.00 96.94 365 SER A O 1
ATOM 2816 N N . GLY A 1 366 ? -19.713 -10.237 45.053 1.00 95.81 366 GLY A N 1
ATOM 2817 C CA . GLY A 1 366 ? -20.444 -11.433 44.647 1.00 95.81 366 GLY A CA 1
ATOM 2818 C C . GLY A 1 366 ? -21.955 -11.344 44.860 1.00 95.81 366 GLY A C 1
ATOM 2819 O O . GLY A 1 366 ? -22.590 -12.390 45.004 1.00 95.81 366 GLY A O 1
ATOM 2820 N N . VAL A 1 367 ? -22.533 -10.135 44.907 1.00 97.06 367 VAL A N 1
ATOM 2821 C CA . VAL A 1 367 ? -23.987 -9.947 45.025 1.00 97.06 367 VAL A CA 1
ATOM 2822 C C . VAL A 1 367 ? -24.653 -10.451 43.739 1.00 97.06 367 VAL A C 1
ATOM 2824 O O . VAL A 1 367 ? -24.344 -9.927 42.661 1.00 97.06 367 VAL A O 1
ATOM 2827 N N . PRO A 1 368 ? -25.525 -11.469 43.811 1.00 94.69 368 PRO A N 1
ATOM 2828 C CA . PRO A 1 368 ? -26.150 -12.054 42.633 1.00 94.69 368 PRO A CA 1
ATOM 2829 C C . PRO A 1 368 ? -27.221 -11.129 42.039 1.00 94.69 368 PRO A C 1
ATOM 2831 O O . PRO A 1 368 ? -27.690 -10.186 42.672 1.00 94.69 368 PRO A O 1
ATOM 2834 N N . VAL A 1 369 ? -27.564 -11.367 40.772 1.00 93.75 369 VAL A N 1
ATOM 2835 C CA . VAL A 1 369 ? -28.472 -10.503 39.998 1.00 93.75 369 VAL A CA 1
ATOM 2836 C C . VAL A 1 369 ? -29.931 -10.585 40.471 1.00 93.75 369 VAL A C 1
ATOM 2838 O O . VAL A 1 369 ? -30.682 -9.625 40.339 1.00 93.75 369 VAL A O 1
ATOM 2841 N N . ASP A 1 370 ? -30.327 -11.711 41.064 1.00 94.00 370 ASP A N 1
ATOM 2842 C CA . ASP A 1 370 ? -31.664 -11.961 41.614 1.00 94.00 370 ASP A CA 1
ATOM 2843 C C . ASP A 1 370 ? -31.989 -11.081 42.833 1.00 94.00 370 ASP A C 1
ATOM 2845 O O . ASP A 1 370 ? -33.160 -10.800 43.086 1.00 94.00 370 ASP A O 1
ATOM 2849 N N . TYR A 1 371 ? -30.977 -10.545 43.527 1.00 95.19 371 TYR A N 1
ATOM 2850 C CA . TYR A 1 371 ? -31.175 -9.547 44.583 1.00 95.19 371 TYR A CA 1
ATOM 2851 C C . TYR A 1 371 ? -31.864 -8.275 44.069 1.00 95.19 371 TYR A C 1
ATOM 2853 O O . TYR A 1 371 ? -32.495 -7.559 44.849 1.00 95.19 371 TYR A O 1
ATOM 2861 N N . ALA A 1 372 ? -31.805 -8.000 42.762 1.00 92.44 372 ALA A N 1
ATOM 2862 C CA . ALA A 1 372 ? -32.571 -6.918 42.163 1.00 92.44 372 ALA A CA 1
ATOM 2863 C C . ALA A 1 372 ? -34.081 -7.088 42.414 1.00 92.44 372 ALA A C 1
ATOM 2865 O O . ALA A 1 372 ? -34.760 -6.114 42.711 1.00 92.44 372 ALA A O 1
ATOM 2866 N N . ALA A 1 373 ? -34.617 -8.313 42.431 1.00 90.38 373 ALA A N 1
ATOM 2867 C CA . ALA A 1 373 ? -36.045 -8.560 42.672 1.00 90.38 373 ALA A CA 1
ATOM 2868 C C . ALA A 1 373 ? -36.514 -8.211 44.097 1.00 90.38 373 ALA A C 1
ATOM 2870 O O . ALA A 1 373 ? -37.718 -8.194 44.374 1.00 90.38 373 ALA A O 1
ATOM 2871 N N . VAL A 1 374 ? -35.569 -7.964 45.006 1.00 90.56 374 VAL A N 1
ATOM 2872 C CA . VAL A 1 374 ? -35.827 -7.664 46.415 1.00 90.56 374 VAL A CA 1
ATOM 2873 C C . VAL A 1 374 ? -35.187 -6.368 46.860 1.00 90.56 374 VAL A C 1
ATOM 2875 O O . VAL A 1 374 ? -35.158 -6.116 48.055 1.00 90.56 374 VAL A O 1
ATOM 2878 N N . VAL A 1 375 ? -34.666 -5.538 45.952 1.00 90.31 375 VAL A N 1
ATOM 2879 C CA . VAL A 1 375 ? -34.096 -4.230 46.311 1.00 90.31 375 VAL A CA 1
ATOM 2880 C C . VAL A 1 375 ? -35.197 -3.208 46.569 1.00 90.31 375 VAL A C 1
ATOM 2882 O O . VAL A 1 375 ? -35.130 -2.466 47.552 1.00 90.31 375 VAL A O 1
ATOM 2885 N N . ASN A 1 376 ? -36.247 -3.238 45.752 1.00 87.06 376 ASN A N 1
ATOM 2886 C CA . ASN A 1 376 ? -37.355 -2.300 45.765 1.00 87.06 376 ASN A CA 1
ATOM 2887 C C . ASN A 1 376 ? -38.660 -3.088 45.894 1.00 87.06 376 ASN A C 1
ATOM 2889 O O . ASN A 1 376 ? -39.079 -3.753 44.949 1.00 87.06 376 ASN A O 1
ATOM 2893 N N . ILE A 1 377 ? -39.263 -3.056 47.082 1.00 86.56 377 ILE A N 1
ATOM 2894 C CA . ILE A 1 377 ? -40.572 -3.666 47.330 1.00 86.56 377 ILE A CA 1
ATOM 2895 C C . ILE A 1 377 ? -41.555 -2.585 47.794 1.00 86.56 377 ILE A C 1
ATOM 2897 O O . ILE A 1 377 ? -41.111 -1.600 48.401 1.00 86.56 377 ILE A O 1
ATOM 2901 N N . PRO A 1 378 ? -42.868 -2.741 47.538 1.00 86.06 378 PRO A N 1
ATOM 2902 C CA . PRO A 1 378 ? -43.869 -1.753 47.927 1.00 86.06 378 PRO A CA 1
ATOM 2903 C C . PRO A 1 378 ? -43.780 -1.377 49.413 1.00 86.06 378 PRO A C 1
ATOM 2905 O O . PRO A 1 378 ? -43.549 -2.227 50.269 1.00 86.06 378 PRO A O 1
ATOM 2908 N N . ASN A 1 379 ? -43.973 -0.092 49.723 1.00 87.50 379 ASN A N 1
ATOM 2909 C CA . ASN A 1 379 ? -44.019 0.451 51.090 1.00 87.50 379 ASN A CA 1
ATOM 2910 C C . ASN A 1 379 ? -42.741 0.278 51.940 1.00 87.50 379 ASN A C 1
ATOM 2912 O O . ASN A 1 379 ? -42.777 0.476 53.157 1.00 87.50 379 ASN A O 1
ATOM 2916 N N . ARG A 1 380 ? -41.586 -0.034 51.336 1.00 87.50 380 ARG A N 1
ATOM 2917 C CA . ARG A 1 380 ? -40.292 -0.092 52.037 1.00 87.50 380 ARG A CA 1
ATOM 2918 C C . ARG A 1 380 ? -39.248 0.790 51.358 1.00 87.50 380 ARG A C 1
ATOM 2920 O O . ARG A 1 380 ? -39.235 0.948 50.144 1.00 87.50 380 ARG A O 1
ATOM 2927 N N . LYS A 1 381 ? -38.304 1.313 52.148 1.00 88.44 381 LYS A N 1
ATOM 2928 C CA . LYS A 1 381 ? -37.121 2.000 51.603 1.00 88.44 381 LYS A CA 1
ATOM 2929 C C . LYS A 1 381 ? -36.275 1.014 50.776 1.00 88.44 381 LYS A C 1
ATOM 2931 O O . LYS A 1 381 ? -36.095 -0.119 51.233 1.00 88.44 381 LYS A O 1
ATOM 2936 N N . PRO A 1 382 ? -35.737 1.410 49.609 1.00 90.12 382 PRO A N 1
ATOM 2937 C CA . PRO A 1 382 ? -34.820 0.570 48.845 1.00 90.12 382 PRO A CA 1
ATOM 2938 C C . PRO A 1 382 ? -33.582 0.172 49.658 1.00 90.12 382 PRO A C 1
ATOM 2940 O O . PRO A 1 382 ? -33.100 0.951 50.485 1.00 90.12 382 PRO A O 1
ATOM 2943 N N . LEU A 1 383 ? -33.060 -1.038 49.440 1.00 92.12 383 LEU A N 1
ATOM 2944 C CA . LEU A 1 383 ? -31.828 -1.474 50.110 1.00 92.12 383 LEU A CA 1
ATOM 2945 C C . LEU A 1 383 ? -30.622 -0.720 49.545 1.00 92.12 383 LEU A C 1
ATOM 2947 O O . LEU A 1 383 ? -30.455 -0.616 48.332 1.00 92.12 383 LEU A O 1
ATOM 2951 N N . SER A 1 384 ? -29.751 -0.238 50.433 1.00 93.81 384 SER A N 1
ATOM 2952 C CA . SER A 1 384 ? -28.468 0.341 50.037 1.00 93.81 384 SER A CA 1
ATOM 2953 C C . SER A 1 384 ? -27.478 -0.738 49.591 1.00 93.81 384 SER A C 1
ATOM 2955 O O . SER A 1 384 ? -27.574 -1.899 50.000 1.00 93.81 384 SER A O 1
ATOM 2957 N N . VAL A 1 385 ? -26.468 -0.330 48.818 1.00 95.50 385 VAL A N 1
ATOM 2958 C CA . VAL A 1 385 ? -25.350 -1.187 48.385 1.00 95.50 385 VAL A CA 1
ATOM 2959 C C . VAL A 1 385 ? -24.698 -1.903 49.568 1.00 95.50 385 VAL A C 1
ATOM 2961 O O . VAL A 1 385 ? -24.513 -3.116 49.530 1.00 95.50 385 VAL A O 1
ATOM 2964 N N . ASP A 1 386 ? -24.414 -1.181 50.655 1.00 96.88 386 ASP A N 1
ATOM 2965 C CA . ASP A 1 386 ? -23.781 -1.761 51.846 1.00 96.88 386 ASP A CA 1
ATOM 2966 C C . ASP A 1 386 ? -24.659 -2.828 52.508 1.00 96.88 386 ASP A C 1
ATOM 2968 O O . ASP A 1 386 ? -24.151 -3.832 53.007 1.00 96.88 386 ASP A O 1
ATOM 2972 N N . THR A 1 387 ? -25.980 -2.632 52.508 1.00 95.50 387 THR A N 1
ATOM 2973 C CA . THR A 1 387 ? -26.919 -3.617 53.051 1.00 95.50 387 THR A CA 1
ATOM 2974 C C . THR A 1 387 ? -26.978 -4.856 52.166 1.00 95.50 387 THR A C 1
ATOM 2976 O O . THR A 1 387 ? -26.878 -5.962 52.688 1.00 95.50 387 THR A O 1
ATOM 2979 N N . LEU A 1 388 ? -27.054 -4.698 50.842 1.00 96.31 388 LEU A N 1
ATOM 2980 C CA . LEU A 1 388 ? -27.029 -5.821 49.896 1.00 96.31 388 LEU A CA 1
ATOM 2981 C C . LEU A 1 388 ? -25.751 -6.660 50.050 1.00 96.31 388 LEU A C 1
ATOM 2983 O O . LEU A 1 388 ? -25.820 -7.886 50.121 1.00 96.31 388 LEU A O 1
ATOM 2987 N N . ILE A 1 389 ? -24.596 -6.003 50.187 1.00 97.56 389 ILE A N 1
ATOM 2988 C CA . ILE A 1 389 ? -23.308 -6.666 50.430 1.00 97.56 389 ILE A CA 1
ATOM 2989 C C . ILE A 1 389 ? -23.316 -7.405 51.775 1.00 97.56 389 ILE A C 1
ATOM 2991 O O . ILE A 1 389 ? -22.898 -8.558 51.844 1.00 97.56 389 ILE A O 1
ATOM 2995 N N . LYS A 1 390 ? -23.824 -6.786 52.850 1.00 97.62 390 LYS A N 1
ATOM 2996 C CA . LYS A 1 390 ? -23.935 -7.442 54.165 1.00 97.62 390 LYS A CA 1
ATOM 2997 C C . LYS A 1 390 ? -24.829 -8.682 54.122 1.00 97.62 390 LYS A C 1
ATOM 2999 O O . LYS A 1 390 ? -24.462 -9.693 54.712 1.00 97.62 390 LYS A O 1
ATOM 3004 N N . LEU A 1 391 ? -25.974 -8.615 53.441 1.00 96.50 391 LEU A N 1
ATOM 3005 C CA . LEU A 1 391 ? -26.891 -9.751 53.282 1.00 96.50 391 LEU A CA 1
ATOM 3006 C C . LEU A 1 391 ? -26.221 -10.884 52.494 1.00 96.50 391 LEU A C 1
ATOM 3008 O O . LEU A 1 391 ? -26.255 -12.036 52.928 1.00 96.50 391 LEU A O 1
ATOM 3012 N N . ARG A 1 392 ? -25.505 -10.547 51.411 1.00 96.75 392 ARG A N 1
ATOM 3013 C CA . ARG A 1 392 ? -24.734 -11.525 50.637 1.00 96.75 392 ARG A CA 1
ATOM 3014 C C . ARG A 1 392 ? -23.629 -12.184 51.456 1.00 96.75 392 ARG A C 1
ATOM 3016 O O . ARG A 1 392 ? -23.499 -13.404 51.418 1.00 96.75 392 ARG A O 1
ATOM 3023 N N . ASN A 1 393 ? -22.881 -11.407 52.235 1.00 96.75 393 ASN A N 1
ATOM 3024 C CA . ASN A 1 393 ? -21.821 -11.923 53.106 1.00 96.75 393 ASN A CA 1
ATOM 3025 C C . ASN A 1 393 ? -22.357 -12.825 54.228 1.00 96.75 393 ASN A C 1
ATOM 3027 O O . ASN A 1 393 ? -21.619 -13.656 54.747 1.00 96.75 393 ASN A O 1
ATOM 3031 N N . ARG A 1 394 ? -23.635 -12.679 54.596 1.00 96.44 394 ARG A N 1
ATOM 3032 C CA . ARG A 1 394 ? -24.339 -13.576 55.526 1.00 96.44 394 ARG A CA 1
ATOM 3033 C C . ARG A 1 394 ? -24.890 -14.838 54.854 1.00 96.44 394 ARG A C 1
ATOM 3035 O O . ARG A 1 394 ? -25.487 -15.657 55.537 1.00 96.44 394 ARG A O 1
ATOM 3042 N N . GLY A 1 395 ? -24.700 -14.996 53.544 1.00 95.75 395 GLY A N 1
ATOM 3043 C CA . GLY A 1 395 ? -25.142 -16.170 52.792 1.00 95.75 395 GLY A CA 1
ATOM 3044 C C . GLY A 1 395 ? -26.630 -16.185 52.444 1.00 95.75 395 GLY A C 1
ATOM 3045 O O . GLY A 1 395 ? -27.106 -17.206 51.965 1.00 95.75 395 GLY A O 1
ATOM 3046 N N . MET A 1 396 ? -27.352 -15.079 52.644 1.00 96.88 396 MET A N 1
ATOM 3047 C CA . MET A 1 396 ? -28.796 -15.035 52.407 1.00 96.88 396 MET A CA 1
ATOM 3048 C C . MET A 1 396 ? -29.130 -15.132 50.911 1.00 96.88 396 MET A C 1
ATOM 3050 O O . MET A 1 396 ? -28.404 -14.632 50.050 1.00 96.88 396 MET A O 1
ATOM 3054 N N . SER A 1 397 ? -30.246 -15.757 50.583 1.00 95.88 397 SER A N 1
ATOM 3055 C CA . SER A 1 397 ? -30.844 -15.807 49.250 1.00 95.88 397 SER A CA 1
ATOM 3056 C C . SER A 1 397 ? -31.770 -14.611 49.016 1.00 95.88 397 SER A C 1
ATOM 3058 O O . SER A 1 397 ? -32.209 -13.949 49.958 1.00 95.88 397 SER A O 1
ATOM 3060 N N . ALA A 1 398 ? -32.107 -14.327 47.753 1.00 94.38 398 ALA A N 1
ATOM 3061 C CA . ALA A 1 398 ? -33.108 -13.307 47.446 1.00 94.38 398 ALA A CA 1
ATOM 3062 C C . ALA A 1 398 ? -34.464 -13.637 48.101 1.00 94.38 398 ALA A C 1
ATOM 3064 O O . ALA A 1 398 ? -35.122 -12.740 48.616 1.00 94.38 398 ALA A O 1
ATOM 3065 N N . GLN A 1 399 ? -34.857 -14.914 48.150 1.00 94.25 399 GLN A N 1
ATOM 3066 C CA . GLN A 1 399 ? -36.117 -15.334 48.765 1.00 94.25 399 GLN A CA 1
ATOM 3067 C C . GLN A 1 399 ? -36.161 -15.035 50.271 1.00 94.25 399 GLN A C 1
ATOM 3069 O O . GLN A 1 399 ? -37.097 -14.381 50.720 1.00 94.25 399 GLN A O 1
ATOM 3074 N N . GLU A 1 400 ? -35.126 -15.408 51.030 1.00 95.19 400 GLU A N 1
ATOM 3075 C CA . GLU A 1 400 ? -35.056 -15.111 52.472 1.00 95.19 400 GLU A CA 1
ATOM 3076 C C . GLU A 1 400 ? -35.084 -13.598 52.741 1.00 95.19 400 GLU A C 1
ATOM 3078 O O . GLU A 1 400 ? -35.695 -13.130 53.700 1.00 95.19 400 GLU A O 1
ATOM 3083 N N . ILE A 1 401 ? -34.447 -12.798 51.876 1.00 94.56 401 ILE A N 1
ATOM 3084 C CA . ILE A 1 401 ? -34.504 -11.334 51.977 1.00 94.56 401 ILE A CA 1
ATOM 3085 C C . ILE A 1 401 ? -35.928 -10.829 51.716 1.00 94.56 401 ILE A C 1
ATOM 3087 O O . ILE A 1 401 ? -36.354 -9.892 52.386 1.00 94.56 401 ILE A O 1
ATOM 3091 N N . ARG A 1 402 ? -36.664 -11.410 50.760 1.00 92.12 402 ARG A N 1
ATOM 3092 C CA . ARG A 1 402 ? -38.063 -11.039 50.500 1.00 92.12 402 ARG A CA 1
ATOM 3093 C C . ARG A 1 402 ? -38.943 -11.339 51.711 1.00 92.12 402 ARG A C 1
ATOM 3095 O O . ARG A 1 402 ? -39.614 -10.428 52.180 1.00 92.12 402 ARG A O 1
ATOM 3102 N N . GLU A 1 403 ? -38.861 -12.556 52.243 1.00 92.69 403 GLU A N 1
ATOM 3103 C CA . GLU A 1 403 ? -39.652 -13.016 53.395 1.00 92.69 403 GLU A CA 1
ATOM 3104 C C . GLU A 1 403 ? -39.430 -12.160 54.651 1.00 92.69 403 GLU A C 1
ATOM 3106 O O . GLU A 1 403 ? -40.353 -11.948 55.424 1.00 92.69 403 GLU A O 1
ATOM 3111 N N . LEU A 1 404 ? -38.224 -11.618 54.850 1.00 91.88 404 LEU A N 1
ATOM 3112 C CA . LEU A 1 404 ? -37.930 -10.720 55.977 1.00 91.88 404 LEU A CA 1
ATOM 3113 C C . LEU A 1 404 ? -38.393 -9.274 55.771 1.00 91.88 404 LEU A C 1
ATOM 3115 O O . LEU A 1 404 ? -38.365 -8.475 56.712 1.00 91.88 404 LEU A O 1
ATOM 3119 N N . ARG A 1 405 ? -38.694 -8.888 54.530 1.00 89.38 405 ARG A N 1
ATOM 3120 C CA . ARG A 1 405 ? -39.058 -7.512 54.186 1.00 89.38 405 ARG A CA 1
ATOM 3121 C C . ARG A 1 405 ? -40.563 -7.315 54.007 1.00 89.38 405 ARG A C 1
ATOM 3123 O O . ARG A 1 405 ? -41.022 -6.185 54.233 1.00 89.38 405 ARG A O 1
ATOM 3130 N N . GLU A 1 406 ? -41.271 -8.350 53.562 1.00 87.06 406 GLU A N 1
ATOM 3131 C CA . GLU A 1 406 ? -42.738 -8.458 53.606 1.00 87.06 406 GLU A CA 1
ATOM 3132 C C . GLU A 1 406 ? -43.208 -8.472 55.065 1.00 87.06 406 GLU A C 1
ATOM 3134 O O . GLU A 1 406 ? -44.080 -7.630 55.389 1.00 87.06 406 GLU A O 1
#

Radius of gyration: 34.9 Å; chains: 1; bounding box: 84×36×94 Å

Sequence (406 aa):
MRTIGRWLLVHLVGLALLVACPAKGDVNINILGFRYESRSSSQSPSLTLKVRENEGFVSGTWSANLAQSRPSANQQVWFSISIHDARSQKMFSAHADAINYSFLFPQKKSWRGQHQMLTPAGTLVLSGQFSSKTAAGDFTFTPDANYLAQAGAHLTSAPSTLELLELGLAGVTVEQMVAFEKSGMKSSAAEMIRFKSSGVTPQYAVAVRKVQPFSADEIVRLRNSGVPETFPAAMKSAGYDFDAVQLVKLRNSGVSADEAAAWKKAGFDFDLESLVKMRNSGVKPDFARAVKEVFPSISSSEVVKLRNSGISKEFLIDIKKADVDFTVDEIIRLRNSGVSADYIRAWRTAGSTFRSEELIRLRNSGVPVDYAAVVNIPNRKPLSVDTLIKLRNRGMSAQEIRELRE

Secondary structure (DSSP, 8-state):
----PPPP-----------------------TTS------TTSS-EEEEEEEEETTEEEEEEEEEPPSSPPPTT-EEEEEEEEE-SS-EEEEEEEEEGGGGGGGS-SSSEEEEEEEEEETTEEEEEEEEEETTEEEEEEEEEE-HHHHHHHHHHSSSPPPHHHHHHHHHHT--HHHHHHHHHTT----HHHHHHHHHTT--HHHHHHHHTTS---HHHHHHHHHTT--TTHHHHHHHTT----HHHHHHHHHHT--HHHHHHHHHTT----HHHHHHHHHTT--HHHHHHHHHH-TT--HHHHHHHHHTT--HHHHHHHHHTT----HHHHHHHHHTT--HHHHHHHHHTT----HHHHHHHHHTT--GGGGGGTS-TTSPPPPHHHHHHHHHTT--HHHHHHHH-

pLDDT: mean 83.65, std 20.7, range [21.08, 98.44]

Foldseek 3Di:
DDDDDDDDDDDDDDDPDDDDDDDDDDDQDDQDPDRDPPDDPLQAKEKEFEWDDDVQKIKGKMKMFAHPDDDDQQDWGKYKYWYHYPPDIDIAIATDRCNQVVVSVDPDQKDFAWDWHDFQFFIKIAGWMDHRGMIMDMIMTGGDPVQQVLCCVQAPHRDDNVLSVLCRVLRPHSVQSNLLVVLVRRHHSVLSSLCSRLVNHSVLQSLQVVLPNDDSVLSSLCSSLVNGSCQSVLLVVLVADDDSVLSSLCVVLVNGSVQSSLLVVLVHPDHSVLSSVCSVLVHGSLQVSLVCLLPVPDDSVLSSVCVVLVPDSVQSVLVVVLVDNDDSVLSSVCVVLVNGSLLSSLLVVLVHDDDSVLSSLCVVLVQDSLLSVLQDDPPDDGDDSVRSSVCVVVVDDSVNSNVVVD